Protein AF-A0A356KHI6-F1 (afdb_monomer)

Solvent-accessible surface area (backbone atoms only — not comparable to full-atom values): 21832 Å² total; per-residue (Å²): 131,86,80,61,75,64,63,61,55,54,61,54,56,59,70,70,45,56,66,62,53,54,58,50,64,71,72,56,82,86,66,67,72,70,58,56,53,55,53,49,33,50,74,71,70,49,62,92,69,71,65,84,44,77,76,47,55,60,52,50,50,51,52,30,45,54,45,28,53,50,49,33,52,53,32,52,78,69,66,32,15,25,44,43,34,35,80,33,12,68,24,57,53,27,30,22,40,41,20,53,44,35,30,24,56,40,62,86,53,42,76,52,75,45,53,36,42,44,57,89,81,36,54,69,66,53,25,66,69,22,69,54,36,39,51,39,33,46,32,16,30,72,36,38,72,76,41,47,65,52,59,77,37,87,50,55,39,81,35,52,47,69,56,13,53,48,47,46,78,56,59,51,68,42,39,5,36,16,37,17,59,22,54,46,54,88,57,58,34,52,82,55,57,58,68,51,29,66,73,58,46,88,36,52,47,55,52,70,68,58,47,48,54,49,27,51,47,42,47,77,60,61,36,50,28,37,32,51,28,58,88,19,28,42,58,69,43,95,51,42,34,63,56,48,53,52,36,38,72,60,36,76,82,42,45,32,33,36,59,33,64,32,60,61,48,75,48,66,63,50,44,56,28,51,53,76,26,49,33,40,32,34,52,47,47,49,88,38,39,74,54,19,36,72,46,34,30,78,48,50,36,70,57,16,53,49,31,50,28,51,45,41,51,59,33,48,78,69,73,45,84,48,33,43,38,32,40,30,28,53,32,25,56,89,60,60,47,69,70,54,53,50,48,43,52,52,52,41,60,73,38,58,39,43,28,40,37,39,35,55,36,78,67,49,72,90,34,44,34,63,50,69,76,68,41,71,70,53,76,69,49,51,44,85,43,95,81,27,25,37,38,74,44,78,72,77,74,78,84,61,72,77,74,78,73,80,81,80,76,131

pLDDT: mean 84.73, std 22.66, range [27.77, 98.81]

Mean predicted aligned error: 10.15 Å

Radius of gyration: 24.06 Å; Cα contacts (8 Å, |Δi|>4): 686; chains: 1; bounding box: 70×48×82 Å

Foldseek 3Di:
DDDDPVVVVVVVVVVVVPVVVVVVVVVPPDDDPVVVVVVVCVVVVNDPDQLPDPVVVVVVQVVLVVLQVVQLVVLVVVQWFKDFCLLQQNDAPAFEQAFQQWIFSGQQCLQCLRTQDGVVVDPPCCSSLHDSSLVQLVCRLVSGHSGSVLSPDPRMDIHHSVVSVCSSPNGAHHLHYEYAQFLAALWDFSNQPNVSNVVPRPGGGDDLVRLLSVLQSCLVRNRQEYEDHGNYALLVDPCLLVSLVSSCVSVVRRAYEYEHCQLSLPDVSSLNSQQSHQAYEHEQAFPAPVRSCVGTPSHGNVRNLVSLLVSLVVCVVVVHPDNQYEYEHEQFQVQPDPVRVVSVVVSCVVSVHQKYWYAYDPPPVNRGHPCCVPPCSLVVAADDDDRHHMDGDDPPPPVCPPDPDPPPDD

Nearest PDB structures (foldseek):
  5vsm-assembly2_B  TM=7.998E-01  e=2.530E-07  Mus musculus
  7n7i-assembly3_C  TM=8.286E-01  e=7.340E-06  Trichoderma virens Gv29-8
  7bi7-assembly2_B  TM=7.217E-01  e=9.259E-06  Methanothermobacter thermautotrophicus str. Delta H
  6b4c-assembly9_I  TM=7.890E-01  e=5.285E-05  Trichoderma virens Gv29-8
  6b4c-assembly8_H  TM=6.755E-01  e=2.957E-05  Trichoderma virens Gv29-8

Sequence (410 aa):
MPGSPYRRLAASLLRGGTDRVRALVQKGRRRNRRRDEEDLAVSLGMVDVDESTEGNHSYREAVYRLMQSKVELGARARGKRFACSALSGESTYNVSINADHTVSCNCNDPDGSGELGDLDTHSFEEVFGGETATRFREQLAAGRLPISRCAYCPELKEVEPEEAQRRVSEWSFPKGVMVENTAKCNLACTSCSRETLRRTRRRSRLTLEELEEIAKTLQRMGVESLCFFKLGEPFASPRVRKELELIRRYNPQMRIYCSTNGILLDNDDKREAALLMDDVIFSIDGVDTQTVRRYQKGGDFDVAYQRMKELVEFRDARGLSKPRISWRYVVFNWNDRPEELERAQELARAAGVDDLDLEFASTPFYGYSWRARLHPYFRRLGEPEGRGRMVRFPRERQQRRPRPLPVVSS

Secondary structure (DSSP, 8-state):
-PPPTHHHHHHHHHHHHHHHHHHHHHH-TTS-HHHHHHHHHHHTT-----TTSTHHHHHHHHHHHHHHHHHHHHHHHTT-EEEETTTTT--SSS-EE-TTSEEESSS--SSSTTEEEETTTS-HHHHHHSHHHHHHHHHHHTT--SSGGGGG-TTEEEE-HHHHHHHHH-----SEEEE-SB---S---TT--HHHHHHH-S-SB--HHHHHHHHHHHHHHT--EEE--SSS-GGG-TTHHHHHHHHHHH-TTSEEEEEE-STT--SHHHHHHHHTSSEEEEE--SSSHHHHHHHSTT--HHHHHHHHHHHHHHHHTTT---SEEEEEEEE-TTS--HHHHHHHHHHHHHHT-SEEEEEEP-SSGGG--HHHHH-GGGGGSSEEETTEEEEE---------PPPPP----

Structure (mmCIF, N/CA/C/O backbone):
data_AF-A0A356KHI6-F1
#
_entry.id   AF-A0A356KHI6-F1
#
loop_
_atom_site.group_PDB
_atom_site.id
_atom_site.type_symbol
_atom_site.label_atom_id
_atom_site.label_alt_id
_atom_site.label_comp_id
_atom_site.label_asym_id
_atom_site.label_entity_id
_atom_site.label_seq_id
_atom_site.pdbx_PDB_ins_code
_atom_site.Cartn_x
_atom_site.Cartn_y
_atom_site.Cartn_z
_atom_site.occupancy
_atom_site.B_iso_or_equiv
_atom_sit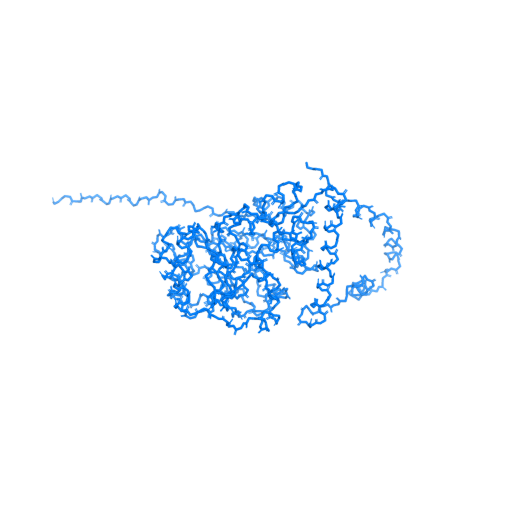e.auth_seq_id
_atom_site.auth_comp_id
_atom_site.auth_asym_id
_atom_site.auth_atom_id
_atom_site.pdbx_PDB_model_num
ATOM 1 N N . MET A 1 1 ? 0.854 29.118 6.476 1.00 28.72 1 MET A N 1
ATOM 2 C CA . MET A 1 1 ? 0.948 27.973 7.412 1.00 28.72 1 MET A CA 1
ATOM 3 C C . MET A 1 1 ? 2.068 28.238 8.414 1.00 28.72 1 MET A C 1
ATOM 5 O O . MET A 1 1 ? 3.178 28.520 7.964 1.00 28.72 1 MET A O 1
ATOM 9 N N . PRO A 1 2 ? 1.801 28.248 9.732 1.00 27.88 2 PRO A N 1
ATOM 10 C CA . PRO A 1 2 ? 2.795 28.633 10.727 1.00 27.88 2 PRO A CA 1
ATOM 11 C C . PRO A 1 2 ? 3.899 27.573 10.834 1.00 27.88 2 PRO A C 1
ATOM 13 O O . PRO A 1 2 ? 3.664 26.375 10.701 1.00 27.88 2 PRO A O 1
ATOM 16 N N . GLY A 1 3 ? 5.134 28.054 10.985 1.00 27.91 3 GLY A N 1
ATOM 17 C CA . GLY A 1 3 ? 6.364 27.289 10.811 1.00 27.91 3 GLY A CA 1
ATOM 18 C C . GLY A 1 3 ? 6.485 26.070 11.723 1.00 27.91 3 GLY A C 1
ATOM 19 O O . GLY A 1 3 ? 6.437 26.175 12.946 1.00 27.91 3 GLY A O 1
ATOM 20 N N . SER A 1 4 ? 6.729 24.926 11.084 1.00 29.84 4 SER A N 1
ATOM 21 C CA . SER A 1 4 ? 7.048 23.644 11.707 1.00 29.84 4 SER A CA 1
ATOM 22 C C . SER A 1 4 ? 8.138 23.771 12.800 1.00 29.84 4 SER A C 1
ATOM 24 O O . SER A 1 4 ? 9.151 24.451 12.576 1.00 29.84 4 SER A O 1
ATOM 26 N N . PRO A 1 5 ? 7.990 23.084 13.955 1.00 28.25 5 PRO A N 1
ATOM 27 C CA . PRO A 1 5 ? 8.968 23.050 15.054 1.00 28.25 5 PRO A CA 1
ATOM 28 C C . PRO A 1 5 ? 10.395 22.667 14.624 1.00 28.25 5 PRO A C 1
ATOM 30 O O . PRO A 1 5 ? 11.364 23.020 15.295 1.00 28.25 5 PRO A O 1
ATOM 33 N N . TYR A 1 6 ? 10.542 22.012 13.468 1.00 30.25 6 TYR A N 1
ATOM 34 C CA . TYR A 1 6 ? 11.826 21.607 12.896 1.00 30.25 6 TYR A CA 1
ATOM 35 C C . TYR A 1 6 ? 12.700 22.791 12.447 1.00 30.25 6 TYR A C 1
ATOM 37 O O . TYR A 1 6 ? 13.925 22.683 12.464 1.00 30.25 6 TYR A O 1
ATOM 45 N N . ARG A 1 7 ? 12.111 23.955 12.117 1.00 30.34 7 ARG A N 1
ATOM 46 C CA . ARG A 1 7 ? 12.886 25.157 11.740 1.00 30.34 7 ARG A CA 1
ATOM 47 C C . ARG A 1 7 ? 13.701 25.735 12.902 1.00 30.34 7 ARG A C 1
ATOM 49 O O . ARG A 1 7 ? 14.778 26.276 12.668 1.00 30.34 7 ARG A O 1
ATOM 56 N N . ARG A 1 8 ? 13.214 25.618 14.144 1.00 28.39 8 ARG A N 1
ATOM 57 C CA . ARG A 1 8 ? 13.900 26.160 15.333 1.00 28.39 8 ARG A CA 1
ATOM 58 C C . ARG A 1 8 ? 15.047 25.265 15.807 1.00 28.39 8 ARG A C 1
ATOM 60 O O . ARG A 1 8 ? 16.083 25.787 16.206 1.00 28.39 8 ARG A O 1
ATOM 67 N N . LEU A 1 9 ? 14.904 23.946 15.669 1.00 30.34 9 LEU A N 1
ATOM 68 C CA . LEU A 1 9 ? 15.953 22.984 16.020 1.00 30.34 9 LEU A CA 1
ATOM 69 C C . LEU A 1 9 ? 17.130 23.033 15.026 1.00 30.34 9 LEU A C 1
ATOM 71 O O . LEU A 1 9 ? 18.287 23.083 15.436 1.00 30.34 9 LEU A O 1
ATOM 75 N N . ALA A 1 10 ? 16.843 23.140 13.723 1.00 29.81 10 ALA A N 1
ATOM 76 C CA . ALA A 1 10 ? 17.872 23.278 12.689 1.00 29.81 10 ALA A CA 1
ATOM 77 C C . ALA A 1 10 ? 18.692 24.578 12.833 1.00 29.81 10 ALA A C 1
ATOM 79 O O . ALA A 1 10 ? 19.909 24.567 12.673 1.00 29.81 10 ALA A O 1
ATOM 80 N N . ALA A 1 11 ? 18.057 25.696 13.209 1.00 31.61 11 ALA A N 1
ATOM 81 C CA . ALA A 1 11 ? 18.738 26.981 13.406 1.00 31.61 11 ALA A CA 1
ATOM 82 C C . ALA A 1 11 ? 19.591 27.058 14.693 1.00 31.61 11 ALA A C 1
ATOM 84 O O . ALA A 1 11 ? 20.434 27.951 14.818 1.00 31.61 11 ALA A O 1
ATOM 85 N N . SER A 1 12 ? 19.359 26.161 15.656 1.00 28.28 12 SER A N 1
ATOM 86 C CA . SER A 1 12 ? 20.170 26.014 16.873 1.00 28.28 12 SER A CA 1
ATOM 87 C C . SER A 1 12 ? 21.416 25.162 16.602 1.00 28.28 12 SER A C 1
ATOM 89 O O . SER A 1 12 ? 22.517 25.556 16.982 1.00 28.28 12 SER A O 1
ATOM 91 N N . LEU A 1 13 ? 21.270 24.072 15.840 1.00 33.53 13 LEU A N 1
ATOM 92 C CA . LEU A 1 13 ? 22.379 23.194 15.451 1.00 33.53 13 LEU A CA 1
ATOM 93 C C . LEU A 1 13 ? 23.360 23.866 14.471 1.00 33.53 13 LEU A C 1
ATOM 95 O O . LEU A 1 13 ? 24.567 23.652 14.557 1.00 33.53 13 LEU A O 1
ATOM 99 N N . LEU A 1 14 ? 22.868 24.747 13.592 1.00 35.47 14 LEU A N 1
ATOM 100 C CA . LEU A 1 14 ? 23.703 25.478 12.629 1.00 35.47 14 LEU A CA 1
ATOM 101 C C . LEU A 1 14 ? 24.588 26.567 13.260 1.00 35.47 14 LEU A C 1
ATOM 103 O O . LEU A 1 14 ? 25.597 26.925 12.665 1.00 35.47 14 LEU A O 1
ATOM 107 N N . ARG A 1 15 ? 24.248 27.087 14.449 1.00 34.41 15 ARG A N 1
ATOM 108 C CA . ARG A 1 15 ? 25.033 28.147 15.113 1.00 34.41 15 ARG A CA 1
ATOM 109 C C . ARG A 1 15 ? 26.172 27.622 15.988 1.00 34.41 15 ARG A C 1
ATOM 111 O O . ARG A 1 15 ? 27.143 28.337 16.180 1.00 34.41 15 ARG A O 1
ATOM 118 N N . GLY A 1 16 ? 26.075 26.386 16.483 1.00 34.41 16 GLY A N 1
ATOM 119 C CA . GLY A 1 16 ? 27.140 25.753 17.275 1.00 34.41 16 GLY A CA 1
ATOM 120 C C . GLY A 1 16 ? 28.156 24.948 16.452 1.00 34.41 16 GLY A C 1
ATOM 121 O O . GLY A 1 16 ? 29.242 24.648 16.941 1.00 34.41 16 GLY A O 1
ATOM 122 N N . GLY A 1 17 ? 27.819 24.581 15.208 1.00 39.16 17 GLY A N 1
ATOM 123 C CA . GLY A 1 17 ? 28.648 23.709 14.365 1.00 39.16 17 GLY A CA 1
ATOM 124 C C . GLY A 1 17 ? 29.678 24.426 13.483 1.00 39.16 17 GLY A C 1
ATOM 125 O O . GLY A 1 17 ? 30.658 23.810 13.065 1.00 39.16 17 GLY A O 1
ATOM 126 N N . THR A 1 18 ? 29.502 25.718 13.197 1.00 45.34 18 THR A N 1
ATOM 127 C CA . THR A 1 18 ? 30.311 26.437 12.193 1.00 45.34 18 THR A CA 1
ATOM 128 C C . THR A 1 18 ? 31.771 26.635 12.596 1.00 45.34 18 THR A C 1
ATOM 130 O O . THR A 1 18 ? 32.650 26.567 11.734 1.00 45.34 18 THR A O 1
ATOM 133 N N . ASP A 1 19 ? 32.056 26.792 13.890 1.00 36.56 19 ASP A N 1
ATOM 134 C CA . ASP A 1 19 ? 33.419 27.065 14.365 1.00 36.56 19 ASP A CA 1
ATOM 135 C C . ASP A 1 19 ? 34.261 25.788 14.495 1.00 36.56 19 ASP A C 1
ATOM 137 O O . ASP A 1 19 ? 35.447 25.782 14.156 1.00 36.56 19 ASP A O 1
ATOM 141 N N . ARG A 1 20 ? 33.637 24.657 14.861 1.00 37.91 20 ARG A N 1
ATOM 142 C CA . ARG A 1 20 ? 34.296 23.337 14.864 1.00 37.91 20 ARG A CA 1
ATOM 143 C C . ARG A 1 20 ? 34.592 22.829 13.452 1.00 37.91 20 ARG A C 1
ATOM 145 O O . ARG A 1 20 ? 35.663 22.272 13.220 1.00 37.91 20 ARG A O 1
ATOM 152 N N . VAL A 1 21 ? 33.690 23.068 12.496 1.00 39.28 21 VAL A N 1
ATOM 153 C CA . VAL A 1 21 ? 33.881 22.662 11.092 1.00 39.28 21 VAL A CA 1
ATOM 154 C C . VAL A 1 21 ? 34.983 23.489 10.416 1.00 39.28 21 VAL A C 1
ATOM 156 O O . VAL A 1 21 ? 35.808 22.925 9.698 1.00 39.28 21 VAL A O 1
ATOM 159 N N . ARG A 1 22 ? 35.092 24.799 10.693 1.00 37.56 22 ARG A N 1
ATOM 160 C CA . ARG A 1 22 ? 36.202 25.626 10.170 1.00 37.56 22 ARG A CA 1
ATOM 161 C C . ARG A 1 22 ? 37.573 25.193 10.696 1.00 37.56 22 ARG A C 1
ATOM 163 O O . ARG A 1 22 ? 38.527 25.165 9.918 1.00 37.56 22 ARG A O 1
ATOM 170 N N . ALA A 1 23 ? 37.667 24.818 11.973 1.00 36.44 23 ALA A N 1
ATOM 171 C CA . ALA A 1 23 ? 38.920 24.366 12.581 1.00 36.44 23 ALA A CA 1
ATOM 172 C C . ALA A 1 23 ? 39.408 23.013 12.019 1.00 36.44 23 ALA A C 1
ATOM 174 O O . ALA A 1 23 ? 40.612 22.813 11.847 1.00 36.44 23 ALA A O 1
ATOM 175 N N . LEU A 1 24 ? 38.486 22.104 11.679 1.00 38.09 24 LEU A N 1
ATOM 176 C CA . LEU A 1 24 ? 38.806 20.805 11.073 1.00 38.09 24 LEU A CA 1
ATOM 177 C C . LEU A 1 24 ? 39.223 20.933 9.598 1.00 38.09 24 LEU A C 1
ATOM 179 O O . LEU A 1 24 ? 40.190 20.301 9.172 1.00 38.09 24 LEU A O 1
ATOM 183 N N . VAL A 1 25 ? 38.578 21.823 8.836 1.00 38.97 25 VAL A N 1
ATOM 184 C CA . VAL A 1 25 ? 38.898 22.056 7.414 1.00 38.97 25 VAL A CA 1
ATOM 185 C C . VAL A 1 25 ? 40.288 22.685 7.218 1.00 38.97 25 VAL A C 1
ATOM 187 O O . VAL A 1 25 ? 40.945 22.406 6.215 1.00 38.97 25 VAL A O 1
ATOM 190 N N . GLN A 1 26 ? 40.789 23.481 8.172 1.00 35.50 26 GLN A N 1
ATOM 191 C CA . GLN A 1 26 ? 42.143 24.052 8.086 1.00 35.50 26 GLN A CA 1
ATOM 192 C C . GLN A 1 26 ? 43.265 23.059 8.437 1.00 35.50 26 GLN A C 1
ATOM 194 O O . GLN A 1 26 ? 44.368 23.199 7.910 1.00 35.50 26 GLN A O 1
ATOM 199 N N . LYS A 1 27 ? 43.003 22.035 9.264 1.00 34.16 27 LYS A N 1
ATOM 200 C CA . LYS A 1 27 ? 44.009 21.026 9.658 1.00 34.16 27 LYS A CA 1
ATOM 201 C C . LYS A 1 27 ? 44.103 19.813 8.716 1.00 34.16 27 LYS A C 1
ATOM 203 O O . LYS A 1 27 ? 45.093 19.093 8.773 1.00 34.16 27 LYS A O 1
ATOM 208 N N . GLY A 1 28 ? 43.134 19.608 7.819 1.00 36.16 28 GLY A N 1
ATOM 209 C CA . GLY A 1 28 ? 43.041 18.439 6.926 1.00 36.16 28 GLY A CA 1
ATOM 210 C C . GLY A 1 28 ? 43.635 18.591 5.516 1.00 36.16 28 GLY A C 1
ATOM 211 O O . GLY A 1 28 ? 43.256 17.852 4.608 1.00 36.16 28 GLY A O 1
ATOM 212 N N . ARG A 1 29 ? 44.547 19.540 5.260 1.00 36.84 29 ARG A N 1
ATOM 213 C CA . ARG A 1 29 ? 45.279 19.571 3.977 1.00 36.84 29 ARG A CA 1
ATOM 214 C C . ARG A 1 29 ? 46.395 18.522 4.011 1.00 36.84 29 ARG A C 1
ATOM 216 O O . ARG A 1 29 ? 47.471 18.802 4.523 1.00 36.84 29 ARG A O 1
ATOM 223 N N . ARG A 1 30 ? 46.123 17.362 3.393 1.00 38.62 30 ARG A N 1
ATOM 224 C CA . ARG A 1 30 ? 46.968 16.154 3.207 1.00 38.62 30 ARG A CA 1
ATOM 225 C C . ARG A 1 30 ? 46.651 15.001 4.169 1.00 38.62 30 ARG A C 1
ATOM 227 O O . ARG A 1 30 ? 47.496 14.612 4.966 1.00 38.62 30 ARG A O 1
ATOM 234 N N . ARG A 1 31 ? 45.469 14.395 4.033 1.00 34.94 31 ARG A N 1
ATOM 235 C CA . ARG A 1 31 ? 45.221 12.966 4.314 1.00 34.94 31 ARG A CA 1
ATOM 236 C C . ARG A 1 31 ? 43.907 12.523 3.650 1.00 34.94 31 ARG A C 1
ATOM 238 O O . ARG A 1 31 ? 43.180 13.340 3.098 1.00 34.94 31 ARG A O 1
ATOM 245 N N . ASN A 1 32 ? 43.751 11.213 3.514 1.00 39.06 32 ASN A N 1
ATOM 246 C CA . ASN A 1 32 ? 42.921 10.527 2.525 1.00 39.06 32 ASN A CA 1
ATOM 247 C C . ASN A 1 32 ? 41.405 10.692 2.794 1.00 39.06 32 ASN A C 1
ATOM 249 O O . ASN A 1 32 ? 40.884 10.095 3.730 1.00 39.06 32 ASN A O 1
ATOM 253 N N . ARG A 1 33 ? 40.703 11.446 1.931 1.00 37.91 33 ARG A N 1
ATOM 254 C CA . ARG A 1 33 ? 39.296 11.895 2.076 1.00 37.91 33 ARG A CA 1
ATOM 255 C C . ARG A 1 33 ? 38.252 10.815 2.405 1.00 37.91 33 ARG A C 1
ATOM 257 O O . ARG A 1 33 ? 37.219 11.157 2.959 1.00 37.91 33 ARG A O 1
ATOM 264 N N . ARG A 1 34 ? 38.486 9.546 2.051 1.00 35.12 34 ARG A N 1
ATOM 265 C CA . ARG A 1 34 ? 37.533 8.448 2.311 1.00 35.12 34 ARG A CA 1
ATOM 266 C C . ARG A 1 34 ? 37.503 7.992 3.772 1.00 35.12 34 ARG A C 1
ATOM 268 O O . ARG A 1 34 ? 36.430 7.686 4.265 1.00 35.12 34 ARG A O 1
ATOM 275 N N . ARG A 1 35 ? 38.650 7.985 4.462 1.00 33.53 35 ARG A N 1
ATOM 276 C CA . ARG A 1 35 ? 38.707 7.599 5.886 1.00 33.53 35 ARG A CA 1
ATOM 277 C C . ARG A 1 35 ? 38.074 8.656 6.786 1.00 33.53 35 ARG A C 1
ATOM 279 O O . ARG A 1 35 ? 37.428 8.314 7.763 1.00 33.53 35 ARG A O 1
ATOM 286 N N . ASP A 1 36 ? 38.204 9.926 6.409 1.00 37.28 36 ASP A N 1
ATOM 287 C CA . ASP A 1 36 ? 37.662 11.034 7.195 1.00 37.28 36 ASP A CA 1
ATOM 288 C C . ASP A 1 36 ? 36.122 11.066 7.178 1.00 37.28 36 ASP A C 1
ATOM 290 O O . ASP A 1 36 ? 35.531 11.529 8.144 1.00 37.28 36 ASP A O 1
ATOM 294 N N . GLU A 1 37 ? 35.456 10.574 6.122 1.00 38.25 37 GLU A N 1
ATOM 295 C CA . GLU A 1 37 ? 33.985 10.474 6.066 1.00 38.25 37 GLU A CA 1
ATOM 296 C C . GLU A 1 37 ? 33.450 9.332 6.947 1.00 38.25 37 GLU A C 1
ATOM 298 O O . GLU A 1 37 ? 32.456 9.525 7.651 1.00 38.25 37 GLU A O 1
ATOM 303 N N . GLU A 1 38 ? 34.140 8.186 6.966 1.00 32.03 38 GLU A N 1
ATOM 304 C CA . GLU A 1 38 ? 33.845 7.057 7.862 1.00 32.03 38 GLU A CA 1
ATOM 305 C C . GLU A 1 38 ? 34.082 7.440 9.333 1.00 32.03 38 GLU A C 1
ATOM 307 O O . GLU A 1 38 ? 33.204 7.245 10.172 1.00 32.03 38 GLU A O 1
ATOM 312 N N . ASP A 1 39 ? 35.206 8.092 9.649 1.00 30.88 39 ASP A N 1
ATOM 313 C CA . ASP A 1 39 ? 35.519 8.537 11.013 1.00 30.88 39 ASP A CA 1
ATOM 314 C C . ASP A 1 39 ? 34.570 9.658 11.495 1.00 30.88 39 ASP A C 1
ATOM 316 O O . ASP A 1 39 ? 34.215 9.716 12.679 1.00 30.88 39 ASP A O 1
ATOM 320 N N . LEU A 1 40 ? 34.087 10.530 10.594 1.00 34.41 40 LEU A N 1
ATOM 321 C CA . LEU A 1 40 ? 33.068 11.533 10.932 1.00 34.41 40 LEU A CA 1
ATOM 322 C C . LEU A 1 40 ? 31.710 10.880 11.220 1.00 34.41 40 LEU A C 1
ATOM 324 O O . LEU A 1 40 ? 31.047 11.283 12.178 1.00 34.41 40 LEU A O 1
ATOM 328 N N . ALA A 1 41 ? 31.313 9.873 10.434 1.00 32.88 41 ALA A N 1
ATOM 329 C CA . ALA A 1 41 ? 30.093 9.095 10.652 1.00 32.88 41 ALA A CA 1
ATOM 330 C C . ALA A 1 41 ? 30.133 8.363 12.005 1.00 32.88 41 ALA A C 1
ATOM 332 O O . ALA A 1 41 ? 29.193 8.478 12.796 1.00 32.88 41 ALA A O 1
ATOM 333 N N . VAL A 1 42 ? 31.269 7.745 12.343 1.00 32.00 42 VAL A N 1
ATOM 334 C CA . VAL A 1 42 ? 31.498 7.102 13.648 1.00 32.00 42 VAL A CA 1
ATOM 335 C C . VAL A 1 42 ? 31.428 8.123 14.794 1.00 32.00 42 VAL A C 1
ATOM 337 O O . VAL A 1 42 ? 30.764 7.874 15.801 1.00 32.00 42 VAL A O 1
ATOM 340 N N . SER A 1 43 ? 32.022 9.314 14.638 1.00 30.52 43 SER A N 1
ATOM 341 C CA . SER A 1 43 ? 31.989 10.376 15.664 1.00 30.52 43 SER A CA 1
ATOM 342 C C . SER A 1 43 ? 30.605 11.010 15.883 1.00 30.52 43 SER A C 1
ATOM 344 O O . SER A 1 43 ? 30.336 11.560 16.952 1.00 30.52 43 SER A O 1
ATOM 346 N N . LEU A 1 44 ? 29.716 10.916 14.888 1.00 35.34 44 LEU A N 1
ATOM 347 C CA . LEU A 1 44 ? 28.322 11.366 14.951 1.00 35.34 44 LEU A CA 1
ATOM 348 C C . LEU A 1 44 ? 27.366 10.271 15.459 1.00 35.34 44 LEU A C 1
ATOM 350 O O . LEU A 1 44 ? 26.154 10.486 15.479 1.00 35.34 44 LEU A O 1
ATOM 354 N N . GLY A 1 45 ? 27.887 9.109 15.875 1.00 28.00 45 GLY A N 1
ATOM 355 C CA . GLY A 1 45 ? 27.077 7.968 16.313 1.00 28.00 45 GLY A CA 1
ATOM 356 C C . GLY A 1 45 ? 26.343 7.261 15.170 1.00 28.00 45 GLY A C 1
ATOM 357 O O . GLY A 1 45 ? 25.399 6.514 15.416 1.00 28.00 45 GLY A O 1
ATOM 358 N N . MET A 1 46 ? 26.756 7.491 13.923 1.00 33.22 46 MET A N 1
ATOM 359 C CA . MET A 1 46 ? 26.248 6.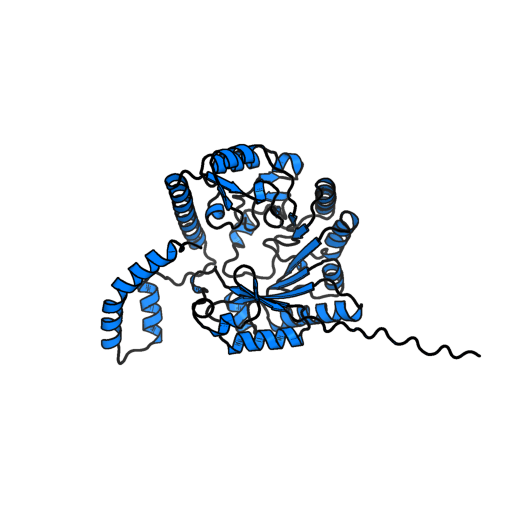815 12.732 1.00 33.22 46 MET A CA 1
ATOM 360 C C . MET A 1 46 ? 27.148 5.604 12.472 1.00 33.22 46 MET A C 1
ATOM 362 O O . MET A 1 46 ? 28.017 5.627 11.608 1.00 33.22 46 MET A O 1
ATOM 366 N N . VAL A 1 47 ? 26.984 4.568 13.297 1.00 27.77 47 VAL A N 1
ATOM 367 C CA . VAL A 1 47 ? 27.561 3.244 13.029 1.00 27.77 47 VAL A CA 1
ATOM 368 C C . VAL A 1 47 ? 26.993 2.748 11.696 1.00 27.77 47 VAL A C 1
ATOM 370 O O . VAL A 1 47 ? 25.826 3.005 11.401 1.00 27.77 47 VAL A O 1
ATOM 373 N N . ASP A 1 48 ? 27.801 2.056 10.892 1.00 32.72 48 ASP A N 1
ATOM 374 C CA . ASP A 1 48 ? 27.305 1.249 9.777 1.00 32.72 48 ASP A CA 1
ATOM 375 C C . ASP A 1 48 ? 26.300 0.237 10.321 1.00 32.72 48 ASP A C 1
ATOM 377 O O . ASP A 1 48 ? 26.643 -0.771 10.940 1.00 32.72 48 ASP A O 1
ATOM 381 N N . VAL A 1 49 ? 25.028 0.563 10.148 1.00 31.17 49 VAL A N 1
ATOM 382 C CA . VAL A 1 49 ? 23.934 -0.262 10.605 1.00 31.17 49 VAL A CA 1
ATOM 383 C C . VAL A 1 49 ? 23.454 -1.077 9.415 1.00 31.17 49 VAL A C 1
ATOM 385 O O . VAL A 1 49 ? 22.651 -0.612 8.608 1.00 31.17 49 VAL A O 1
ATOM 388 N N . ASP A 1 50 ? 23.937 -2.312 9.311 1.00 33.56 50 ASP A N 1
ATOM 389 C CA . ASP A 1 50 ? 23.234 -3.341 8.554 1.00 33.56 50 ASP A CA 1
ATOM 390 C C . ASP A 1 50 ? 21.835 -3.507 9.180 1.00 33.56 50 ASP A C 1
ATOM 392 O O . ASP A 1 50 ? 21.667 -4.139 10.229 1.00 33.56 50 ASP A O 1
ATOM 396 N N . GLU A 1 51 ? 20.832 -2.865 8.561 1.00 41.97 51 GLU A N 1
ATOM 397 C CA . GLU A 1 51 ? 19.433 -2.779 9.016 1.00 41.97 51 GLU A CA 1
ATOM 398 C C . GLU A 1 51 ? 18.753 -4.158 9.147 1.00 41.97 51 GLU A C 1
ATOM 400 O O . GLU A 1 51 ? 17.623 -4.240 9.629 1.00 41.97 51 GLU A O 1
ATOM 405 N N . SER A 1 52 ? 19.434 -5.241 8.755 1.00 39.56 52 SER A N 1
ATOM 406 C CA . SER A 1 52 ? 18.916 -6.613 8.768 1.00 39.56 52 SER A CA 1
ATOM 407 C C . SER A 1 52 ? 19.090 -7.372 10.095 1.00 39.56 52 SER A C 1
ATOM 409 O O . SER A 1 52 ? 18.529 -8.456 10.249 1.00 39.56 52 SER A O 1
ATOM 411 N N . THR A 1 53 ? 19.809 -6.819 11.079 1.00 38.75 53 THR A N 1
ATOM 412 C CA . THR A 1 53 ? 20.098 -7.495 12.362 1.00 38.75 53 THR A CA 1
ATOM 413 C C . THR A 1 53 ? 19.137 -7.110 13.502 1.00 38.75 53 THR A C 1
ATOM 415 O O . THR A 1 53 ? 18.723 -5.955 13.632 1.00 38.75 53 THR A O 1
ATOM 418 N N . GLU A 1 54 ? 18.795 -8.078 14.370 1.00 42.16 54 GLU A N 1
ATOM 419 C CA . GLU A 1 54 ? 17.843 -7.950 15.500 1.00 42.16 54 GLU A CA 1
ATOM 420 C C . GLU A 1 54 ? 18.130 -6.754 16.439 1.00 42.16 54 GLU A C 1
ATOM 422 O O . GLU A 1 54 ? 17.200 -6.173 17.006 1.00 42.16 54 GLU A O 1
ATOM 427 N N . GLY A 1 55 ? 19.392 -6.313 16.548 1.00 42.66 55 GLY A N 1
ATOM 428 C CA . GLY A 1 55 ? 19.791 -5.140 17.341 1.00 42.66 55 GLY A CA 1
ATOM 429 C C . GLY A 1 55 ? 19.128 -3.824 16.905 1.00 42.66 55 GLY A C 1
ATOM 430 O O . GLY A 1 55 ? 18.893 -2.942 17.733 1.00 42.66 55 GLY A O 1
ATOM 431 N N . ASN A 1 56 ? 18.730 -3.706 15.635 1.00 54.94 56 ASN A N 1
ATOM 432 C CA . ASN A 1 56 ? 18.122 -2.487 15.092 1.00 54.94 56 ASN A CA 1
ATOM 433 C C . ASN A 1 56 ? 16.625 -2.372 15.314 1.00 54.94 56 ASN A C 1
ATOM 435 O O . ASN A 1 56 ? 16.094 -1.259 15.325 1.00 54.94 56 ASN A O 1
ATOM 439 N N . HIS A 1 57 ? 15.936 -3.494 15.518 1.00 56.12 57 HIS A N 1
ATOM 440 C CA . HIS A 1 57 ? 14.516 -3.467 15.845 1.00 56.12 57 HIS A CA 1
ATOM 441 C C . HIS A 1 57 ? 14.297 -2.806 17.214 1.00 56.12 57 HIS A C 1
ATOM 443 O O . HIS A 1 57 ? 13.482 -1.895 17.332 1.00 56.12 57 HIS A O 1
ATOM 449 N N . SER A 1 58 ? 15.119 -3.164 18.208 1.00 61.53 58 SER A N 1
ATOM 450 C CA . SER A 1 58 ? 15.105 -2.547 19.542 1.00 61.53 58 SER A CA 1
ATOM 451 C C . SER A 1 58 ? 15.383 -1.038 19.492 1.00 61.53 58 SER A C 1
ATOM 453 O O . SER A 1 58 ? 14.658 -0.245 20.096 1.00 61.53 58 SER A O 1
ATOM 455 N N . TYR A 1 59 ? 16.376 -0.614 18.699 1.00 68.69 59 TYR A N 1
ATOM 456 C CA . TYR A 1 59 ? 16.681 0.806 18.514 1.00 68.69 59 TYR A CA 1
ATOM 457 C C . TYR A 1 59 ? 15.531 1.570 17.838 1.00 68.69 59 TYR A C 1
ATOM 459 O O . TYR A 1 59 ? 15.135 2.636 18.312 1.00 68.69 59 TYR A O 1
ATOM 467 N N . ARG A 1 60 ? 14.950 1.026 16.759 1.00 68.88 60 ARG A N 1
ATOM 468 C CA . ARG A 1 60 ? 13.806 1.647 16.069 1.00 68.88 60 ARG A CA 1
ATOM 469 C C . ARG A 1 60 ? 12.590 1.760 16.978 1.00 68.88 60 ARG A C 1
ATOM 471 O O . ARG A 1 60 ? 11.979 2.824 17.015 1.00 68.88 60 ARG A O 1
ATOM 478 N N . GLU A 1 61 ? 12.280 0.725 17.753 1.00 74.81 61 GLU A N 1
ATOM 479 C CA . GLU A 1 61 ? 11.188 0.784 18.725 1.00 74.81 61 GLU A CA 1
ATOM 480 C C . GLU A 1 61 ? 11.450 1.813 19.827 1.00 74.81 61 GLU A C 1
ATOM 482 O O . GLU A 1 61 ? 10.542 2.557 20.199 1.00 74.81 61 GLU A O 1
ATOM 487 N N . ALA A 1 62 ? 12.690 1.946 20.306 1.00 81.00 62 ALA A N 1
ATOM 488 C CA . ALA A 1 62 ? 13.048 3.008 21.244 1.00 81.00 62 ALA A CA 1
ATOM 489 C C . ALA A 1 62 ? 12.826 4.404 20.633 1.00 81.00 62 ALA A C 1
ATOM 491 O O . ALA A 1 62 ? 12.242 5.279 21.278 1.00 81.00 62 ALA A O 1
ATOM 492 N N . VAL A 1 63 ? 13.219 4.607 19.370 1.00 82.88 63 VAL A N 1
ATOM 493 C CA . VAL A 1 63 ? 12.965 5.855 18.634 1.00 82.88 63 VAL A CA 1
ATOM 494 C C . VAL A 1 63 ? 11.463 6.111 18.483 1.00 82.88 63 VAL A C 1
ATOM 496 O O . VAL A 1 63 ? 11.014 7.228 18.747 1.00 82.88 63 VAL A O 1
ATOM 499 N N . TYR A 1 64 ? 10.666 5.105 18.118 1.00 84.19 64 TYR A N 1
ATOM 500 C CA . TYR A 1 64 ? 9.218 5.263 17.979 1.00 84.19 64 TYR A CA 1
ATOM 501 C C . TYR A 1 64 ? 8.534 5.567 19.312 1.00 84.19 64 TYR A C 1
ATOM 503 O O . TYR A 1 64 ? 7.674 6.443 19.356 1.00 84.19 64 TYR A O 1
ATOM 511 N N . ARG A 1 65 ? 8.964 4.949 20.416 1.00 87.06 65 ARG A N 1
ATOM 512 C CA . ARG A 1 65 ? 8.470 5.281 21.763 1.00 87.06 65 ARG A CA 1
ATOM 513 C C . ARG A 1 65 ? 8.825 6.709 22.174 1.00 87.06 65 ARG A C 1
ATOM 515 O O . ARG A 1 65 ? 7.985 7.414 22.722 1.00 87.06 65 ARG A O 1
ATOM 522 N N . LEU A 1 66 ? 10.037 7.176 21.869 1.00 90.31 66 LEU A N 1
ATOM 523 C CA . LEU A 1 66 ? 10.424 8.572 22.105 1.00 90.31 66 LEU A CA 1
ATOM 524 C C . LEU A 1 66 ? 9.573 9.545 21.274 1.00 90.31 66 LEU A C 1
ATOM 526 O O . LEU A 1 66 ? 9.138 10.580 21.786 1.00 90.31 66 LEU A O 1
ATOM 530 N N . MET A 1 67 ? 9.309 9.215 20.005 1.00 91.31 67 MET A N 1
ATOM 531 C CA . MET A 1 67 ? 8.414 9.996 19.147 1.00 91.31 67 MET A CA 1
ATOM 532 C C . MET A 1 67 ? 6.988 10.019 19.699 1.00 91.31 67 MET A C 1
ATOM 534 O O . MET A 1 67 ? 6.405 11.098 19.785 1.00 91.31 67 MET A O 1
ATOM 538 N N . GLN A 1 68 ? 6.462 8.872 20.127 1.00 93.88 68 GLN A N 1
ATOM 539 C CA . GLN A 1 68 ? 5.156 8.752 20.770 1.00 93.88 68 GLN A CA 1
ATOM 540 C C . GLN A 1 68 ? 5.056 9.667 21.991 1.00 93.88 68 GLN A C 1
ATOM 542 O O . GLN A 1 68 ? 4.199 10.548 22.010 1.00 93.88 68 GLN A O 1
ATOM 547 N N . SER A 1 69 ? 5.980 9.552 22.951 1.00 94.94 69 SER A N 1
ATOM 548 C CA . SER A 1 69 ? 5.987 10.399 24.150 1.00 94.94 69 SER A CA 1
ATOM 549 C C . SER A 1 69 ? 6.029 11.886 23.798 1.00 94.94 69 SER A C 1
ATOM 551 O O . SER A 1 69 ? 5.328 12.697 24.400 1.00 94.94 69 SER A O 1
ATOM 553 N N . LYS A 1 70 ? 6.822 12.270 22.791 1.00 95.56 70 LYS A N 1
ATOM 554 C CA . LYS A 1 70 ? 6.899 13.660 22.325 1.00 95.56 70 LYS A CA 1
ATOM 555 C C . LYS A 1 70 ? 5.576 14.147 21.724 1.00 95.56 70 LYS A C 1
ATOM 557 O O . LYS A 1 70 ? 5.190 15.288 21.981 1.00 95.56 70 LYS A O 1
ATOM 562 N N . VAL A 1 71 ? 4.908 13.320 20.921 1.00 96.25 71 VAL A N 1
ATOM 563 C CA . VAL A 1 71 ? 3.609 13.640 20.306 1.00 96.25 71 VAL A CA 1
ATOM 564 C C . VAL A 1 71 ? 2.529 13.771 21.383 1.00 96.25 71 VAL A C 1
ATOM 566 O O . VAL A 1 71 ? 1.844 14.792 21.428 1.00 96.25 71 VAL A O 1
ATOM 569 N N . GLU A 1 72 ? 2.442 12.813 22.307 1.00 97.56 72 GLU A N 1
ATOM 570 C CA . GLU A 1 72 ? 1.486 12.825 23.423 1.00 97.56 72 GLU A CA 1
ATOM 571 C C . GLU A 1 72 ? 1.679 14.044 24.336 1.00 97.56 72 GLU A C 1
ATOM 573 O O . GLU A 1 72 ? 0.731 14.789 24.593 1.00 97.56 72 GLU A O 1
ATOM 578 N N . LEU A 1 73 ? 2.916 14.314 24.774 1.00 97.06 73 LEU A N 1
ATOM 579 C CA . LEU A 1 73 ? 3.234 15.486 25.597 1.00 97.06 73 LEU A CA 1
ATOM 580 C C . LEU A 1 73 ? 2.928 16.792 24.859 1.00 97.06 73 LEU A C 1
ATOM 582 O O . LEU A 1 73 ? 2.376 17.723 25.447 1.00 97.06 73 LEU A O 1
ATOM 586 N N . GLY A 1 74 ? 3.256 16.860 23.567 1.00 97.12 74 GLY A N 1
ATOM 587 C CA . GLY A 1 74 ? 2.988 18.022 22.730 1.00 97.12 74 GLY A CA 1
ATOM 588 C C . GLY A 1 74 ? 1.495 18.309 22.572 1.00 97.12 74 GLY A C 1
ATOM 589 O O . GLY A 1 74 ? 1.097 19.474 22.613 1.00 97.12 74 GLY A O 1
ATOM 590 N N . ALA A 1 75 ? 0.664 17.283 22.381 1.00 96.81 75 ALA A N 1
ATOM 591 C CA . ALA A 1 75 ? -0.790 17.426 22.321 1.00 96.81 75 ALA A CA 1
ATOM 592 C C . ALA A 1 75 ? -1.369 17.815 23.689 1.00 96.81 75 ALA A C 1
ATOM 594 O O . ALA A 1 75 ? -2.129 18.782 23.778 1.00 96.81 75 ALA A O 1
ATOM 595 N N . ARG A 1 76 ? -0.928 17.152 24.768 1.00 96.19 76 ARG A N 1
ATOM 596 C CA . ARG A 1 76 ? -1.352 17.450 26.144 1.00 96.19 76 ARG A CA 1
ATOM 597 C C . ARG A 1 76 ? -1.054 18.894 26.540 1.00 96.19 76 ARG A C 1
ATOM 599 O O . ARG A 1 76 ? -1.930 19.557 27.086 1.00 96.19 76 ARG A O 1
ATOM 606 N N . ALA A 1 77 ? 0.137 19.401 26.220 1.00 97.12 77 ALA A N 1
ATOM 607 C CA . ALA A 1 77 ? 0.524 20.787 26.491 1.00 97.12 77 ALA A CA 1
ATOM 608 C C . ALA A 1 77 ? -0.357 21.817 25.760 1.00 97.12 77 ALA A C 1
ATOM 610 O O . ALA A 1 77 ? -0.493 22.947 26.217 1.00 97.12 77 ALA A O 1
ATOM 611 N N . ARG A 1 78 ? -0.969 21.431 24.634 1.00 97.56 78 ARG A N 1
ATOM 612 C CA . ARG A 1 78 ? -1.897 22.267 23.857 1.00 97.56 78 ARG A CA 1
ATOM 613 C C . ARG A 1 78 ? -3.369 21.999 24.185 1.00 97.56 78 ARG A C 1
ATOM 615 O O . ARG A 1 78 ? -4.231 22.527 23.494 1.00 97.56 78 ARG A O 1
ATOM 622 N N . GLY A 1 79 ? -3.660 21.163 25.187 1.00 96.88 79 GLY A N 1
ATOM 623 C CA . GLY A 1 79 ? -5.026 20.763 25.540 1.00 96.88 79 GLY A CA 1
ATOM 624 C C . GLY A 1 79 ? -5.714 19.864 24.506 1.00 96.88 79 GLY A C 1
ATOM 625 O O . GLY A 1 79 ? -6.905 19.605 24.627 1.00 96.88 79 GLY A O 1
ATOM 626 N N . LYS A 1 80 ? -4.980 19.364 23.505 1.00 98.19 80 LYS A N 1
ATOM 627 C CA . LYS A 1 80 ? -5.515 18.552 22.406 1.00 98.19 80 LYS A CA 1
ATOM 628 C C . LYS A 1 80 ? -5.616 17.072 22.770 1.00 98.19 80 LYS A C 1
ATOM 630 O O . LYS A 1 80 ? -5.020 16.600 23.747 1.00 98.19 80 LYS A O 1
ATOM 635 N N . ARG A 1 81 ? -6.373 16.346 21.952 1.00 98.31 81 ARG A N 1
ATOM 636 C CA . ARG A 1 81 ? -6.504 14.883 21.928 1.00 98.31 81 ARG A CA 1
ATOM 637 C C . ARG A 1 81 ? -6.270 14.370 20.514 1.00 98.31 81 ARG A C 1
ATOM 639 O O . ARG A 1 81 ? -5.884 15.145 19.638 1.00 98.31 81 ARG A O 1
ATOM 646 N N . PHE A 1 82 ? -6.473 13.076 20.299 1.00 98.44 82 PHE A N 1
ATOM 647 C CA . PHE A 1 82 ? -6.266 12.458 19.000 1.00 98.44 82 PHE A CA 1
ATOM 648 C C . PHE A 1 82 ? -7.542 11.819 18.458 1.00 98.44 82 PHE A C 1
ATOM 650 O O . PHE A 1 82 ? -8.380 11.336 19.213 1.00 98.44 82 PHE A O 1
ATOM 657 N N . ALA A 1 83 ? -7.641 11.774 17.135 1.00 97.31 83 ALA A N 1
ATOM 658 C CA . ALA A 1 83 ? -8.566 10.933 16.391 1.00 97.31 83 ALA A CA 1
ATOM 659 C C . ALA A 1 83 ? -7.800 10.247 15.251 1.00 97.31 83 ALA A C 1
ATOM 661 O O . ALA A 1 83 ? -6.784 10.757 14.775 1.00 97.31 83 ALA A O 1
ATOM 662 N N . CYS A 1 84 ? -8.271 9.082 14.815 1.00 96.56 84 CYS A N 1
ATOM 663 C CA . CYS A 1 84 ? -7.647 8.311 13.741 1.00 96.56 84 CYS A CA 1
ATOM 664 C C . CYS A 1 84 ? -8.656 8.108 12.613 1.00 96.56 84 CYS A C 1
ATOM 666 O O . CYS A 1 84 ? -9.711 7.510 12.847 1.00 96.56 84 CYS A O 1
ATOM 668 N N . SER A 1 85 ? -8.339 8.565 11.395 1.00 95.94 85 SER A N 1
ATOM 669 C CA . SER A 1 85 ? -9.235 8.382 10.242 1.00 95.94 85 SER A CA 1
ATOM 670 C C . SER A 1 85 ? -9.496 6.897 9.975 1.00 95.94 85 SER A C 1
ATOM 672 O O . SER A 1 85 ? -10.620 6.519 9.663 1.00 95.94 85 SER A O 1
ATOM 674 N N . ALA A 1 86 ? -8.478 6.039 10.142 1.00 95.88 86 ALA A N 1
ATOM 675 C CA . ALA A 1 86 ? -8.603 4.600 9.913 1.00 95.88 86 ALA A CA 1
ATOM 676 C C . ALA A 1 86 ? -9.596 3.952 10.882 1.00 95.88 86 ALA A C 1
ATOM 678 O O . ALA A 1 86 ? -10.525 3.290 10.438 1.00 95.88 86 ALA A O 1
ATOM 679 N N . LEU A 1 87 ? -9.471 4.215 12.188 1.00 96.44 87 LEU A N 1
ATOM 680 C CA . LEU A 1 87 ? -10.406 3.697 13.196 1.00 96.44 87 LEU A CA 1
ATOM 681 C C . LEU A 1 87 ? -11.791 4.358 13.132 1.00 96.44 87 LEU A C 1
ATOM 683 O O . LEU A 1 87 ? -12.745 3.807 13.673 1.00 96.44 87 LEU A O 1
ATOM 687 N N . SER A 1 88 ? -11.915 5.514 12.477 1.00 95.12 88 SER A N 1
ATOM 688 C CA . SER A 1 88 ? -13.203 6.187 12.255 1.00 95.12 88 SER A CA 1
ATOM 689 C C . SER A 1 88 ? -13.927 5.719 10.981 1.00 95.12 88 SER A C 1
ATOM 691 O O . SER A 1 88 ? -15.057 6.141 10.739 1.00 95.12 88 SER A O 1
ATOM 693 N N . GLY A 1 89 ? -13.284 4.887 10.152 1.00 93.75 89 GLY A N 1
ATOM 694 C CA . GLY A 1 89 ? -13.811 4.444 8.854 1.00 93.75 89 GLY A CA 1
ATOM 695 C C . GLY A 1 89 ? -13.583 5.417 7.692 1.00 93.75 89 GLY A C 1
ATOM 696 O O . GLY A 1 89 ? -13.993 5.158 6.567 1.00 93.75 89 GLY A O 1
ATOM 697 N N . GLU A 1 90 ? -12.901 6.537 7.929 1.00 93.19 90 GLU A N 1
ATOM 698 C CA . GLU A 1 90 ? -12.650 7.569 6.914 1.00 93.19 90 GLU A CA 1
ATOM 699 C C . GLU A 1 90 ? -11.486 7.224 5.973 1.00 93.19 90 GLU A C 1
ATOM 701 O O . GLU A 1 90 ? -11.377 7.815 4.900 1.00 93.19 90 GLU A O 1
ATOM 706 N N . SER A 1 91 ? -10.591 6.316 6.380 1.00 91.81 91 SER A N 1
ATOM 707 C CA . SER A 1 91 ? -9.422 5.941 5.575 1.00 91.81 91 SER A CA 1
ATOM 708 C C . SER A 1 91 ? -9.817 5.083 4.376 1.00 91.81 91 SER A C 1
ATOM 710 O O . SER A 1 91 ? -10.682 4.210 4.468 1.00 91.81 91 SER A O 1
ATOM 712 N N . THR A 1 92 ? -9.109 5.293 3.269 1.00 91.00 92 THR A N 1
ATOM 713 C CA . THR A 1 92 ? -9.182 4.460 2.065 1.00 91.00 92 THR A CA 1
ATOM 714 C C . THR A 1 92 ? -7.966 3.540 1.901 1.00 91.00 92 THR A C 1
ATOM 716 O O . THR A 1 92 ? -7.794 2.943 0.843 1.00 91.00 92 THR A O 1
ATOM 719 N N . TYR A 1 93 ? -7.078 3.469 2.903 1.00 89.00 93 TYR A N 1
ATOM 720 C CA . TYR A 1 93 ? -5.753 2.845 2.761 1.00 89.00 93 TYR A CA 1
ATOM 721 C C . TYR A 1 93 ? -5.342 1.960 3.944 1.00 89.00 93 TYR A C 1
ATOM 723 O O . TYR A 1 93 ? -4.790 0.882 3.750 1.00 89.00 93 TYR A O 1
ATOM 731 N N . ASN A 1 94 ? -5.532 2.422 5.183 1.00 90.62 94 ASN A N 1
ATOM 732 C CA . ASN A 1 94 ? -4.776 1.880 6.316 1.00 90.62 94 ASN A CA 1
ATOM 733 C C . ASN A 1 94 ? -5.334 0.581 6.911 1.00 90.62 94 ASN A C 1
ATOM 735 O O . ASN A 1 94 ? -4.549 -0.229 7.409 1.00 90.62 94 ASN A O 1
ATOM 739 N N . VAL A 1 95 ? -6.655 0.392 6.920 1.00 95.81 95 VAL A N 1
ATOM 740 C CA . VAL A 1 95 ? -7.255 -0.803 7.531 1.00 95.81 95 VAL A CA 1
ATOM 741 C C . VAL A 1 95 ? -6.917 -2.008 6.672 1.00 95.81 95 VAL A C 1
ATOM 743 O O . VAL A 1 95 ? -7.192 -2.004 5.478 1.00 95.81 95 VAL A O 1
ATOM 746 N N . SER A 1 96 ? -6.285 -3.013 7.268 1.00 96.88 96 SER A N 1
ATOM 747 C CA . SER A 1 96 ? -5.681 -4.124 6.539 1.00 96.88 96 SER A CA 1
ATOM 748 C C . SER A 1 96 ? -6.242 -5.462 6.993 1.00 96.88 96 SER A C 1
ATOM 750 O O . SER A 1 96 ? -6.259 -5.724 8.189 1.00 96.88 96 SER A O 1
ATOM 752 N N . ILE A 1 97 ? -6.623 -6.323 6.055 1.00 97.69 97 ILE A N 1
ATOM 753 C CA . ILE A 1 97 ? -6.841 -7.753 6.278 1.00 97.69 97 ILE A CA 1
ATOM 754 C C . ILE A 1 97 ? -5.558 -8.466 5.845 1.00 97.69 97 ILE A C 1
ATOM 756 O O . ILE A 1 97 ? -5.144 -8.377 4.686 1.00 97.69 97 ILE A O 1
ATOM 760 N N . ASN A 1 98 ? -4.885 -9.105 6.796 1.00 97.44 98 ASN A N 1
ATOM 761 C CA . ASN A 1 98 ? -3.570 -9.701 6.599 1.00 97.44 98 ASN A CA 1
ATOM 762 C C . ASN A 1 98 ? -3.665 -11.131 6.036 1.00 97.44 98 ASN A C 1
ATOM 764 O O . ASN A 1 98 ? -4.719 -11.764 6.093 1.00 97.44 98 ASN A O 1
ATOM 768 N N . ALA A 1 99 ? -2.544 -11.675 5.544 1.00 96.62 99 ALA A N 1
ATOM 769 C CA . ALA A 1 99 ? -2.502 -13.003 4.911 1.00 96.62 99 ALA A CA 1
ATOM 770 C C . ALA A 1 99 ? -2.807 -14.183 5.855 1.00 96.62 99 ALA A C 1
ATOM 772 O O . ALA A 1 99 ? -2.850 -15.332 5.415 1.00 96.62 99 ALA A O 1
ATOM 773 N N . ASP A 1 100 ? -2.953 -13.910 7.148 1.00 96.12 100 ASP A N 1
ATOM 774 C CA . ASP A 1 100 ? -3.273 -14.850 8.214 1.00 96.12 100 ASP A CA 1
ATOM 775 C C . ASP A 1 100 ? -4.561 -14.488 8.958 1.00 96.12 100 ASP A C 1
ATOM 777 O O . ASP A 1 100 ? -4.689 -14.801 10.143 1.00 96.12 100 ASP A O 1
ATOM 781 N N . HIS A 1 101 ? -5.485 -13.824 8.256 1.00 96.31 101 HIS A N 1
ATOM 782 C CA . HIS A 1 101 ? -6.826 -13.463 8.721 1.00 96.31 101 HIS A CA 1
ATOM 783 C C . HIS A 1 101 ? -6.919 -12.438 9.842 1.00 96.31 101 HIS A C 1
ATOM 785 O O . HIS A 1 101 ? -8.024 -12.004 10.174 1.00 96.31 101 HIS A O 1
ATOM 791 N N . THR A 1 102 ? -5.795 -11.956 10.369 1.00 97.38 102 THR A N 1
ATOM 792 C CA . THR A 1 102 ? -5.857 -10.861 11.333 1.00 97.38 102 THR A CA 1
ATOM 793 C C . THR A 1 102 ? -6.164 -9.542 10.640 1.00 97.38 102 THR A C 1
ATOM 795 O O . THR A 1 102 ? -5.734 -9.291 9.511 1.00 97.38 102 THR A O 1
ATOM 798 N N . VAL A 1 103 ? -6.918 -8.682 11.316 1.00 97.88 103 VAL A N 1
ATOM 799 C CA . VAL A 1 103 ? -7.248 -7.337 10.843 1.00 97.88 103 VAL A CA 1
ATOM 800 C C . VAL A 1 103 ? -6.405 -6.336 11.616 1.00 97.88 103 VAL A C 1
ATOM 802 O O . VAL A 1 103 ? -6.428 -6.343 12.840 1.00 97.88 103 VAL A O 1
ATOM 805 N N . SER A 1 104 ? -5.701 -5.441 10.929 1.00 96.81 104 SER A N 1
ATOM 806 C CA . SER A 1 104 ? -4.891 -4.382 11.544 1.00 96.81 104 SER A CA 1
ATOM 807 C C . SER A 1 104 ? -5.432 -2.993 11.204 1.00 96.81 104 SER A C 1
ATOM 809 O O . SER A 1 104 ? -5.918 -2.744 10.102 1.00 96.81 104 SER A O 1
ATOM 811 N N . CYS A 1 105 ? -5.274 -2.033 12.116 1.00 94.75 105 CYS A N 1
ATOM 812 C CA . CYS A 1 105 ? -5.685 -0.639 11.898 1.00 94.75 105 CYS A CA 1
ATOM 813 C C . CYS A 1 105 ? -4.707 0.187 11.042 1.00 94.75 105 CYS A C 1
ATOM 815 O O . CYS A 1 105 ? -4.932 1.382 10.824 1.00 94.75 105 CYS A O 1
ATOM 817 N N . ASN A 1 106 ? -3.594 -0.407 10.602 1.00 90.94 106 ASN A N 1
ATOM 818 C CA . ASN A 1 106 ? -2.540 0.290 9.879 1.00 90.94 106 ASN A CA 1
ATOM 819 C C . ASN A 1 106 ? -1.900 -0.578 8.778 1.00 90.94 106 ASN A C 1
ATOM 821 O O . ASN A 1 106 ? -1.832 -1.804 8.871 1.00 90.94 106 ASN A O 1
ATOM 825 N N . CYS A 1 107 ? -1.382 0.097 7.752 1.00 88.38 107 CYS A N 1
ATOM 826 C CA . CYS A 1 107 ? -0.791 -0.520 6.565 1.00 88.38 107 CYS A CA 1
ATOM 827 C C . CYS A 1 107 ? 0.602 -1.132 6.803 1.00 88.38 107 CYS A C 1
ATOM 829 O O . CYS A 1 107 ? 1.042 -2.001 6.052 1.00 88.38 107 CYS A O 1
ATOM 831 N N . ASN A 1 108 ? 1.304 -0.724 7.864 1.00 88.00 108 ASN A N 1
ATOM 832 C CA . ASN A 1 108 ? 2.673 -1.138 8.165 1.00 88.00 108 ASN A CA 1
ATOM 833 C C . ASN A 1 108 ? 2.761 -1.775 9.557 1.00 88.00 108 ASN A C 1
ATOM 835 O O . ASN A 1 108 ? 3.307 -1.182 10.487 1.00 88.00 108 ASN A O 1
ATOM 839 N N . ASP A 1 109 ? 2.244 -2.999 9.652 1.00 89.88 109 ASP A N 1
ATOM 840 C CA . ASP A 1 109 ? 2.095 -3.767 10.896 1.00 89.88 109 ASP A CA 1
ATOM 841 C C . ASP A 1 109 ? 2.823 -5.128 10.830 1.00 89.88 109 ASP A C 1
ATOM 843 O O . ASP A 1 109 ? 2.183 -6.183 10.817 1.00 89.88 109 ASP A O 1
ATOM 847 N N . PRO A 1 110 ? 4.160 -5.148 10.672 1.00 87.94 110 PRO A N 1
ATOM 848 C CA . PRO A 1 110 ? 4.928 -6.389 10.664 1.00 87.94 110 PRO A CA 1
ATOM 849 C C . PRO A 1 110 ? 5.009 -7.039 12.050 1.00 87.94 110 PRO A C 1
ATOM 851 O O . PRO A 1 110 ? 5.334 -8.215 12.126 1.00 87.94 110 PRO A O 1
ATOM 854 N N . ASP A 1 111 ? 4.759 -6.297 13.131 1.00 89.69 111 ASP A N 1
ATOM 855 C CA . ASP A 1 111 ? 4.826 -6.780 14.516 1.00 89.69 111 ASP A CA 1
ATOM 856 C C . ASP A 1 111 ? 3.455 -7.129 15.120 1.00 89.69 111 ASP A C 1
ATOM 858 O O . ASP A 1 111 ? 3.406 -7.640 16.235 1.00 89.69 111 ASP A O 1
ATOM 862 N N . GLY A 1 112 ? 2.358 -6.867 14.400 1.00 91.44 112 GLY A N 1
ATOM 863 C CA . GLY A 1 112 ? 0.994 -7.104 14.882 1.00 91.44 112 GLY A CA 1
ATOM 864 C C . GLY A 1 112 ? 0.538 -6.127 15.969 1.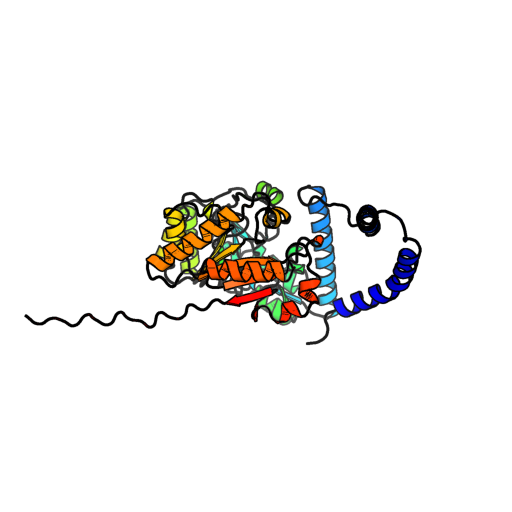00 91.44 112 GLY A C 1
ATOM 865 O O . GLY A 1 112 ? -0.511 -6.327 16.573 1.00 91.44 112 GLY A O 1
ATOM 866 N N . SER A 1 113 ? 1.299 -5.064 16.251 1.00 92.69 113 SER A N 1
ATOM 867 C CA . SER A 1 113 ? 0.950 -4.102 17.305 1.00 92.69 113 SER A CA 1
ATOM 868 C C . SER A 1 113 ? -0.397 -3.421 17.053 1.00 92.69 113 SER A C 1
ATOM 870 O O . SER A 1 113 ? -1.114 -3.098 17.999 1.00 92.69 113 SER A O 1
ATOM 872 N N . GLY A 1 114 ? -0.743 -3.203 15.782 1.00 95.12 114 GLY A N 1
ATOM 873 C CA . GLY A 1 114 ? -2.002 -2.600 15.359 1.00 95.12 114 GLY A CA 1
ATOM 874 C C . GLY A 1 114 ? -3.141 -3.583 15.108 1.00 95.12 114 GLY A C 1
ATOM 875 O O . GLY A 1 114 ? -4.146 -3.158 14.532 1.00 95.12 114 GLY A O 1
ATOM 876 N N . GLU A 1 115 ? -2.992 -4.854 15.476 1.00 97.06 115 GLU A N 1
ATOM 877 C CA . GLU A 1 115 ? -4.027 -5.871 15.314 1.00 97.06 115 GLU A CA 1
ATOM 878 C C . GLU A 1 115 ? -5.284 -5.530 16.128 1.00 97.06 115 GLU A C 1
ATOM 880 O O . GLU A 1 115 ? -5.220 -5.133 17.292 1.00 97.06 115 GLU A O 1
ATOM 885 N N . LEU A 1 116 ? -6.439 -5.657 15.481 1.00 97.81 116 LEU A N 1
ATOM 886 C CA . LEU A 1 116 ? -7.769 -5.411 16.029 1.00 97.81 116 LEU A CA 1
ATOM 887 C C . LEU A 1 116 ? -8.483 -6.714 16.396 1.00 97.81 116 LEU A C 1
ATOM 889 O O . LEU A 1 116 ? -9.248 -6.731 17.358 1.00 97.81 116 LEU A O 1
ATOM 893 N N . GLY A 1 117 ? -8.235 -7.789 15.646 1.00 97.56 117 GLY A N 1
ATOM 894 C CA . GLY A 1 117 ? -8.874 -9.088 15.835 1.00 97.56 117 GLY A CA 1
ATOM 895 C C . GLY A 1 117 ? -8.617 -10.042 14.669 1.00 97.56 117 GLY A C 1
ATOM 896 O O . GLY A 1 117 ? -7.768 -9.776 13.817 1.00 97.56 117 GLY A O 1
ATOM 897 N N . ASP A 1 118 ? -9.368 -11.142 14.637 1.00 97.44 118 ASP A N 1
ATOM 898 C CA . ASP A 1 118 ? -9.118 -12.298 13.774 1.00 97.44 118 ASP A CA 1
ATOM 899 C C . ASP A 1 118 ? -10.403 -12.786 13.086 1.00 97.44 118 ASP A C 1
ATOM 901 O O . ASP A 1 118 ? -11.369 -13.159 13.762 1.00 97.44 118 ASP A O 1
ATOM 905 N N . LEU A 1 119 ? -10.390 -12.818 11.748 1.00 97.62 119 LEU A N 1
ATOM 906 C CA . LEU A 1 119 ? -11.521 -13.244 10.919 1.00 97.62 119 LEU A CA 1
ATOM 907 C C . LEU A 1 119 ? -11.799 -14.753 10.965 1.00 97.62 119 LEU A C 1
ATOM 909 O O . LEU A 1 119 ? -12.852 -15.190 10.512 1.00 97.62 119 LEU A O 1
ATOM 913 N N . ASP A 1 120 ? -10.899 -15.557 11.539 1.00 96.31 120 ASP A N 1
ATOM 914 C CA . ASP A 1 120 ? -11.182 -16.970 11.817 1.00 96.31 120 ASP A CA 1
ATOM 915 C C . ASP A 1 120 ? -12.193 -17.153 12.964 1.00 96.31 120 ASP A C 1
ATOM 917 O O . ASP A 1 120 ? -12.788 -18.221 13.101 1.00 96.31 120 ASP A O 1
ATOM 921 N N . THR A 1 121 ? -12.357 -16.139 13.822 1.00 96.75 121 THR A N 1
ATOM 922 C CA . THR A 1 121 ? -13.152 -16.242 15.063 1.00 96.75 121 THR A CA 1
ATOM 923 C C . THR A 1 121 ? -14.293 -15.240 15.154 1.00 96.75 121 THR A C 1
ATOM 925 O O . THR A 1 121 ? -15.261 -15.498 15.863 1.00 96.75 121 THR A O 1
ATOM 928 N N . HIS A 1 122 ? -14.188 -14.116 14.450 1.00 97.81 122 HIS A N 1
ATOM 929 C CA . HIS A 1 122 ? -15.152 -13.025 14.489 1.00 97.81 122 HIS A CA 1
ATOM 930 C C . HIS A 1 122 ? -15.407 -12.512 13.072 1.00 97.81 122 HIS A C 1
ATOM 932 O O . HIS A 1 122 ? -14.529 -12.545 12.213 1.00 97.81 122 HIS A O 1
ATOM 938 N N . SER A 1 123 ? -16.599 -11.981 12.827 1.00 97.12 123 SER A N 1
ATOM 939 C CA . SER A 1 123 ? -16.868 -11.195 11.623 1.00 97.12 123 SER A CA 1
ATOM 940 C C . SER A 1 123 ? -16.042 -9.904 11.609 1.00 97.12 123 SER A C 1
ATOM 942 O O . SER A 1 123 ? -15.586 -9.416 12.648 1.00 97.12 123 SER A O 1
ATOM 944 N N . PHE A 1 124 ? -15.862 -9.299 10.433 1.00 97.12 124 PHE A N 1
ATOM 945 C CA . PHE A 1 124 ? -15.158 -8.017 10.342 1.00 97.12 124 PHE A CA 1
ATOM 946 C C . PHE A 1 124 ? -15.868 -6.934 11.165 1.00 97.12 124 PHE A C 1
ATOM 948 O O . PHE A 1 124 ? -15.222 -6.098 11.796 1.00 97.12 124 PHE A O 1
ATOM 955 N N . GLU A 1 125 ? -17.199 -6.965 11.181 1.00 95.38 125 GLU A N 1
ATOM 956 C CA . GLU A 1 125 ? -18.052 -6.061 11.936 1.00 95.38 125 GLU A CA 1
ATOM 957 C C . GLU A 1 125 ? -17.779 -6.151 13.444 1.00 95.38 125 GLU A C 1
ATOM 959 O O . GLU A 1 125 ? -17.577 -5.124 14.099 1.00 95.38 125 GLU A O 1
ATOM 964 N N . GLU A 1 126 ? -17.677 -7.371 13.973 1.00 97.12 126 GLU A N 1
ATOM 965 C CA . GLU A 1 126 ? -17.312 -7.632 15.370 1.00 97.12 126 GLU A CA 1
ATOM 966 C C . GLU A 1 126 ? -15.868 -7.225 15.677 1.00 97.12 126 GLU A C 1
ATOM 968 O O . GLU A 1 126 ? -15.606 -6.687 16.748 1.00 97.12 126 GLU A O 1
ATOM 973 N N . VAL A 1 127 ? -14.927 -7.410 14.745 1.00 97.69 127 VAL A N 1
ATOM 974 C CA . VAL A 1 127 ? -13.531 -6.982 14.937 1.00 97.69 127 VAL A CA 1
ATOM 975 C C . VAL A 1 127 ? -13.409 -5.454 14.960 1.00 97.69 127 VAL A C 1
ATOM 977 O O . VAL A 1 127 ? -12.766 -4.881 15.842 1.00 97.69 127 VAL A O 1
ATOM 980 N N . PHE A 1 128 ? -14.029 -4.763 14.004 1.00 96.12 128 PHE A N 1
ATOM 981 C CA . PHE A 1 128 ? -13.880 -3.315 13.837 1.00 96.12 128 PHE A CA 1
ATOM 982 C C . PHE A 1 128 ? -14.713 -2.498 14.842 1.00 96.12 128 PHE A C 1
ATOM 984 O O . PHE A 1 128 ? -14.329 -1.381 15.222 1.00 96.12 128 PHE A O 1
ATOM 991 N N . GLY A 1 129 ? -15.837 -3.059 15.296 1.00 95.12 129 GLY A N 1
ATOM 992 C CA . GLY A 1 129 ? -16.644 -2.541 16.403 1.00 95.12 129 GLY A CA 1
ATOM 993 C C . GLY A 1 129 ? -16.251 -3.085 17.780 1.00 95.12 129 GLY A C 1
ATOM 994 O O . GLY A 1 129 ? -16.794 -2.633 18.784 1.00 95.12 129 GLY A O 1
ATOM 995 N N . GLY A 1 130 ? -15.318 -4.035 17.835 1.00 96.50 130 GLY A N 1
ATOM 996 C CA . GLY A 1 130 ? -15.001 -4.799 19.036 1.00 96.50 130 GLY A CA 1
ATOM 997 C C . GLY A 1 130 ? -14.192 -4.053 20.092 1.00 96.50 130 GLY A C 1
ATOM 998 O O . GLY A 1 130 ? -13.852 -2.870 19.970 1.00 96.50 130 GLY A O 1
ATOM 999 N N . GLU A 1 131 ? -13.851 -4.790 21.150 1.00 97.06 131 GLU A N 1
ATOM 1000 C CA . GLU A 1 131 ? -13.176 -4.269 22.341 1.00 97.06 131 GLU A CA 1
ATOM 1001 C C . GLU A 1 131 ? -11.829 -3.611 22.008 1.00 97.06 131 GLU A C 1
ATOM 1003 O O . GLU A 1 131 ? -11.558 -2.494 22.447 1.00 97.06 131 GLU A O 1
ATOM 1008 N N . THR A 1 132 ? -10.994 -4.249 21.180 1.00 97.94 132 THR A N 1
ATOM 1009 C CA . THR A 1 132 ? -9.665 -3.721 20.830 1.00 97.94 132 THR A CA 1
ATOM 1010 C C . THR A 1 132 ? -9.745 -2.394 20.078 1.00 97.94 132 THR A C 1
ATOM 1012 O O . THR A 1 132 ? -9.044 -1.440 20.431 1.00 97.94 132 THR A O 1
ATOM 1015 N N . ALA A 1 133 ? -10.610 -2.308 19.063 1.00 97.62 133 ALA A N 1
ATOM 1016 C CA . ALA A 1 133 ? -10.809 -1.085 18.290 1.00 97.62 133 ALA A CA 1
ATOM 1017 C C . ALA A 1 133 ? -11.384 0.040 19.167 1.00 97.62 133 ALA A C 1
ATOM 1019 O O . ALA A 1 133 ? -10.904 1.174 19.107 1.00 97.62 133 ALA A O 1
ATOM 1020 N N . THR A 1 134 ? -12.347 -0.282 20.036 1.00 97.88 134 THR A N 1
ATOM 1021 C CA . THR A 1 134 ? -12.926 0.656 21.010 1.00 97.88 134 THR A CA 1
ATOM 1022 C C . THR A 1 134 ? -11.869 1.173 21.981 1.00 97.88 134 THR A C 1
ATOM 1024 O O . THR A 1 134 ? -11.675 2.383 22.084 1.00 97.88 134 THR A O 1
ATOM 1027 N N . ARG A 1 135 ? -11.073 0.282 22.583 1.00 98.31 135 ARG A N 1
ATOM 1028 C CA . ARG A 1 135 ? -9.953 0.640 23.464 1.00 98.31 135 ARG A CA 1
ATOM 1029 C C . ARG A 1 135 ? -8.949 1.563 22.774 1.00 98.31 135 ARG A C 1
ATOM 1031 O O . ARG A 1 135 ? -8.442 2.498 23.392 1.00 98.31 135 ARG A O 1
ATOM 1038 N N . PHE A 1 136 ? -8.637 1.326 21.498 1.00 98.31 136 PHE A N 1
ATOM 1039 C CA . PHE A 1 136 ? -7.749 2.210 20.738 1.00 98.31 136 PHE A CA 1
ATOM 1040 C C . PHE A 1 136 ? -8.366 3.602 20.544 1.00 98.31 136 PHE A C 1
ATOM 1042 O O . PHE A 1 136 ? -7.671 4.601 20.738 1.00 98.31 136 PHE A O 1
ATOM 1049 N N . ARG A 1 137 ? -9.663 3.695 20.217 1.00 98.31 137 ARG A N 1
ATOM 1050 C CA . ARG A 1 137 ? -10.373 4.983 20.120 1.00 98.31 137 ARG A CA 1
ATOM 1051 C C . ARG A 1 137 ? -10.399 5.716 21.469 1.00 98.31 137 ARG A C 1
ATOM 1053 O O . ARG A 1 137 ? -10.103 6.907 21.517 1.00 98.31 137 ARG A O 1
ATOM 1060 N N . GLU A 1 138 ? -10.649 5.012 22.571 1.00 98.44 138 GLU A N 1
ATOM 1061 C CA . GLU A 1 138 ? -10.628 5.573 23.931 1.00 98.44 138 GLU A CA 1
ATOM 1062 C C . GLU A 1 138 ? -9.242 6.080 24.345 1.00 98.44 138 GLU A C 1
ATOM 1064 O O . GLU A 1 138 ? -9.114 7.146 24.947 1.00 98.44 138 GLU A O 1
ATOM 1069 N N . GLN A 1 139 ? -8.175 5.350 24.007 1.00 98.50 139 GLN A N 1
ATOM 1070 C CA . GLN A 1 139 ? -6.807 5.803 24.260 1.00 98.50 139 GLN A CA 1
ATOM 1071 C C . GLN A 1 139 ? -6.516 7.114 23.523 1.00 98.50 139 GLN A C 1
ATOM 1073 O O . GLN A 1 139 ? -6.017 8.056 24.145 1.00 98.50 139 GLN A O 1
ATOM 1078 N N . LEU A 1 140 ? -6.907 7.213 22.247 1.00 98.44 140 LEU A N 1
ATOM 1079 C CA . LEU A 1 140 ? -6.777 8.439 21.454 1.00 98.44 140 LEU A CA 1
ATOM 1080 C C . LEU A 1 140 ? -7.568 9.605 22.076 1.00 98.44 140 LEU A C 1
ATOM 1082 O O . LEU A 1 140 ? -7.020 10.705 22.230 1.00 98.44 140 LEU A O 1
ATOM 1086 N N . ALA A 1 141 ? -8.800 9.350 22.533 1.00 98.31 141 ALA A N 1
ATOM 1087 C CA . ALA A 1 141 ? -9.634 10.318 23.252 1.00 98.31 141 ALA A CA 1
ATOM 1088 C C . ALA A 1 141 ? -9.037 10.753 24.601 1.00 98.31 141 ALA A C 1
ATOM 1090 O O . ALA A 1 141 ? -9.154 11.914 24.999 1.00 98.31 141 ALA A O 1
ATOM 1091 N N . ALA A 1 142 ? -8.299 9.865 25.267 1.00 98.06 142 ALA A N 1
ATOM 1092 C CA . ALA A 1 142 ? -7.531 10.167 26.471 1.00 98.06 142 ALA A CA 1
ATOM 1093 C C . ALA A 1 142 ? -6.192 10.881 26.186 1.00 98.06 142 ALA A C 1
ATOM 1095 O O . ALA A 1 142 ? -5.494 11.272 27.122 1.00 98.06 142 ALA A O 1
ATOM 1096 N N . GLY A 1 143 ? -5.824 11.078 24.915 1.00 97.69 143 GLY A N 1
ATOM 1097 C CA . GLY A 1 143 ? -4.584 11.746 24.515 1.00 97.69 143 GLY A CA 1
ATOM 1098 C C . GLY A 1 143 ? -3.365 10.826 24.552 1.00 97.69 143 GLY A C 1
ATOM 1099 O O . GLY A 1 143 ? -2.246 11.307 24.713 1.00 97.69 143 GLY A O 1
ATOM 1100 N N . ARG A 1 144 ? -3.585 9.514 24.428 1.00 97.94 144 ARG A N 1
ATOM 1101 C CA . ARG A 1 144 ? -2.556 8.474 24.360 1.00 97.94 144 ARG A CA 1
ATOM 1102 C C . ARG A 1 144 ? -2.586 7.804 22.993 1.00 97.94 144 ARG A C 1
ATOM 1104 O O . ARG A 1 144 ? -3.653 7.566 22.435 1.00 97.94 144 ARG A O 1
ATOM 1111 N N . LEU A 1 145 ? -1.419 7.491 22.452 1.00 97.75 145 LEU A N 1
ATOM 1112 C CA . LEU A 1 145 ? -1.314 6.748 21.207 1.00 97.75 145 LEU A CA 1
ATOM 1113 C C . LEU A 1 145 ? -1.400 5.243 21.497 1.00 97.75 145 LEU A C 1
ATOM 1115 O O . LEU A 1 145 ? -0.672 4.759 22.366 1.00 97.75 145 LEU A O 1
ATOM 1119 N N . PRO A 1 146 ? -2.241 4.486 20.770 1.00 96.00 146 PRO A N 1
ATOM 1120 C CA . PRO A 1 146 ? -2.377 3.054 21.012 1.00 96.00 146 PRO A CA 1
ATOM 1121 C C . PRO A 1 146 ? -1.129 2.236 20.712 1.00 96.00 146 PRO A C 1
ATOM 1123 O O . PRO A 1 146 ? -0.841 1.257 21.394 1.00 96.00 146 PRO A O 1
ATOM 1126 N N . ILE A 1 147 ? -0.379 2.658 19.695 1.00 94.19 147 ILE A N 1
ATOM 1127 C CA . ILE A 1 147 ? 0.848 2.005 19.248 1.00 94.19 147 ILE A CA 1
ATOM 1128 C C . ILE A 1 147 ? 1.897 3.051 18.886 1.00 94.19 147 ILE A C 1
ATOM 1130 O O . ILE A 1 147 ? 1.571 4.167 18.468 1.00 94.19 147 ILE A O 1
ATOM 1134 N N . SER A 1 148 ? 3.171 2.666 18.967 1.00 90.19 148 SER A N 1
ATOM 1135 C CA . SER A 1 148 ? 4.311 3.545 18.675 1.00 90.19 148 SER A CA 1
ATOM 1136 C C . SER A 1 148 ? 4.263 4.107 17.244 1.00 90.19 148 SER A C 1
ATOM 1138 O O . SER A 1 148 ? 4.627 5.260 16.997 1.00 90.19 148 SER A O 1
ATOM 1140 N N . ARG A 1 149 ? 3.703 3.333 16.302 1.00 89.56 149 ARG A N 1
ATOM 1141 C CA . ARG A 1 149 ? 3.533 3.705 14.887 1.00 89.56 149 ARG A CA 1
ATOM 1142 C C . ARG A 1 149 ? 2.567 4.864 14.655 1.00 89.56 149 ARG A C 1
ATOM 1144 O O . ARG A 1 149 ? 2.704 5.576 13.661 1.00 89.56 149 ARG A O 1
ATOM 1151 N N . CYS A 1 150 ? 1.625 5.108 15.569 1.00 94.12 150 CYS A N 1
ATOM 1152 C CA . CYS A 1 150 ? 0.713 6.247 15.461 1.00 94.12 150 CYS A CA 1
ATOM 1153 C C . CYS A 1 150 ? 1.475 7.576 15.378 1.00 94.12 150 CYS A C 1
ATOM 1155 O O . CYS A 1 150 ? 1.025 8.482 14.685 1.00 94.12 150 CYS A O 1
ATOM 1157 N N . ALA A 1 151 ? 2.646 7.677 16.019 1.00 91.81 151 ALA A N 1
ATOM 1158 C CA . ALA A 1 151 ? 3.422 8.912 16.116 1.00 91.81 151 ALA A CA 1
ATOM 1159 C C . ALA A 1 151 ? 3.892 9.479 14.763 1.00 91.81 151 ALA A C 1
ATOM 1161 O O . ALA A 1 151 ? 4.233 10.659 14.681 1.00 91.81 151 ALA A O 1
ATOM 1162 N N . TYR A 1 152 ? 3.924 8.657 13.711 1.00 87.38 152 TYR A N 1
ATOM 1163 C CA . TYR A 1 152 ? 4.282 9.069 12.350 1.00 87.38 152 TYR A CA 1
ATOM 1164 C C . TYR A 1 152 ? 3.230 8.668 11.304 1.00 87.38 152 TYR A C 1
ATOM 1166 O O . TYR A 1 152 ? 3.479 8.778 10.102 1.00 87.38 152 TYR A O 1
ATOM 1174 N N . CYS A 1 153 ? 2.057 8.207 11.743 1.00 91.25 153 CYS A N 1
ATOM 1175 C CA . CYS A 1 153 ? 0.973 7.810 10.856 1.00 91.25 153 CYS A CA 1
ATOM 1176 C C . CYS A 1 153 ? 0.255 9.052 10.297 1.00 91.25 153 CYS A C 1
ATOM 1178 O O . CYS A 1 153 ? -0.197 9.884 11.086 1.00 91.25 153 CYS A O 1
ATOM 1180 N N . PRO A 1 154 ? 0.083 9.180 8.967 1.00 90.38 154 PRO A N 1
ATOM 1181 C CA . PRO A 1 154 ? -0.603 10.330 8.372 1.00 90.38 154 PRO A CA 1
ATOM 1182 C C . PRO A 1 154 ? -2.106 10.382 8.695 1.00 90.38 154 PRO A C 1
ATOM 1184 O O . PRO A 1 154 ? -2.717 11.434 8.549 1.00 90.38 154 PRO A O 1
ATOM 1187 N N . GLU A 1 155 ? -2.695 9.273 9.155 1.00 92.94 155 GLU A N 1
ATOM 1188 C CA . GLU A 1 155 ? -4.112 9.200 9.544 1.00 92.94 155 GLU A CA 1
ATOM 1189 C C . GLU A 1 155 ? -4.388 9.717 10.964 1.00 92.94 155 GLU A C 1
ATOM 1191 O O . GLU A 1 155 ? -5.549 9.813 11.370 1.00 92.94 155 GLU A O 1
ATOM 1196 N N . LEU A 1 156 ? -3.342 10.011 11.745 1.00 96.00 156 LEU A N 1
ATOM 1197 C CA . LEU A 1 156 ? -3.485 10.557 13.088 1.00 96.00 156 LEU A CA 1
ATOM 1198 C C . LEU A 1 156 ? -3.755 12.064 13.009 1.00 96.00 156 LEU A C 1
ATOM 1200 O O . LEU A 1 156 ? -2.940 12.833 12.498 1.00 96.00 156 LEU A O 1
ATOM 1204 N N . LYS A 1 157 ? -4.881 12.495 13.573 1.00 96.38 157 LYS A N 1
ATOM 1205 C CA . LYS A 1 157 ? -5.290 13.899 13.655 1.00 96.38 157 LYS A CA 1
ATOM 1206 C C . LYS A 1 157 ? -5.271 14.349 15.107 1.00 96.38 157 LYS A C 1
ATOM 1208 O O . LYS A 1 157 ? -5.755 13.642 15.987 1.00 96.38 157 LYS A O 1
ATOM 1213 N N . GLU A 1 158 ? -4.751 15.544 15.352 1.00 97.44 158 GLU A N 1
ATOM 1214 C CA . GLU A 1 158 ? -4.965 16.226 16.625 1.00 97.44 158 GLU A CA 1
ATOM 1215 C C . GLU A 1 158 ? -6.283 16.993 16.583 1.00 97.44 158 GLU A C 1
ATOM 1217 O O . GLU A 1 158 ? -6.509 17.798 15.679 1.00 97.44 158 GLU A O 1
ATOM 1222 N N . VAL A 1 159 ? -7.136 16.755 17.572 1.00 98.12 159 VAL A N 1
ATOM 1223 C CA . VAL A 1 159 ? -8.513 17.261 17.627 1.00 98.12 159 VAL A CA 1
ATOM 1224 C C . VAL A 1 159 ? -8.834 17.818 19.015 1.00 98.12 159 VAL A C 1
ATOM 1226 O O . VAL A 1 159 ? -8.046 17.672 19.958 1.00 98.12 159 VAL A O 1
ATOM 1229 N N . GLU A 1 160 ? -9.979 18.488 19.145 1.00 98.44 160 GLU A N 1
ATOM 1230 C CA . GLU A 1 160 ? -10.488 18.911 20.455 1.00 98.44 160 GLU A CA 1
ATOM 1231 C C . GLU A 1 160 ? -10.956 17.708 21.294 1.00 98.44 160 GLU A C 1
ATOM 1233 O O . GLU A 1 160 ? -11.400 16.708 20.722 1.00 98.44 160 GLU A O 1
ATOM 1238 N N . PRO A 1 161 ? -10.907 17.783 22.640 1.00 98.31 161 PRO A N 1
ATOM 1239 C CA . PRO A 1 161 ? -11.343 16.689 23.509 1.00 98.31 161 PRO A CA 1
ATOM 1240 C C . PRO A 1 161 ? -12.768 16.197 23.238 1.00 98.31 161 PRO A C 1
ATOM 1242 O O . PRO A 1 161 ? -13.004 14.994 23.222 1.00 98.31 161 PRO A O 1
ATOM 1245 N N . GLU A 1 162 ? -13.704 17.111 22.976 1.00 97.69 162 GLU A N 1
ATOM 1246 C CA . GLU A 1 162 ? -15.095 16.763 22.667 1.00 97.69 162 GLU A CA 1
ATOM 1247 C C . GLU A 1 162 ? -15.216 15.978 21.359 1.00 97.69 162 GLU A C 1
ATOM 1249 O O . GLU A 1 162 ? -15.961 15.004 21.287 1.00 97.69 162 GLU A O 1
ATOM 1254 N N . GLU A 1 163 ? -14.465 16.375 20.326 1.00 97.19 163 GLU A N 1
ATOM 1255 C CA . GLU A 1 163 ? -14.420 15.628 19.070 1.00 97.19 163 GLU A CA 1
ATOM 1256 C C . GLU A 1 163 ? -13.818 14.245 19.287 1.00 97.19 163 GLU A C 1
ATOM 1258 O O . GLU A 1 163 ? -14.394 13.259 18.840 1.00 97.19 163 GLU A O 1
ATOM 1263 N N . ALA A 1 164 ? -12.707 14.154 20.016 1.00 97.31 164 ALA A N 1
ATOM 1264 C CA . ALA A 1 164 ? -12.078 12.874 20.305 1.00 97.31 164 ALA A CA 1
ATOM 1265 C C . ALA A 1 164 ? -13.023 11.927 21.061 1.00 97.31 164 ALA A C 1
ATOM 1267 O O . ALA A 1 164 ? -13.080 10.743 20.741 1.00 97.31 164 ALA A O 1
ATOM 1268 N N . GLN A 1 165 ? -13.803 12.453 22.012 1.00 97.38 165 GLN A N 1
ATOM 1269 C CA . GLN A 1 165 ? -14.780 11.667 22.760 1.00 97.38 165 GLN A CA 1
ATOM 1270 C C . GLN A 1 165 ? -15.937 11.184 21.878 1.00 97.38 165 GLN A C 1
ATOM 1272 O O . GLN A 1 165 ? -16.326 10.023 21.983 1.00 97.38 165 GLN A O 1
ATOM 1277 N N . ARG A 1 166 ? -16.460 12.027 20.975 1.00 96.81 166 ARG A N 1
ATOM 1278 C CA . ARG A 1 166 ? -17.483 11.600 20.002 1.00 96.81 166 ARG A CA 1
ATOM 1279 C C . ARG A 1 166 ? -16.978 10.467 19.112 1.00 96.81 166 ARG A C 1
ATOM 1281 O O . ARG A 1 166 ? -17.675 9.478 18.921 1.00 96.81 166 ARG A O 1
ATOM 1288 N N . ARG A 1 167 ? -15.728 10.563 18.647 1.00 94.44 167 ARG A N 1
ATOM 1289 C CA . ARG A 1 167 ? -15.064 9.564 17.787 1.00 94.44 167 ARG A CA 1
ATOM 1290 C C . ARG A 1 167 ? -14.865 8.193 18.446 1.00 94.44 167 ARG A C 1
ATOM 1292 O O . ARG A 1 167 ? -14.474 7.255 17.755 1.00 94.44 167 ARG A O 1
ATOM 1299 N N . VAL A 1 168 ? -15.116 8.055 19.751 1.00 96.25 168 VAL A N 1
ATOM 1300 C CA . VAL A 1 168 ? -15.131 6.747 20.425 1.00 96.25 168 VAL A CA 1
ATOM 1301 C C . VAL A 1 168 ? -16.311 5.903 19.944 1.00 96.25 168 VAL A C 1
ATOM 1303 O O . VAL A 1 168 ? -16.122 4.733 19.615 1.00 96.25 168 VAL A O 1
ATOM 1306 N N . SER A 1 169 ? -17.501 6.501 19.849 1.00 94.00 169 SER A N 1
ATOM 1307 C CA . SER A 1 169 ? -18.738 5.820 19.445 1.00 94.00 169 SER A CA 1
ATOM 1308 C C . SER A 1 169 ? -19.180 6.143 18.016 1.00 94.00 169 SER A C 1
ATOM 1310 O O . SER A 1 169 ? -19.850 5.327 17.393 1.00 94.00 169 SER A O 1
ATOM 1312 N N . GLU A 1 170 ? -18.805 7.304 17.476 1.00 95.00 170 GLU A N 1
ATOM 1313 C CA . GLU A 1 170 ? -19.136 7.724 16.111 1.00 95.00 170 GLU A CA 1
ATOM 1314 C C . GLU A 1 170 ? -18.068 7.248 15.119 1.00 95.00 170 GLU A C 1
ATOM 1316 O O . GLU A 1 170 ? -17.045 7.904 14.895 1.00 95.00 170 GLU A O 1
ATOM 1321 N N . TRP A 1 171 ? -18.315 6.094 14.504 1.00 94.62 171 TRP A N 1
ATOM 1322 C CA . TRP A 1 171 ? -17.495 5.544 13.429 1.00 94.62 171 TRP A CA 1
ATOM 1323 C C . TRP A 1 171 ? -18.367 4.877 12.362 1.00 94.62 171 TRP A C 1
ATOM 1325 O O . TRP A 1 171 ? -19.549 4.608 12.56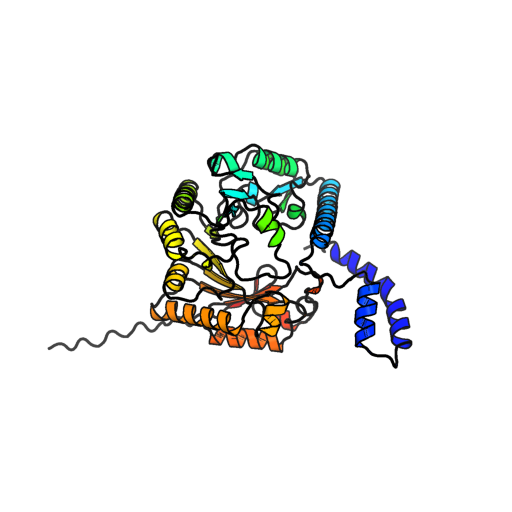3 1.00 94.62 171 TRP A O 1
ATOM 1335 N N . SER A 1 172 ? -17.766 4.634 11.202 1.00 94.88 172 SER A N 1
ATOM 1336 C CA . SER A 1 172 ? -18.375 3.907 10.085 1.00 94.88 172 SER A CA 1
ATOM 1337 C C . SER A 1 172 ? -17.431 2.810 9.603 1.00 94.88 172 SER A C 1
ATOM 1339 O O . SER A 1 172 ? -16.273 2.756 10.029 1.00 94.88 172 SER A O 1
ATOM 1341 N N . PHE A 1 173 ? -17.905 1.920 8.734 1.00 94.31 173 PHE A N 1
ATOM 1342 C CA . PHE A 1 173 ? -17.014 0.952 8.104 1.00 94.31 173 PHE A CA 1
ATOM 1343 C C . PHE A 1 173 ? -15.995 1.644 7.184 1.00 94.31 173 PHE A C 1
ATOM 1345 O O . PHE A 1 173 ? -16.305 2.689 6.610 1.00 94.31 173 PHE A O 1
ATOM 1352 N N . PRO A 1 174 ? -14.771 1.095 7.050 1.00 94.56 174 PRO A N 1
ATOM 1353 C CA . PRO A 1 174 ? -13.733 1.687 6.213 1.00 94.56 174 PRO A CA 1
ATOM 1354 C C . PRO A 1 174 ? -14.173 1.853 4.760 1.00 94.56 174 PRO A C 1
ATOM 1356 O O . PRO A 1 174 ? -14.619 0.900 4.129 1.00 94.56 174 PRO A O 1
ATOM 1359 N N . LYS A 1 175 ? -13.959 3.045 4.199 1.00 92.81 175 LYS A N 1
ATOM 1360 C CA . LYS A 1 175 ? -14.184 3.307 2.766 1.00 92.81 175 LYS A CA 1
ATOM 1361 C C . LYS A 1 175 ? -13.172 2.615 1.858 1.00 92.81 175 LYS A C 1
ATOM 1363 O O . LYS A 1 175 ? -13.431 2.414 0.671 1.00 92.81 175 LYS A O 1
ATOM 1368 N N . GLY A 1 176 ? -12.011 2.257 2.395 1.00 95.69 176 GLY A N 1
ATOM 1369 C CA . GLY A 1 176 ? -11.046 1.425 1.699 1.00 95.69 176 GLY A CA 1
ATOM 1370 C C . GLY A 1 176 ? -10.311 0.490 2.636 1.00 95.69 176 GLY A C 1
ATOM 1371 O O . GLY A 1 176 ? -10.059 0.809 3.800 1.00 95.69 176 GLY A O 1
ATOM 1372 N N . VAL A 1 177 ? -9.983 -0.678 2.098 1.00 96.81 177 VAL A N 1
ATOM 1373 C CA . VAL A 1 177 ? -9.323 -1.761 2.821 1.00 96.81 177 VAL A CA 1
ATOM 1374 C C . VAL A 1 177 ? -8.095 -2.197 2.038 1.00 96.81 177 VAL A C 1
ATOM 1376 O O . VAL A 1 177 ? -8.065 -2.181 0.810 1.00 96.81 177 VAL A O 1
ATOM 1379 N N . MET A 1 178 ? -7.054 -2.576 2.756 1.00 97.62 178 MET A N 1
ATOM 1380 C CA . MET A 1 178 ? -5.879 -3.240 2.228 1.00 97.62 178 MET A CA 1
ATOM 1381 C C . MET A 1 178 ? -6.024 -4.746 2.442 1.00 97.62 178 MET A C 1
ATOM 1383 O O . MET A 1 178 ? -6.339 -5.174 3.546 1.00 97.62 178 MET A O 1
ATOM 1387 N N . VAL A 1 179 ? -5.804 -5.563 1.416 1.00 97.94 179 VAL A N 1
ATOM 1388 C CA . VAL A 1 179 ? -5.822 -7.027 1.541 1.00 97.94 179 VAL A CA 1
ATOM 1389 C C . VAL A 1 179 ? -4.452 -7.567 1.165 1.00 97.94 179 VAL A C 1
ATOM 1391 O O . VAL A 1 179 ? -4.002 -7.447 0.024 1.00 97.94 179 VAL A O 1
ATOM 1394 N N . GLU A 1 180 ? -3.790 -8.183 2.138 1.00 97.12 180 GLU A N 1
ATOM 1395 C CA . GLU A 1 180 ? -2.540 -8.901 1.934 1.00 97.12 180 GLU A CA 1
ATOM 1396 C C . GLU A 1 180 ? -2.842 -10.319 1.437 1.00 97.12 180 GLU A C 1
ATOM 1398 O O . GLU A 1 180 ? -2.982 -11.253 2.221 1.00 97.12 180 GLU A O 1
ATOM 1403 N N . ASN A 1 181 ? -2.923 -10.509 0.119 1.00 97.62 181 ASN A N 1
ATOM 1404 C CA . ASN A 1 181 ? -3.158 -11.841 -0.451 1.00 97.62 181 ASN A CA 1
ATOM 1405 C C . ASN A 1 181 ? -2.031 -12.833 -0.106 1.00 97.62 181 ASN A C 1
ATOM 1407 O O . ASN A 1 181 ? -2.256 -14.036 0.051 1.00 97.62 181 ASN A O 1
ATOM 1411 N N . THR A 1 182 ? -0.802 -12.331 0.040 1.00 96.88 182 THR A N 1
ATOM 1412 C CA . THR A 1 182 ? 0.346 -13.101 0.505 1.00 96.88 182 THR A CA 1
ATOM 1413 C C . THR A 1 182 ? 1.353 -12.236 1.255 1.00 96.88 182 THR A C 1
ATOM 1415 O O . THR A 1 182 ? 1.645 -11.118 0.853 1.00 96.88 182 THR A O 1
ATOM 1418 N N . ALA A 1 183 ? 1.967 -12.800 2.297 1.00 95.81 183 ALA A N 1
ATOM 1419 C CA . ALA A 1 183 ? 3.136 -12.243 2.979 1.00 95.81 183 ALA A CA 1
ATOM 1420 C C . ALA A 1 183 ? 4.472 -12.694 2.338 1.00 95.81 183 ALA A C 1
ATOM 1422 O O . ALA A 1 183 ? 5.561 -12.339 2.808 1.00 95.81 183 ALA A O 1
ATOM 1423 N N . LYS A 1 184 ? 4.448 -13.507 1.269 1.00 96.25 184 LYS A N 1
ATOM 1424 C CA . LYS A 1 184 ? 5.664 -13.924 0.546 1.00 96.25 184 LYS A CA 1
ATOM 1425 C C . LYS A 1 184 ? 6.148 -12.801 -0.367 1.00 96.25 184 LYS A C 1
ATOM 1427 O O . LYS A 1 184 ? 5.346 -12.147 -1.012 1.00 96.25 184 LYS A O 1
ATOM 1432 N N . CYS A 1 185 ? 7.460 -12.602 -0.438 1.00 96.38 185 CYS A N 1
ATOM 1433 C CA . CYS A 1 185 ? 8.099 -11.627 -1.320 1.00 96.38 185 CYS A CA 1
ATOM 1434 C C . CYS A 1 185 ? 9.444 -12.185 -1.797 1.00 96.38 185 CYS A C 1
ATOM 1436 O O . CYS A 1 185 ? 10.126 -12.868 -1.028 1.00 96.38 185 CYS A O 1
ATOM 1438 N N . ASN A 1 186 ? 9.799 -11.904 -3.051 1.00 96.19 186 ASN A N 1
ATOM 1439 C CA . ASN A 1 186 ? 11.072 -12.265 -3.683 1.00 96.19 186 ASN A CA 1
ATOM 1440 C C . ASN A 1 186 ? 12.209 -11.271 -3.384 1.00 96.19 186 ASN A C 1
ATOM 1442 O O . ASN A 1 186 ? 13.337 -11.509 -3.803 1.00 96.19 186 ASN A O 1
ATOM 1446 N N . LEU A 1 187 ? 11.924 -10.184 -2.663 1.00 95.75 187 LEU A N 1
ATOM 1447 C CA . LEU A 1 187 ? 12.895 -9.161 -2.276 1.00 95.75 187 LEU A CA 1
ATOM 1448 C C . LEU A 1 187 ? 13.107 -9.111 -0.757 1.00 95.75 187 LEU A C 1
ATOM 1450 O O . LEU A 1 187 ? 12.268 -9.556 0.033 1.00 95.75 187 LEU A O 1
ATOM 1454 N N . ALA A 1 188 ? 14.225 -8.510 -0.354 1.00 92.31 188 ALA A N 1
ATOM 1455 C CA . ALA A 1 188 ? 14.573 -8.226 1.038 1.00 92.31 188 ALA A CA 1
ATOM 1456 C C . ALA A 1 188 ? 14.969 -6.749 1.204 1.00 92.31 188 ALA A C 1
ATOM 1458 O O . ALA A 1 188 ? 16.110 -6.432 1.532 1.00 92.31 188 ALA A O 1
ATOM 1459 N N . CYS A 1 189 ? 14.041 -5.832 0.905 1.00 91.94 189 CYS A N 1
ATOM 1460 C CA . CYS A 1 189 ? 14.322 -4.396 0.934 1.00 91.94 189 CYS A CA 1
ATOM 1461 C C . CYS A 1 189 ? 14.872 -3.951 2.298 1.00 91.94 189 CYS A C 1
ATOM 1463 O O . CYS A 1 189 ? 14.358 -4.382 3.328 1.00 91.94 189 CYS A O 1
ATOM 1465 N N . THR A 1 190 ? 15.867 -3.060 2.302 1.00 88.81 190 THR A N 1
ATOM 1466 C CA . THR A 1 190 ? 16.675 -2.738 3.491 1.00 88.81 190 THR A CA 1
ATOM 1467 C C . THR A 1 190 ? 15.837 -2.318 4.704 1.00 88.81 190 THR A C 1
ATOM 1469 O O . THR A 1 190 ? 16.073 -2.794 5.807 1.00 88.81 190 THR A O 1
ATOM 1472 N N . SER A 1 191 ? 14.784 -1.519 4.498 1.00 85.44 191 SER A N 1
ATOM 1473 C CA . SER A 1 191 ? 13.915 -1.068 5.595 1.00 85.44 191 SER A CA 1
ATOM 1474 C C . SER A 1 191 ? 12.651 -1.915 5.800 1.00 85.44 191 SER A C 1
ATOM 1476 O O . SER A 1 191 ? 11.799 -1.538 6.612 1.00 85.44 191 SER A O 1
ATOM 1478 N N . CYS A 1 192 ? 12.500 -3.031 5.081 1.00 86.12 192 CYS A N 1
ATOM 1479 C CA . CYS A 1 192 ? 11.362 -3.933 5.224 1.00 86.12 192 CYS A CA 1
ATOM 1480 C C . CYS A 1 192 ? 11.587 -4.887 6.404 1.00 86.12 192 CYS A C 1
ATOM 1482 O O . CYS A 1 192 ? 12.548 -5.652 6.424 1.00 86.12 192 CYS A O 1
ATOM 1484 N N . SER A 1 193 ? 10.668 -4.902 7.371 1.00 85.38 193 SER A N 1
ATOM 1485 C CA . SER A 1 193 ? 10.733 -5.777 8.553 1.00 85.38 193 SER A CA 1
ATOM 1486 C C . SER A 1 193 ? 10.325 -7.225 8.235 1.00 85.38 193 SER A C 1
ATOM 1488 O O . SER A 1 193 ? 9.435 -7.784 8.874 1.00 85.38 193 SER A O 1
ATOM 1490 N N . ARG A 1 194 ? 10.957 -7.833 7.219 1.00 86.94 194 ARG A N 1
ATOM 1491 C CA . ARG A 1 194 ? 10.643 -9.187 6.726 1.00 86.94 194 ARG A CA 1
ATOM 1492 C C . ARG A 1 194 ? 10.797 -10.248 7.810 1.00 86.94 194 ARG A C 1
ATOM 1494 O O . ARG A 1 194 ? 9.983 -11.162 7.862 1.00 86.94 194 ARG A O 1
ATOM 1501 N N . GLU A 1 195 ? 11.819 -10.130 8.653 1.00 84.75 195 GLU A N 1
ATOM 1502 C CA . GLU A 1 195 ? 12.061 -11.097 9.725 1.00 84.75 195 GLU A CA 1
ATOM 1503 C C . GLU A 1 195 ? 10.968 -11.034 10.793 1.00 84.75 195 GLU A C 1
ATOM 1505 O O . GLU A 1 195 ? 10.352 -12.049 11.100 1.00 84.75 195 GLU A O 1
ATOM 1510 N N . THR A 1 196 ? 10.632 -9.833 11.274 1.00 86.81 196 THR A N 1
ATOM 1511 C CA . THR A 1 196 ? 9.501 -9.634 12.190 1.00 86.81 196 THR A CA 1
ATOM 1512 C C . THR A 1 196 ? 8.210 -10.190 11.591 1.00 86.81 196 THR A C 1
ATOM 1514 O O . THR A 1 196 ? 7.537 -10.981 12.241 1.00 86.81 196 THR A O 1
ATOM 1517 N N . LEU A 1 197 ? 7.926 -9.878 10.320 1.00 89.38 197 LEU A N 1
ATOM 1518 C CA . LEU A 1 197 ? 6.742 -10.375 9.618 1.00 89.38 197 LEU A CA 1
ATOM 1519 C C . LEU A 1 197 ? 6.682 -11.908 9.566 1.00 89.38 197 LEU A C 1
ATOM 1521 O O . LEU A 1 197 ? 5.617 -12.485 9.753 1.00 89.38 197 LEU A O 1
ATOM 1525 N N . ARG A 1 198 ? 7.810 -12.580 9.301 1.00 86.94 198 ARG A N 1
ATOM 1526 C CA . ARG A 1 198 ? 7.880 -14.052 9.264 1.00 86.94 198 ARG A CA 1
ATOM 1527 C C . ARG A 1 198 ? 7.589 -14.687 10.620 1.00 86.94 198 ARG A C 1
ATOM 1529 O O . ARG A 1 198 ? 7.121 -15.818 10.651 1.00 86.94 198 ARG A O 1
ATOM 1536 N N . ARG A 1 199 ? 7.892 -13.984 11.713 1.00 87.62 199 ARG A N 1
ATOM 1537 C CA . ARG A 1 199 ? 7.667 -14.464 13.082 1.00 87.62 199 ARG A CA 1
ATOM 1538 C C . ARG A 1 199 ? 6.243 -14.207 13.560 1.00 87.62 199 ARG A C 1
ATOM 1540 O O . ARG A 1 199 ? 5.744 -14.983 14.365 1.00 87.62 199 ARG A O 1
ATOM 1547 N N . THR A 1 200 ? 5.611 -13.134 13.092 1.00 88.00 200 THR A N 1
ATOM 1548 C CA . THR A 1 200 ? 4.267 -12.733 13.528 1.00 88.00 200 THR A CA 1
ATOM 1549 C C . THR A 1 200 ? 3.153 -13.304 12.662 1.00 88.00 200 THR A C 1
ATOM 1551 O O . THR A 1 200 ? 2.112 -13.668 13.199 1.00 88.00 200 THR A O 1
ATOM 1554 N N . ARG A 1 201 ? 3.351 -13.433 11.343 1.00 91.31 201 ARG A N 1
ATOM 1555 C CA . ARG A 1 201 ? 2.315 -13.961 10.445 1.00 91.31 201 ARG A CA 1
ATOM 1556 C C . ARG A 1 201 ? 2.169 -15.466 10.596 1.00 91.31 201 ARG A C 1
ATOM 1558 O O . ARG A 1 201 ? 3.074 -16.225 10.253 1.00 91.31 201 ARG A O 1
ATOM 1565 N N . ARG A 1 202 ? 0.983 -15.898 11.028 1.00 93.31 202 ARG A N 1
ATOM 1566 C CA . ARG A 1 202 ? 0.655 -17.316 11.265 1.00 93.31 202 ARG A CA 1
ATOM 1567 C C . ARG A 1 202 ? 0.516 -18.104 9.960 1.00 93.31 202 ARG A C 1
ATOM 1569 O O . ARG A 1 202 ? 0.805 -19.296 9.907 1.00 93.31 202 ARG A O 1
ATOM 1576 N N . ARG A 1 203 ? 0.094 -17.428 8.889 1.00 93.44 203 ARG A N 1
ATOM 1577 C CA . ARG A 1 203 ? -0.048 -17.951 7.522 1.00 93.44 203 ARG A CA 1
ATOM 1578 C C . ARG A 1 203 ? 0.560 -16.954 6.544 1.00 93.44 203 ARG A C 1
ATOM 1580 O O . ARG A 1 203 ? 0.644 -15.760 6.804 1.00 93.44 203 ARG A O 1
ATOM 1587 N N . SER A 1 204 ? 1.010 -17.454 5.397 1.00 93.38 204 SER A N 1
ATOM 1588 C CA . SER A 1 204 ? 1.684 -16.617 4.392 1.00 93.38 204 SER A CA 1
ATOM 1589 C C . SER A 1 204 ? 0.815 -16.268 3.188 1.00 93.38 204 SER A C 1
ATOM 1591 O O . SER A 1 204 ? 1.287 -15.537 2.313 1.00 93.38 204 SER A O 1
ATOM 1593 N N . ARG A 1 205 ? -0.400 -16.822 3.095 1.00 95.62 205 ARG A N 1
ATOM 1594 C CA . ARG A 1 205 ? -1.327 -16.676 1.967 1.00 95.62 205 ARG A CA 1
ATOM 1595 C C . ARG A 1 205 ? -2.757 -16.912 2.417 1.00 95.62 205 ARG A C 1
ATOM 1597 O O . ARG A 1 205 ? -2.984 -17.886 3.130 1.00 95.62 205 ARG A O 1
ATOM 1604 N N . LEU A 1 206 ? -3.667 -16.119 1.861 1.00 96.88 206 LEU A N 1
ATOM 1605 C CA . LEU A 1 206 ? -5.095 -16.402 1.889 1.00 96.88 206 LEU A CA 1
ATOM 1606 C C . LEU A 1 206 ? -5.430 -17.569 0.944 1.00 96.88 206 LEU A C 1
ATOM 1608 O O . LEU A 1 206 ? -4.828 -17.746 -0.129 1.00 96.88 206 LEU A O 1
ATOM 1612 N N . THR A 1 207 ? -6.389 -18.392 1.345 1.00 97.12 207 THR A N 1
ATOM 1613 C CA . THR A 1 207 ? -7.060 -19.352 0.463 1.00 97.12 207 THR A CA 1
ATOM 1614 C C . THR A 1 207 ? -8.090 -18.641 -0.422 1.00 97.12 207 THR A C 1
ATOM 1616 O O . THR A 1 207 ? -8.343 -17.445 -0.269 1.00 97.12 207 THR A O 1
ATOM 1619 N N . LEU A 1 208 ? -8.644 -19.349 -1.411 1.00 98.12 208 LEU A N 1
ATOM 1620 C CA . LEU A 1 208 ? -9.659 -18.743 -2.280 1.00 98.12 208 LEU A CA 1
ATOM 1621 C C . LEU A 1 208 ? -10.988 -18.595 -1.538 1.00 98.12 208 LEU A C 1
ATOM 1623 O O . LEU A 1 208 ? -11.692 -17.621 -1.756 1.00 98.12 208 LEU A O 1
ATOM 1627 N N . GLU A 1 209 ? -11.287 -19.528 -0.642 1.00 97.88 209 GLU A N 1
ATOM 1628 C CA . GLU A 1 209 ? -12.474 -19.550 0.206 1.00 97.88 209 GLU A CA 1
ATOM 1629 C C . GLU A 1 209 ? -12.448 -18.374 1.192 1.00 97.88 209 GLU A C 1
ATOM 1631 O O . GLU A 1 209 ? -13.396 -17.603 1.294 1.00 97.88 209 GLU A O 1
ATOM 1636 N N . GLU A 1 210 ? -11.305 -18.177 1.846 1.00 97.62 210 GLU A N 1
ATOM 1637 C CA . GLU A 1 210 ? -11.034 -17.026 2.710 1.00 97.62 210 GLU A CA 1
ATOM 1638 C C . GLU A 1 210 ? -11.192 -15.695 1.958 1.00 97.62 210 GLU A C 1
ATOM 1640 O O . GLU A 1 210 ? -11.873 -14.774 2.414 1.00 97.62 210 GLU A O 1
ATOM 1645 N N . LEU A 1 211 ? -10.611 -15.599 0.757 1.00 98.06 211 LEU A N 1
ATOM 1646 C CA . LEU A 1 211 ? -10.725 -14.398 -0.065 1.00 98.06 211 LEU A CA 1
ATOM 1647 C C . LEU A 1 211 ? -12.151 -14.174 -0.595 1.00 98.06 211 LEU A C 1
ATOM 1649 O O . LEU A 1 211 ? -12.552 -13.028 -0.789 1.00 98.06 211 LEU A O 1
ATOM 1653 N N . GLU A 1 212 ? -12.926 -15.236 -0.814 1.00 98.31 212 GLU A N 1
ATOM 1654 C CA . GLU A 1 212 ? -14.335 -15.149 -1.202 1.00 98.31 212 GLU A CA 1
ATOM 1655 C C . GLU A 1 212 ? -15.171 -14.515 -0.089 1.00 98.31 212 GLU A C 1
ATOM 1657 O O . GLU A 1 212 ? -15.944 -13.590 -0.349 1.00 98.31 212 GLU A O 1
ATOM 1662 N N . GLU A 1 213 ? -14.976 -14.956 1.153 1.00 98.12 213 GLU A N 1
ATOM 1663 C CA . GLU A 1 213 ? -15.654 -14.377 2.314 1.00 98.12 213 GLU A CA 1
ATOM 1664 C C . GLU A 1 213 ? -15.230 -12.926 2.559 1.00 98.12 213 GLU A C 1
ATOM 1666 O O . GLU A 1 213 ? -16.077 -12.067 2.830 1.00 98.12 213 GLU A O 1
ATOM 1671 N N . ILE A 1 214 ? -13.948 -12.606 2.355 1.00 98.12 214 ILE A N 1
ATOM 1672 C CA . ILE A 1 214 ? -13.477 -11.217 2.356 1.00 98.12 214 ILE A CA 1
ATOM 1673 C C . ILE A 1 214 ? -14.194 -10.420 1.259 1.00 98.12 214 ILE A C 1
ATOM 1675 O O . ILE A 1 214 ? -14.742 -9.360 1.543 1.00 98.12 214 ILE A O 1
ATOM 1679 N N . ALA A 1 215 ? -14.270 -10.920 0.023 1.00 98.38 215 ALA A N 1
ATOM 1680 C CA . ALA A 1 215 ? -14.916 -10.215 -1.084 1.00 98.38 215 ALA A CA 1
ATOM 1681 C C . ALA A 1 215 ? -16.408 -9.936 -0.819 1.00 98.38 215 ALA A C 1
ATOM 1683 O O . ALA A 1 215 ? -16.875 -8.828 -1.097 1.00 98.38 215 ALA A O 1
ATOM 1684 N N . LYS A 1 216 ? -17.142 -10.895 -0.240 1.00 98.19 216 LYS A N 1
ATOM 1685 C CA . LYS A 1 216 ? -18.533 -10.701 0.209 1.00 98.19 216 LYS A CA 1
ATOM 1686 C C . LYS A 1 216 ? -18.625 -9.672 1.336 1.00 98.19 216 LYS A C 1
ATOM 1688 O O . LYS A 1 216 ? -19.521 -8.832 1.334 1.00 98.19 216 LYS A O 1
ATOM 1693 N N . THR A 1 217 ? -17.687 -9.701 2.279 1.00 97.25 217 THR A N 1
ATOM 1694 C CA . THR A 1 217 ? -17.626 -8.744 3.392 1.00 97.25 217 THR A CA 1
ATOM 1695 C C . THR A 1 217 ? -17.413 -7.315 2.891 1.00 97.25 217 THR A C 1
ATOM 1697 O O . THR A 1 217 ? -18.181 -6.424 3.254 1.00 97.25 217 THR A O 1
ATOM 1700 N N . LEU A 1 218 ? -16.452 -7.103 1.982 1.00 97.12 218 LEU A N 1
ATOM 1701 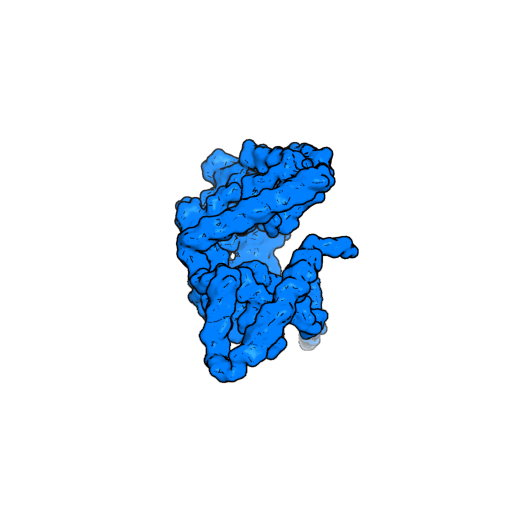C CA . LEU A 1 218 ? -16.203 -5.799 1.355 1.00 97.12 218 LEU A CA 1
ATOM 1702 C C . LEU A 1 218 ? -17.454 -5.265 0.637 1.00 97.12 218 LEU A C 1
ATOM 1704 O O . LEU A 1 218 ? -17.779 -4.084 0.769 1.00 97.12 218 LEU A O 1
ATOM 1708 N N . GLN A 1 219 ? -18.189 -6.145 -0.053 1.00 96.88 219 GLN A N 1
ATOM 1709 C CA . GLN A 1 219 ? -19.445 -5.801 -0.719 1.00 96.88 219 GLN A CA 1
ATOM 1710 C C . GLN A 1 219 ? -20.510 -5.339 0.285 1.00 96.88 219 GLN A C 1
ATOM 1712 O O . GLN A 1 219 ? -21.105 -4.278 0.099 1.00 96.88 219 GLN A O 1
ATOM 1717 N N . ARG A 1 220 ? -20.746 -6.111 1.359 1.00 95.56 220 ARG A N 1
ATOM 1718 C CA . ARG A 1 220 ? -21.747 -5.782 2.394 1.00 95.56 220 ARG A CA 1
ATOM 1719 C C . ARG A 1 220 ? -21.456 -4.453 3.085 1.00 95.56 220 ARG A C 1
ATOM 1721 O O . ARG A 1 220 ? -22.380 -3.704 3.380 1.00 95.56 220 ARG A O 1
ATOM 1728 N N . MET A 1 221 ? -20.181 -4.168 3.329 1.00 93.50 221 MET A N 1
ATOM 1729 C CA . MET A 1 221 ? -19.740 -2.936 3.982 1.00 93.50 221 MET A CA 1
ATOM 1730 C C . MET A 1 221 ? -19.730 -1.717 3.049 1.00 93.50 221 MET A C 1
ATOM 1732 O O . MET A 1 221 ? -19.536 -0.601 3.525 1.00 93.50 221 MET A O 1
ATOM 1736 N N . GLY A 1 222 ? -19.922 -1.908 1.739 1.00 93.94 222 GLY A N 1
ATOM 1737 C CA . GLY A 1 222 ? -19.865 -0.821 0.763 1.00 93.94 222 GLY A CA 1
ATOM 1738 C C . GLY A 1 222 ? -18.461 -0.234 0.602 1.00 93.94 222 GLY A C 1
ATOM 1739 O O . GLY A 1 222 ? -18.322 0.973 0.418 1.00 93.94 222 GLY A O 1
ATOM 1740 N N . VAL A 1 223 ? -17.419 -1.067 0.697 1.00 95.88 223 VAL A N 1
ATOM 1741 C CA . VAL A 1 223 ? -16.031 -0.625 0.514 1.00 95.88 223 VAL A CA 1
ATOM 1742 C C . VAL A 1 223 ? -15.830 -0.144 -0.925 1.00 95.88 223 VAL A C 1
ATOM 1744 O O . VAL A 1 223 ? -16.088 -0.864 -1.888 1.00 95.88 223 VAL A O 1
ATOM 1747 N N . GLU A 1 224 ? -15.345 1.085 -1.082 1.00 95.19 224 GLU A N 1
ATOM 1748 C CA . GLU A 1 224 ? -15.211 1.744 -2.387 1.00 95.19 224 GLU A CA 1
ATOM 1749 C C . GLU A 1 224 ? -13.856 1.451 -3.050 1.00 95.19 224 GLU A C 1
ATOM 1751 O O . GLU A 1 224 ? -13.724 1.510 -4.278 1.00 95.19 224 GLU A O 1
ATOM 1756 N N . SER A 1 225 ? -12.831 1.137 -2.248 1.00 97.38 225 SER A N 1
ATOM 1757 C CA . SER A 1 225 ? -11.459 0.941 -2.725 1.00 97.38 225 SER A CA 1
ATOM 1758 C C . SER A 1 225 ? -10.711 -0.194 -2.022 1.00 97.38 225 SER A C 1
ATOM 1760 O O . SER A 1 225 ? -10.790 -0.372 -0.809 1.00 97.38 225 SER A O 1
ATOM 1762 N N . LEU A 1 226 ? -9.940 -0.946 -2.803 1.00 98.06 226 LEU A N 1
ATOM 1763 C CA . LEU A 1 226 ? -9.121 -2.061 -2.354 1.00 98.06 226 LEU A CA 1
ATOM 1764 C C . LEU A 1 226 ? -7.653 -1.840 -2.727 1.00 98.06 226 LEU A C 1
ATOM 1766 O O . LEU A 1 226 ? -7.311 -1.704 -3.903 1.00 98.06 226 LEU A O 1
ATOM 1770 N N . CYS A 1 227 ? -6.786 -1.896 -1.722 1.00 98.00 227 CYS A N 1
ATOM 1771 C CA . CYS A 1 227 ? -5.336 -1.967 -1.880 1.00 98.00 227 CYS A CA 1
ATOM 1772 C C . CYS A 1 227 ? -4.937 -3.449 -1.888 1.00 98.00 227 CYS A C 1
ATOM 1774 O O . CYS A 1 227 ? -4.906 -4.087 -0.838 1.00 98.00 227 CYS A O 1
ATOM 1776 N N . PHE A 1 228 ? -4.664 -4.028 -3.055 1.00 98.12 228 PHE A N 1
ATOM 1777 C CA . PHE A 1 228 ? -4.352 -5.457 -3.187 1.00 98.12 228 PHE A CA 1
ATOM 1778 C C . PHE A 1 228 ? -2.846 -5.726 -3.032 1.00 98.12 228 PHE A C 1
ATOM 1780 O O . PHE A 1 228 ? -2.161 -6.115 -3.974 1.00 98.12 228 PHE A O 1
ATOM 1787 N N . PHE A 1 229 ? -2.301 -5.398 -1.864 1.00 96.25 229 PHE A N 1
ATOM 1788 C CA . PHE A 1 229 ? -0.908 -5.616 -1.458 1.00 96.25 229 PHE A CA 1
ATOM 1789 C C . PHE A 1 229 ? -0.755 -5.239 0.017 1.00 96.25 229 PHE A C 1
ATOM 1791 O O . PHE A 1 229 ? -1.612 -4.553 0.556 1.00 96.25 229 PHE A O 1
ATOM 1798 N N . LYS A 1 230 ? 0.351 -5.623 0.664 1.00 94.31 230 LYS A N 1
ATOM 1799 C CA . LYS A 1 230 ? 0.756 -5.066 1.969 1.00 94.31 230 LYS A CA 1
ATOM 1800 C C . LYS A 1 230 ? 2.265 -5.199 2.174 1.00 94.31 230 LYS A C 1
ATOM 1802 O O . LYS A 1 230 ? 3.009 -4.353 1.689 1.00 94.31 230 LYS A O 1
ATOM 1807 N N . LEU A 1 231 ? 2.734 -6.254 2.853 1.00 92.56 231 LEU A N 1
ATOM 1808 C CA . LEU A 1 231 ? 4.161 -6.493 3.123 1.00 92.56 231 LEU A CA 1
ATOM 1809 C C . LEU A 1 231 ? 4.754 -7.656 2.302 1.00 92.56 231 LEU A C 1
ATOM 1811 O O . LEU A 1 231 ? 5.965 -7.905 2.369 1.00 92.56 231 LEU A O 1
ATOM 1815 N N . GLY A 1 232 ? 3.929 -8.375 1.535 1.00 94.31 232 GLY A N 1
ATOM 1816 C CA . GLY A 1 232 ? 4.365 -9.314 0.498 1.00 94.31 232 GLY A CA 1
ATOM 1817 C C . GLY A 1 232 ? 4.304 -8.744 -0.924 1.00 94.31 232 GLY A C 1
ATOM 1818 O O . GLY A 1 232 ? 3.940 -7.592 -1.134 1.00 94.31 232 GLY A O 1
ATOM 1819 N N . GLU A 1 233 ? 4.679 -9.578 -1.894 1.00 97.44 233 GLU A N 1
ATOM 1820 C CA . GLU A 1 233 ? 4.585 -9.305 -3.330 1.00 97.44 233 GLU A CA 1
ATOM 1821 C C . GLU A 1 233 ? 3.315 -9.970 -3.890 1.00 97.44 233 GLU A C 1
ATOM 1823 O O . GLU A 1 233 ? 3.259 -11.205 -3.923 1.00 97.44 233 GLU A O 1
ATOM 1828 N N . PRO A 1 234 ? 2.313 -9.203 -4.357 1.00 97.56 234 PRO A N 1
ATOM 1829 C CA . PRO A 1 234 ? 1.034 -9.752 -4.814 1.00 97.56 234 PRO A CA 1
ATOM 1830 C C . PRO A 1 234 ? 1.169 -10.836 -5.885 1.00 97.56 234 PRO A C 1
ATOM 1832 O O . PRO A 1 234 ? 0.531 -11.890 -5.792 1.00 97.56 234 PRO A O 1
ATOM 1835 N N . PHE A 1 235 ? 2.071 -10.635 -6.854 1.00 98.31 235 PHE A N 1
ATOM 1836 C CA . PHE A 1 235 ? 2.314 -11.579 -7.951 1.00 98.31 235 PHE A CA 1
ATOM 1837 C C . PHE A 1 235 ? 3.145 -12.805 -7.545 1.00 98.31 235 PHE A C 1
ATOM 1839 O O . PHE A 1 235 ? 3.387 -13.693 -8.367 1.00 98.31 235 PHE A O 1
ATOM 1846 N N . ALA A 1 236 ? 3.547 -12.913 -6.273 1.00 97.75 236 ALA A N 1
ATOM 1847 C CA . ALA A 1 236 ? 4.085 -14.154 -5.731 1.00 97.75 236 ALA A CA 1
ATOM 1848 C C . ALA A 1 236 ? 3.000 -15.225 -5.563 1.00 97.75 236 ALA A C 1
ATOM 1850 O O . ALA A 1 236 ? 3.342 -16.408 -5.453 1.00 97.75 236 ALA A O 1
ATOM 1851 N N . SER A 1 237 ? 1.711 -14.860 -5.526 1.00 96.56 237 SER A N 1
ATOM 1852 C CA . SER A 1 237 ? 0.639 -15.855 -5.536 1.00 96.56 237 SER A CA 1
ATOM 1853 C C . SER A 1 237 ? 0.510 -16.510 -6.922 1.00 96.56 237 SER A C 1
ATOM 1855 O O . SER A 1 237 ? 0.291 -15.813 -7.911 1.00 96.56 237 SER A O 1
ATOM 1857 N N . PRO A 1 238 ? 0.567 -17.854 -7.024 1.00 94.62 238 PRO A N 1
ATOM 1858 C CA . PRO A 1 238 ? 0.328 -18.569 -8.278 1.00 94.62 238 PRO A CA 1
ATOM 1859 C C . PRO A 1 238 ? -1.151 -18.552 -8.689 1.00 94.62 238 PRO A C 1
ATOM 1861 O O . PRO A 1 238 ? -1.493 -19.072 -9.743 1.00 94.62 238 PRO A O 1
ATOM 1864 N N . ARG A 1 239 ? -2.039 -18.011 -7.843 1.00 96.62 239 ARG A N 1
ATOM 1865 C CA . ARG A 1 239 ? -3.487 -17.934 -8.079 1.00 96.62 239 ARG A CA 1
ATOM 1866 C C . ARG A 1 239 ? -3.980 -16.493 -8.195 1.00 96.62 239 ARG A C 1
ATOM 1868 O O . ARG A 1 239 ? -5.187 -16.283 -8.166 1.00 96.62 239 ARG A O 1
ATOM 1875 N N . VAL A 1 240 ? -3.078 -15.519 -8.345 1.00 98.31 240 VAL A N 1
ATOM 1876 C CA . VAL A 1 240 ? -3.404 -14.082 -8.325 1.00 98.31 240 VAL A CA 1
ATOM 1877 C C . VAL A 1 240 ? -4.527 -13.698 -9.296 1.00 98.31 240 VAL A C 1
ATOM 1879 O O . VAL A 1 240 ? -5.380 -12.884 -8.955 1.00 98.31 240 VAL A O 1
ATOM 1882 N N . ARG A 1 241 ? -4.601 -14.336 -10.472 1.00 98.56 241 ARG A N 1
ATOM 1883 C CA . ARG A 1 241 ? -5.716 -14.132 -11.402 1.00 98.56 241 ARG A CA 1
ATOM 1884 C C . ARG A 1 241 ? -7.053 -14.549 -10.798 1.00 98.56 241 ARG A C 1
ATOM 1886 O O . ARG A 1 241 ? -7.969 -13.740 -10.751 1.00 98.56 241 ARG A O 1
ATOM 1893 N N . LYS A 1 242 ? -7.148 -15.784 -10.295 1.00 98.56 242 LYS A N 1
ATOM 1894 C CA . LYS A 1 242 ? -8.370 -16.309 -9.660 1.00 98.56 242 LYS A CA 1
ATOM 1895 C C . LYS A 1 242 ? -8.778 -15.468 -8.453 1.00 98.56 242 LYS A C 1
ATOM 1897 O O . LYS A 1 242 ? -9.962 -15.229 -8.255 1.00 98.56 242 LYS A O 1
ATOM 1902 N N . GLU A 1 243 ? -7.800 -15.009 -7.674 1.00 98.56 243 GLU A N 1
ATOM 1903 C CA . GLU A 1 243 ? -8.014 -14.119 -6.529 1.00 98.56 243 GLU A CA 1
ATOM 1904 C C . GLU A 1 243 ? -8.711 -12.814 -6.958 1.00 98.56 243 GLU A C 1
ATOM 1906 O O . GLU A 1 243 ? -9.715 -12.416 -6.369 1.00 98.56 243 GLU A O 1
ATOM 1911 N N . LEU A 1 244 ? -8.239 -12.174 -8.030 1.00 98.62 244 LEU A N 1
ATOM 1912 C CA . LEU A 1 244 ? -8.816 -10.922 -8.529 1.00 98.62 244 LEU A CA 1
ATOM 1913 C C . LEU A 1 244 ? -10.130 -11.116 -9.289 1.00 98.62 244 LEU A C 1
ATOM 1915 O O . LEU A 1 244 ? -11.032 -10.293 -9.145 1.00 98.62 244 LEU A O 1
ATOM 1919 N N . GLU A 1 245 ? -10.277 -12.197 -10.061 1.00 98.62 245 GLU A N 1
ATOM 1920 C CA . GLU A 1 245 ? -11.544 -12.561 -10.715 1.00 98.62 245 GLU A CA 1
ATOM 1921 C C . GLU A 1 245 ? -12.656 -12.751 -9.678 1.00 98.62 245 GLU A C 1
ATOM 1923 O O . GLU A 1 245 ? -13.781 -12.283 -9.866 1.00 98.62 245 GLU A O 1
ATOM 1928 N N . LEU A 1 246 ? -12.326 -13.392 -8.556 1.00 98.38 246 LEU A N 1
ATOM 1929 C CA . LEU A 1 246 ? -13.227 -13.589 -7.429 1.00 98.38 246 LEU A CA 1
ATOM 1930 C C . LEU A 1 246 ? -13.629 -12.257 -6.786 1.00 98.38 246 LEU A C 1
ATOM 1932 O O . LEU A 1 246 ? -14.820 -11.993 -6.632 1.00 98.38 246 LEU A O 1
ATOM 1936 N N . ILE A 1 247 ? -12.666 -11.382 -6.481 1.00 98.25 247 ILE A N 1
ATOM 1937 C CA . ILE A 1 247 ? -12.962 -10.051 -5.930 1.00 98.25 247 ILE A CA 1
ATOM 1938 C C . ILE A 1 247 ? -13.863 -9.258 -6.885 1.00 98.25 247 ILE A C 1
ATOM 1940 O O . ILE A 1 247 ? -14.866 -8.687 -6.451 1.00 98.25 247 ILE A O 1
ATOM 1944 N N . ARG A 1 248 ? -13.545 -9.251 -8.187 1.00 98.12 248 ARG A N 1
ATOM 1945 C CA . ARG A 1 248 ? -14.320 -8.546 -9.220 1.00 98.12 248 ARG A CA 1
ATOM 1946 C C . ARG A 1 248 ? -15.731 -9.084 -9.387 1.00 98.12 248 ARG A C 1
ATOM 1948 O O . ARG A 1 248 ? -16.637 -8.290 -9.625 1.00 98.12 248 ARG A O 1
ATOM 1955 N N . ARG A 1 249 ? -15.932 -10.397 -9.235 1.00 98.31 249 ARG A N 1
ATOM 1956 C CA . ARG A 1 249 ? -17.258 -11.028 -9.295 1.00 98.31 249 ARG A CA 1
ATOM 1957 C C . ARG A 1 249 ? -18.221 -10.421 -8.275 1.00 98.31 249 ARG A C 1
ATOM 1959 O O . ARG A 1 249 ? -19.361 -10.139 -8.626 1.00 98.31 249 ARG A O 1
ATOM 1966 N N . TYR A 1 250 ? -17.764 -10.215 -7.041 1.00 98.25 250 TYR A N 1
ATOM 1967 C CA . TYR A 1 250 ? -18.585 -9.644 -5.966 1.00 98.25 250 TYR A CA 1
ATOM 1968 C C . TYR A 1 250 ? -18.577 -8.109 -5.959 1.00 98.25 250 TYR A C 1
ATOM 1970 O O . TYR A 1 250 ? -19.565 -7.485 -5.576 1.00 98.25 250 TYR A O 1
ATOM 1978 N N . ASN A 1 251 ? -17.488 -7.490 -6.420 1.00 98.12 251 ASN A N 1
ATOM 1979 C CA . ASN A 1 251 ? -17.254 -6.049 -6.322 1.00 98.12 251 ASN A CA 1
ATOM 1980 C C . ASN A 1 251 ? -16.853 -5.444 -7.685 1.00 98.12 251 ASN A C 1
ATOM 1982 O O . ASN A 1 251 ? -15.727 -4.959 -7.847 1.00 98.12 251 ASN A O 1
ATOM 1986 N N . PRO A 1 252 ? -17.746 -5.445 -8.693 1.00 97.19 252 PRO A N 1
ATOM 1987 C CA . PRO A 1 252 ? -17.389 -5.060 -10.062 1.00 97.19 252 PRO A CA 1
ATOM 1988 C C . PRO A 1 252 ? -16.979 -3.587 -10.205 1.00 97.19 252 PRO A C 1
ATOM 1990 O O . PRO A 1 252 ? -16.198 -3.258 -11.093 1.00 97.19 252 PRO A O 1
ATOM 1993 N N . GLN A 1 253 ? -17.476 -2.705 -9.332 1.00 95.81 253 GLN A N 1
ATOM 1994 C CA . GLN A 1 253 ? -17.225 -1.257 -9.384 1.00 95.81 253 GLN A CA 1
ATOM 1995 C C . GLN A 1 253 ? -16.155 -0.771 -8.395 1.00 95.81 253 GLN A C 1
ATOM 1997 O O . GLN A 1 253 ? -15.753 0.388 -8.468 1.00 95.81 253 GLN A O 1
ATOM 2002 N N . MET A 1 254 ? -15.693 -1.629 -7.479 1.00 97.62 254 MET A N 1
ATOM 2003 C CA . MET A 1 254 ? -14.701 -1.250 -6.469 1.00 97.62 254 MET A CA 1
ATOM 2004 C C . MET A 1 254 ? -13.384 -0.879 -7.145 1.00 97.62 254 MET A C 1
ATOM 2006 O O . MET A 1 254 ? -12.905 -1.612 -8.010 1.00 97.62 254 MET A O 1
ATOM 2010 N N . ARG A 1 255 ? -12.765 0.237 -6.758 1.00 98.06 255 ARG A N 1
ATOM 2011 C CA . ARG A 1 255 ? -11.448 0.592 -7.295 1.00 98.06 255 ARG A CA 1
ATOM 2012 C C . ARG A 1 255 ? -10.399 -0.347 -6.713 1.00 98.06 255 ARG A C 1
ATOM 2014 O O . ARG A 1 255 ? -10.210 -0.351 -5.503 1.00 98.06 255 ARG A O 1
ATOM 2021 N N . ILE A 1 256 ? -9.687 -1.098 -7.544 1.00 98.44 256 ILE A N 1
ATOM 2022 C CA . ILE A 1 256 ? -8.606 -1.984 -7.089 1.00 98.44 256 ILE A CA 1
ATOM 2023 C C . ILE A 1 256 ? -7.277 -1.399 -7.533 1.00 98.44 256 ILE A C 1
ATOM 2025 O O . ILE A 1 256 ? -7.071 -1.192 -8.727 1.00 98.44 256 ILE A O 1
ATOM 2029 N N . TYR A 1 257 ? -6.355 -1.180 -6.603 1.00 96.06 257 TYR A N 1
ATOM 2030 C CA . TYR A 1 257 ? -4.997 -0.796 -6.957 1.00 96.06 257 TYR A CA 1
ATOM 2031 C C . TYR A 1 257 ? -3.944 -1.644 -6.252 1.00 96.06 257 TYR A C 1
ATOM 2033 O O . TYR A 1 257 ? -4.153 -2.155 -5.150 1.00 96.06 257 TYR A O 1
ATOM 2041 N N . CYS A 1 258 ? -2.799 -1.795 -6.912 1.00 97.31 258 CYS A N 1
ATOM 2042 C CA . CYS A 1 258 ? -1.710 -2.663 -6.486 1.00 97.31 258 CYS A CA 1
ATOM 2043 C C . CYS A 1 258 ? -0.359 -1.956 -6.585 1.00 97.31 258 CYS A C 1
ATOM 2045 O O . CYS A 1 258 ? -0.121 -1.185 -7.512 1.00 97.31 258 CYS A O 1
ATOM 2047 N N . SER A 1 259 ? 0.546 -2.278 -5.661 1.00 97.56 259 SER A N 1
ATOM 2048 C CA . SER A 1 259 ? 1.971 -1.965 -5.756 1.00 97.56 259 SER A CA 1
ATOM 2049 C C . SER A 1 259 ? 2.759 -3.269 -5.865 1.00 97.56 259 SER A C 1
ATOM 2051 O O . SER A 1 259 ? 2.562 -4.176 -5.060 1.00 97.56 259 SER A O 1
ATOM 2053 N N . THR A 1 260 ? 3.645 -3.365 -6.852 1.00 98.56 260 THR A N 1
ATOM 2054 C CA . THR A 1 260 ? 4.457 -4.557 -7.142 1.00 98.56 260 THR A CA 1
ATOM 2055 C C . THR A 1 260 ? 5.905 -4.170 -7.427 1.00 98.56 260 THR A C 1
ATOM 2057 O O . THR A 1 260 ? 6.174 -3.086 -7.943 1.00 98.56 260 THR A O 1
ATOM 2060 N N . ASN A 1 261 ? 6.852 -5.060 -7.131 1.00 97.88 261 ASN A N 1
ATOM 2061 C CA . ASN A 1 261 ? 8.227 -4.927 -7.618 1.00 97.88 261 ASN A CA 1
ATOM 2062 C C . ASN A 1 261 ? 8.398 -5.333 -9.096 1.00 97.88 261 ASN A C 1
ATOM 2064 O O . ASN A 1 261 ? 9.474 -5.163 -9.663 1.00 97.88 261 ASN A O 1
ATOM 2068 N N . GLY A 1 262 ? 7.356 -5.884 -9.726 1.00 98.00 262 GLY A N 1
ATOM 2069 C CA . GLY A 1 262 ? 7.289 -6.170 -11.160 1.00 98.00 262 GLY A CA 1
ATOM 2070 C C . GLY A 1 262 ? 7.999 -7.442 -11.625 1.00 98.00 262 GLY A C 1
ATOM 2071 O O . GLY A 1 262 ? 7.608 -8.000 -12.646 1.00 98.00 262 GLY A O 1
ATOM 2072 N N . ILE A 1 263 ? 8.986 -7.956 -10.882 1.00 98.38 263 ILE A N 1
ATOM 2073 C CA . ILE A 1 263 ? 9.822 -9.095 -11.315 1.00 98.38 263 ILE A CA 1
ATOM 2074 C C . ILE A 1 263 ? 8.982 -10.349 -11.558 1.00 98.38 263 ILE A C 1
ATOM 2076 O O . ILE A 1 263 ? 9.200 -11.074 -12.528 1.00 98.38 263 ILE A O 1
ATOM 2080 N N . LEU A 1 264 ? 8.011 -10.603 -10.678 1.00 98.38 264 LEU A N 1
ATOM 2081 C CA . LEU A 1 264 ? 7.173 -11.794 -10.750 1.00 98.38 264 LEU A CA 1
ATOM 2082 C C . LEU A 1 264 ? 6.015 -11.658 -11.738 1.00 98.38 264 LEU A C 1
ATOM 2084 O O . LEU A 1 264 ? 5.260 -12.611 -11.861 1.00 98.38 264 LEU A O 1
ATOM 2088 N N . LEU A 1 265 ? 5.85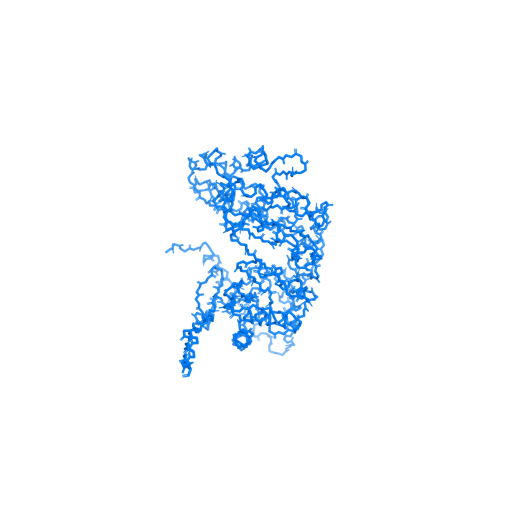0 -10.544 -12.454 1.00 97.62 265 LEU A N 1
ATOM 2089 C CA . LEU A 1 265 ? 4.833 -10.401 -13.500 1.00 97.62 265 LEU A CA 1
ATOM 2090 C C . LEU A 1 265 ? 5.358 -11.006 -14.817 1.00 97.62 265 LEU A C 1
ATOM 2092 O O . LEU A 1 265 ? 5.661 -10.313 -15.783 1.00 97.62 265 LEU A O 1
ATOM 2096 N N . ASP A 1 266 ? 5.543 -12.326 -14.810 1.00 96.56 266 ASP A N 1
ATOM 2097 C CA . ASP A 1 266 ? 6.409 -13.066 -15.737 1.00 96.56 266 ASP A CA 1
ATOM 2098 C C . ASP A 1 266 ? 5.683 -13.873 -16.822 1.00 96.56 266 ASP A C 1
ATOM 2100 O O . ASP A 1 266 ? 6.334 -14.476 -17.676 1.00 96.56 266 ASP A O 1
ATOM 2104 N N . ASN A 1 267 ? 4.351 -13.885 -16.809 1.00 97.75 267 ASN A N 1
ATOM 2105 C CA . ASN A 1 267 ? 3.527 -14.636 -17.749 1.00 97.75 267 ASN A CA 1
ATOM 2106 C C . ASN A 1 267 ? 2.182 -13.938 -18.006 1.00 97.75 267 ASN A C 1
ATOM 2108 O O . ASN A 1 267 ? 1.782 -13.035 -17.267 1.00 97.75 267 ASN A O 1
ATOM 2112 N N . ASP A 1 268 ? 1.476 -14.390 -19.040 1.00 97.88 268 ASP A N 1
ATOM 2113 C CA . ASP A 1 268 ? 0.210 -13.791 -19.464 1.00 97.88 268 ASP A CA 1
ATOM 2114 C C . ASP A 1 268 ? -0.909 -13.953 -18.435 1.00 97.88 268 ASP A C 1
ATOM 2116 O O . ASP A 1 268 ? -1.728 -13.053 -18.308 1.00 97.88 268 ASP A O 1
ATOM 2120 N N . ASP A 1 269 ? -0.925 -15.023 -17.636 1.00 98.25 269 ASP A N 1
ATOM 2121 C CA . ASP A 1 269 ? -1.935 -15.190 -16.583 1.00 98.25 269 ASP A CA 1
ATOM 2122 C C . ASP A 1 269 ? -1.855 -14.067 -15.539 1.00 98.25 269 ASP A C 1
ATOM 2124 O O . ASP A 1 269 ? -2.867 -13.488 -15.143 1.00 98.25 269 ASP A O 1
ATOM 2128 N N . LYS A 1 270 ? -0.634 -13.679 -15.159 1.00 98.56 270 LYS A N 1
ATOM 2129 C CA . LYS A 1 270 ? -0.390 -12.545 -14.260 1.00 98.56 270 LYS A CA 1
ATOM 2130 C C . LYS A 1 270 ? -0.642 -11.195 -14.931 1.00 98.56 270 LYS A C 1
ATOM 2132 O O . LYS A 1 270 ? -1.067 -10.262 -14.254 1.00 98.56 270 LYS A O 1
ATOM 2137 N N . ARG A 1 271 ? -0.426 -11.069 -16.245 1.00 98.62 271 ARG A N 1
ATOM 2138 C CA . ARG A 1 271 ? -0.831 -9.860 -16.985 1.00 98.62 271 ARG A CA 1
ATOM 2139 C C . ARG A 1 271 ? -2.345 -9.717 -17.013 1.00 98.62 271 ARG A C 1
ATOM 2141 O O . ARG A 1 271 ? -2.838 -8.643 -16.698 1.00 98.62 271 ARG A O 1
ATOM 2148 N N . GLU A 1 272 ? -3.074 -10.791 -17.309 1.00 98.56 272 GLU A N 1
ATOM 2149 C CA . GLU A 1 272 ? -4.539 -10.823 -17.244 1.00 98.56 272 GLU A CA 1
ATOM 2150 C C . GLU A 1 272 ? -5.027 -10.480 -15.828 1.00 98.56 272 GLU A C 1
ATOM 2152 O O . GLU A 1 272 ? -5.934 -9.669 -15.671 1.00 98.56 272 GLU A O 1
ATOM 2157 N N . ALA A 1 273 ? -4.359 -10.989 -14.787 1.00 98.62 273 ALA A N 1
ATOM 2158 C CA . ALA A 1 273 ? -4.626 -10.597 -13.404 1.00 98.62 273 ALA A CA 1
ATOM 2159 C C . ALA A 1 273 ? -4.456 -9.080 -13.184 1.00 98.62 273 ALA A C 1
ATOM 2161 O O . ALA A 1 273 ? -5.333 -8.430 -12.619 1.00 98.62 273 ALA A O 1
ATOM 2162 N N . ALA A 1 274 ? -3.361 -8.490 -13.670 1.00 98.62 274 ALA A N 1
ATOM 2163 C CA . ALA A 1 274 ? -3.119 -7.051 -13.579 1.00 98.62 274 ALA A CA 1
ATOM 2164 C C . ALA A 1 274 ? -4.166 -6.220 -14.348 1.00 98.62 274 ALA A C 1
ATOM 2166 O O . ALA A 1 274 ? -4.535 -5.137 -13.894 1.00 98.62 274 ALA A O 1
ATOM 2167 N N . LEU A 1 275 ? -4.695 -6.727 -15.472 1.00 98.50 275 LEU A N 1
ATOM 2168 C CA . LEU A 1 275 ? -5.770 -6.072 -16.232 1.00 98.50 275 LEU A CA 1
ATOM 2169 C C . LEU A 1 275 ? -7.104 -5.995 -15.473 1.00 98.50 275 LEU A C 1
ATOM 2171 O O . LEU A 1 275 ? -7.951 -5.169 -15.811 1.00 98.50 275 LEU A O 1
ATOM 2175 N N . LEU A 1 276 ? -7.287 -6.806 -14.428 1.00 98.44 276 LEU A N 1
ATOM 2176 C CA . LEU A 1 276 ? -8.448 -6.733 -13.540 1.00 98.44 276 LEU A CA 1
ATOM 2177 C C . LEU A 1 276 ? -8.341 -5.592 -12.521 1.00 98.44 276 LEU A C 1
ATOM 2179 O O . LEU A 1 276 ? -9.265 -5.400 -11.736 1.00 98.44 276 LEU A O 1
ATOM 2183 N N . MET A 1 277 ? -7.251 -4.830 -12.488 1.00 98.44 277 MET A N 1
ATOM 2184 C CA . MET A 1 277 ? -7.062 -3.709 -11.565 1.00 98.44 277 MET A CA 1
ATOM 2185 C C . MET A 1 277 ? -7.330 -2.360 -12.248 1.00 98.44 277 MET A C 1
ATOM 2187 O O . MET A 1 277 ? -7.363 -2.245 -13.471 1.00 98.44 277 MET A O 1
ATOM 2191 N N . ASP A 1 278 ? -7.528 -1.319 -11.446 1.00 98.56 278 ASP A N 1
ATOM 2192 C CA . ASP A 1 278 ? -7.675 0.060 -11.911 1.00 98.56 278 ASP A CA 1
ATOM 2193 C C . ASP A 1 278 ? -6.336 0.796 -11.971 1.00 98.56 278 ASP A C 1
ATOM 2195 O O . ASP A 1 278 ? -6.126 1.582 -12.896 1.00 98.56 278 ASP A O 1
ATOM 2199 N N . ASP A 1 279 ? -5.424 0.517 -11.034 1.00 98.25 279 ASP A N 1
ATOM 2200 C CA . ASP A 1 279 ? -4.077 1.089 -11.011 1.00 98.25 279 ASP A CA 1
ATOM 2201 C C . ASP A 1 279 ? -3.032 0.028 -10.610 1.00 98.25 279 ASP A C 1
ATOM 2203 O O . ASP A 1 279 ? -3.204 -0.710 -9.638 1.00 98.25 279 ASP A O 1
ATOM 2207 N N . VAL A 1 280 ? -1.925 -0.038 -11.349 1.00 98.69 280 VAL A N 1
ATOM 2208 C CA . VAL A 1 280 ? -0.789 -0.930 -11.084 1.00 98.69 280 VAL A CA 1
ATOM 2209 C C . VAL A 1 280 ? 0.478 -0.092 -11.001 1.00 98.69 280 VAL A C 1
ATOM 2211 O O . VAL A 1 280 ? 0.918 0.506 -11.982 1.00 98.69 280 VAL A O 1
ATOM 2214 N N . ILE A 1 281 ? 1.074 -0.063 -9.814 1.00 98.62 281 ILE A N 1
ATOM 2215 C CA . ILE A 1 281 ? 2.274 0.709 -9.514 1.00 98.62 281 ILE A CA 1
ATOM 2216 C C . ILE A 1 281 ? 3.471 -0.242 -9.489 1.00 98.62 281 ILE A C 1
ATOM 2218 O O . ILE A 1 281 ? 3.535 -1.150 -8.661 1.00 98.62 281 ILE A O 1
ATOM 2222 N N . PHE A 1 282 ? 4.436 -0.012 -10.371 1.00 98.75 282 PHE A N 1
ATOM 2223 C CA . PHE A 1 282 ? 5.734 -0.677 -10.365 1.00 98.75 282 PHE A CA 1
ATOM 2224 C C . PHE A 1 282 ? 6.697 0.111 -9.483 1.00 98.75 282 PHE A C 1
ATOM 2226 O O . PHE A 1 282 ? 7.126 1.200 -9.853 1.00 98.75 282 PHE A O 1
ATOM 2233 N N . SER A 1 283 ? 7.037 -0.425 -8.314 1.00 97.94 283 SER A N 1
ATOM 2234 C CA . SER A 1 283 ? 8.010 0.172 -7.396 1.00 97.94 283 SER A CA 1
ATOM 2235 C C . SER A 1 283 ? 9.419 -0.281 -7.773 1.00 97.94 283 SER A C 1
ATOM 2237 O O . SER A 1 283 ? 9.871 -1.339 -7.335 1.00 97.94 283 SER A O 1
ATOM 2239 N N . ILE A 1 284 ? 10.117 0.515 -8.583 1.00 98.38 284 ILE A N 1
ATOM 2240 C CA . ILE A 1 284 ? 11.477 0.235 -9.063 1.00 98.38 284 ILE A CA 1
ATOM 2241 C C . ILE A 1 284 ? 12.357 1.444 -8.711 1.00 98.38 284 ILE A C 1
ATOM 2243 O O . ILE A 1 284 ? 12.298 2.486 -9.363 1.00 98.38 284 ILE A O 1
ATOM 2247 N N . ASP A 1 285 ? 13.173 1.316 -7.664 1.00 96.94 285 ASP A N 1
ATOM 2248 C CA . ASP A 1 285 ? 13.848 2.452 -7.008 1.00 96.94 285 ASP A CA 1
ATOM 2249 C C . ASP A 1 285 ? 15.216 2.810 -7.626 1.00 96.94 285 ASP A C 1
ATOM 2251 O O . ASP A 1 285 ? 16.227 2.964 -6.932 1.00 96.94 285 ASP A O 1
ATOM 2255 N N . GLY A 1 286 ? 15.280 2.903 -8.952 1.00 96.75 286 GLY A N 1
ATOM 2256 C CA . GLY A 1 286 ? 16.515 3.191 -9.680 1.00 96.75 286 GLY A CA 1
ATOM 2257 C C . GLY A 1 286 ? 16.372 3.010 -11.187 1.00 96.75 286 GLY A C 1
ATOM 2258 O O . GLY A 1 286 ? 15.381 2.461 -11.655 1.00 96.75 286 GLY A O 1
ATOM 2259 N N . VAL A 1 287 ? 17.374 3.465 -11.941 1.00 98.12 287 VAL A N 1
ATOM 2260 C CA . VAL A 1 287 ? 17.436 3.326 -13.413 1.00 98.12 287 VAL A CA 1
ATOM 2261 C C . VAL A 1 287 ? 18.357 2.194 -13.881 1.00 98.12 287 VAL A C 1
ATOM 2263 O O . VAL A 1 287 ? 18.603 2.050 -15.075 1.00 98.12 287 VAL A O 1
ATOM 2266 N N . ASP A 1 288 ? 18.903 1.427 -12.938 1.00 98.31 288 ASP A N 1
ATOM 2267 C CA . ASP A 1 288 ? 19.803 0.308 -13.181 1.00 98.31 288 ASP A CA 1
ATOM 2268 C C . ASP A 1 288 ? 19.806 -0.660 -11.981 1.00 98.31 288 ASP A C 1
ATOM 2270 O O . ASP A 1 288 ? 19.407 -0.316 -10.859 1.00 98.31 288 ASP A O 1
ATOM 2274 N N . THR A 1 289 ? 20.281 -1.886 -12.210 1.00 97.88 289 THR A N 1
ATOM 2275 C CA . THR A 1 289 ? 20.279 -2.959 -11.206 1.00 97.88 289 THR A CA 1
ATOM 2276 C C . THR A 1 289 ? 21.175 -2.652 -10.003 1.00 97.88 289 THR A C 1
ATOM 2278 O O . THR A 1 289 ? 20.846 -3.038 -8.877 1.00 97.88 289 THR A O 1
ATOM 2281 N N . GLN A 1 290 ? 22.294 -1.948 -10.192 1.00 96.81 290 GLN A N 1
ATOM 2282 C CA . GLN A 1 290 ? 23.195 -1.594 -9.095 1.00 96.81 290 GLN A CA 1
ATOM 2283 C C . GLN A 1 290 ? 22.505 -0.632 -8.120 1.00 96.81 290 GLN A C 1
ATOM 2285 O O . GLN A 1 290 ? 22.586 -0.822 -6.903 1.00 96.81 290 GLN A O 1
ATOM 2290 N N . THR A 1 291 ? 21.813 0.373 -8.649 1.00 96.00 291 THR A N 1
ATOM 2291 C CA . THR A 1 291 ? 21.084 1.390 -7.894 1.00 96.00 291 THR A CA 1
ATOM 2292 C C . THR A 1 291 ? 19.878 0.787 -7.181 1.00 96.00 291 THR A C 1
ATOM 2294 O O . THR A 1 291 ? 19.758 0.943 -5.963 1.00 96.00 291 THR A O 1
ATOM 2297 N N . VAL A 1 292 ? 19.058 -0.000 -7.890 1.00 97.25 292 VAL A N 1
ATOM 2298 C CA . VAL A 1 292 ? 17.900 -0.709 -7.314 1.00 97.25 292 VAL A CA 1
ATOM 2299 C C . VAL A 1 292 ? 18.325 -1.588 -6.130 1.00 97.25 292 VAL A C 1
ATOM 2301 O O . VAL A 1 292 ? 17.749 -1.494 -5.044 1.00 97.25 292 VAL A O 1
ATOM 2304 N N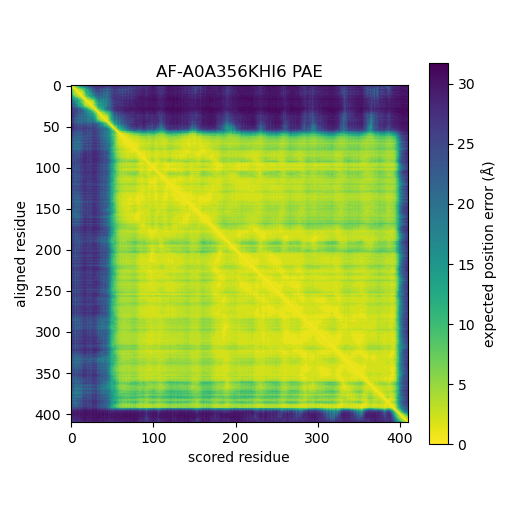 . ARG A 1 293 ? 19.402 -2.376 -6.273 1.00 96.75 293 ARG A N 1
ATOM 2305 C CA . ARG A 1 293 ? 19.898 -3.286 -5.221 1.00 96.75 293 ARG A CA 1
ATOM 2306 C C . ARG A 1 293 ? 20.474 -2.586 -3.989 1.00 96.75 293 ARG A C 1
ATOM 2308 O O . ARG A 1 293 ? 20.731 -3.252 -2.977 1.00 96.75 293 ARG A O 1
ATOM 2315 N N . ARG A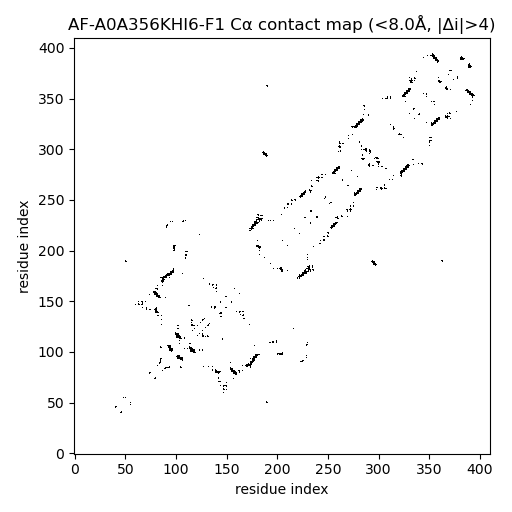 1 294 ? 20.680 -1.264 -4.007 1.00 95.00 294 ARG A N 1
ATOM 2316 C CA . ARG A 1 294 ? 21.068 -0.539 -2.784 1.00 95.00 294 ARG A CA 1
ATOM 2317 C C . ARG A 1 294 ? 19.972 -0.619 -1.728 1.00 95.00 294 ARG A C 1
ATOM 2319 O O . ARG A 1 294 ? 20.291 -0.905 -0.572 1.00 95.00 294 ARG A O 1
ATOM 2326 N N . TYR A 1 295 ? 18.715 -0.457 -2.142 1.00 94.44 295 TYR A N 1
ATOM 2327 C CA . TYR A 1 295 ? 17.544 -0.552 -1.271 1.00 94.44 295 TYR A CA 1
ATOM 2328 C C . TYR A 1 295 ? 16.790 -1.874 -1.440 1.00 94.44 295 TYR A C 1
ATOM 2330 O O . TYR A 1 295 ? 16.555 -2.576 -0.462 1.00 94.44 295 TYR A O 1
ATOM 2338 N N . GLN A 1 296 ? 16.452 -2.257 -2.670 1.00 96.00 296 GLN A N 1
ATOM 2339 C CA . GLN A 1 296 ? 15.681 -3.458 -2.988 1.00 96.00 296 GLN A CA 1
ATOM 2340 C C . GLN A 1 296 ? 16.612 -4.669 -3.167 1.00 96.00 296 GLN A C 1
ATOM 2342 O O . GLN A 1 296 ? 16.975 -5.042 -4.284 1.00 96.00 296 GLN A O 1
ATOM 2347 N N . LYS A 1 297 ? 17.057 -5.293 -2.067 1.00 94.69 297 LYS A N 1
ATOM 2348 C CA . LYS A 1 297 ? 17.939 -6.477 -2.140 1.00 94.69 297 LYS A CA 1
ATOM 2349 C C . LYS A 1 297 ? 17.252 -7.614 -2.901 1.00 94.69 297 LYS A C 1
ATOM 2351 O O . LYS A 1 297 ? 16.120 -7.974 -2.581 1.00 94.69 297 LYS A O 1
ATOM 2356 N N . GLY A 1 298 ? 17.956 -8.172 -3.887 1.00 95.25 298 GLY A N 1
ATOM 2357 C CA . GLY A 1 298 ? 17.416 -9.160 -4.830 1.00 95.25 298 GLY A CA 1
ATOM 2358 C C . GLY A 1 298 ? 16.708 -8.554 -6.048 1.00 95.25 298 GLY A C 1
ATOM 2359 O O . GLY A 1 298 ? 16.269 -9.304 -6.912 1.00 95.25 298 GLY A O 1
ATOM 2360 N N . GLY A 1 299 ? 16.611 -7.223 -6.135 1.00 97.19 299 GLY A N 1
ATOM 2361 C CA . GLY A 1 299 ? 15.999 -6.532 -7.265 1.00 97.19 299 GLY A CA 1
ATOM 2362 C C . GLY A 1 299 ? 16.809 -6.677 -8.551 1.00 97.19 299 GLY A C 1
ATOM 2363 O O . GLY A 1 299 ? 18.031 -6.847 -8.518 1.00 97.19 299 GLY A O 1
ATOM 2364 N N . ASP A 1 300 ? 16.123 -6.592 -9.682 1.00 98.25 300 ASP A N 1
ATOM 2365 C CA . ASP A 1 300 ? 16.710 -6.622 -11.017 1.00 98.25 300 ASP A CA 1
ATOM 2366 C C . ASP A 1 300 ? 15.971 -5.600 -11.880 1.00 98.25 300 ASP A C 1
ATOM 2368 O O . ASP A 1 300 ? 14.774 -5.750 -12.140 1.00 98.25 300 ASP A O 1
ATOM 2372 N N . PHE A 1 301 ? 16.665 -4.514 -12.226 1.00 98.69 301 PHE A N 1
ATOM 2373 C CA . PHE A 1 301 ? 16.058 -3.401 -12.947 1.00 98.69 301 PHE A CA 1
ATOM 2374 C C . PHE A 1 301 ? 15.629 -3.838 -14.341 1.00 98.69 301 PHE A C 1
ATOM 2376 O O . PHE A 1 301 ? 14.505 -3.552 -14.737 1.00 98.69 301 PHE A O 1
ATOM 2383 N N . ASP A 1 302 ? 16.495 -4.552 -15.058 1.00 98.50 302 ASP A N 1
ATOM 2384 C CA . ASP A 1 302 ? 16.254 -4.919 -16.450 1.00 98.50 302 ASP A CA 1
ATOM 2385 C C . ASP A 1 302 ? 15.035 -5.837 -16.556 1.00 98.50 302 ASP A C 1
ATOM 2387 O O . ASP A 1 302 ? 14.154 -5.612 -17.387 1.00 98.50 302 ASP A O 1
ATOM 2391 N N . VAL A 1 303 ? 14.920 -6.813 -15.647 1.00 98.69 303 VAL A N 1
ATOM 2392 C CA . VAL A 1 303 ? 13.742 -7.685 -15.574 1.00 98.69 303 VAL A CA 1
ATOM 2393 C C . VAL A 1 303 ? 12.487 -6.885 -15.224 1.00 98.69 303 VAL A C 1
ATOM 2395 O O . VAL A 1 303 ? 11.492 -6.976 -15.942 1.00 98.69 303 VAL A O 1
ATOM 2398 N N . ALA A 1 304 ? 12.505 -6.099 -14.143 1.00 98.69 304 ALA A N 1
ATOM 2399 C CA . ALA A 1 304 ? 11.320 -5.369 -13.687 1.00 98.69 304 ALA A CA 1
ATOM 2400 C C . ALA A 1 304 ? 10.842 -4.327 -14.715 1.00 98.69 304 ALA A C 1
ATOM 2402 O O . ALA A 1 304 ? 9.645 -4.238 -14.999 1.00 98.69 304 ALA A O 1
ATOM 2403 N N . TYR A 1 305 ? 11.775 -3.584 -15.315 1.00 98.81 305 TYR A N 1
ATOM 2404 C CA . TYR A 1 305 ? 11.507 -2.605 -16.364 1.00 98.81 305 TYR A CA 1
ATOM 2405 C C . TYR A 1 305 ? 10.918 -3.271 -17.611 1.00 98.81 305 TYR A C 1
ATOM 2407 O O . TYR A 1 305 ? 9.915 -2.798 -18.151 1.00 98.81 305 TYR A O 1
ATOM 2415 N N . GLN A 1 306 ? 11.478 -4.409 -18.031 1.00 98.81 306 GLN A N 1
ATOM 2416 C CA . GLN A 1 306 ? 10.947 -5.165 -19.159 1.00 98.81 306 GLN A CA 1
ATOM 2417 C C . GLN A 1 306 ? 9.529 -5.686 -18.871 1.00 98.81 306 GLN A C 1
ATOM 2419 O O . GLN A 1 306 ? 8.649 -5.534 -19.715 1.00 98.81 306 GLN A O 1
ATOM 2424 N N . ARG A 1 307 ? 9.250 -6.211 -17.666 1.00 98.69 307 ARG A N 1
ATOM 2425 C CA . ARG A 1 307 ? 7.892 -6.661 -17.292 1.00 98.69 307 ARG A CA 1
ATOM 2426 C C . ARG A 1 307 ? 6.873 -5.527 -17.274 1.00 98.69 307 ARG A C 1
ATOM 2428 O O . ARG A 1 307 ? 5.739 -5.729 -17.716 1.00 98.69 307 ARG A O 1
ATOM 2435 N N . MET A 1 308 ? 7.280 -4.350 -16.801 1.00 98.75 308 MET A N 1
ATOM 2436 C CA . MET A 1 308 ? 6.467 -3.134 -16.822 1.00 98.75 308 MET A CA 1
ATOM 2437 C C . MET A 1 308 ? 6.094 -2.736 -18.251 1.00 98.75 308 MET A C 1
ATOM 2439 O O . MET A 1 308 ? 4.912 -2.550 -18.543 1.00 98.75 308 MET A O 1
ATOM 2443 N N . LYS A 1 309 ? 7.080 -2.676 -19.153 1.00 98.62 309 LYS A N 1
ATOM 2444 C CA . LYS A 1 309 ? 6.862 -2.379 -20.574 1.00 98.62 309 LYS A CA 1
ATOM 2445 C C . LYS A 1 309 ? 5.941 -3.408 -21.233 1.00 98.62 309 LYS A C 1
ATOM 2447 O O . LYS A 1 309 ? 4.975 -3.041 -21.892 1.00 98.62 309 LYS A O 1
ATOM 2452 N N . GLU A 1 310 ? 6.181 -4.691 -20.992 1.00 98.75 310 GLU A N 1
ATOM 2453 C CA . GLU A 1 310 ? 5.340 -5.758 -21.536 1.00 98.75 310 GLU A CA 1
ATOM 2454 C C . GLU A 1 310 ? 3.893 -5.670 -21.014 1.00 98.75 310 GLU A C 1
ATOM 2456 O O . GLU A 1 310 ? 2.967 -6.015 -21.740 1.00 98.75 310 GLU A O 1
ATOM 2461 N N . LEU A 1 311 ? 3.648 -5.208 -19.777 1.00 98.75 311 LEU A N 1
ATOM 2462 C CA . LEU A 1 311 ? 2.278 -4.995 -19.287 1.00 98.75 311 LEU A CA 1
ATOM 2463 C C . LEU A 1 311 ? 1.604 -3.811 -19.992 1.00 98.75 311 LEU A C 1
ATOM 2465 O O . LEU A 1 311 ? 0.426 -3.907 -20.341 1.00 98.75 311 LEU A O 1
ATOM 2469 N N . VAL A 1 312 ? 2.341 -2.720 -20.224 1.00 98.56 312 VAL A N 1
ATOM 2470 C CA . VAL A 1 312 ? 1.858 -1.579 -21.016 1.00 98.56 312 VAL A CA 1
ATOM 2471 C C . VAL A 1 312 ? 1.452 -2.040 -22.414 1.00 98.56 312 VAL A C 1
ATOM 2473 O O . VAL A 1 312 ? 0.318 -1.801 -22.826 1.00 98.56 312 VAL A O 1
ATOM 2476 N N . GLU A 1 313 ? 2.330 -2.760 -23.112 1.00 98.31 313 GLU A N 1
ATOM 2477 C CA . GLU A 1 313 ? 2.064 -3.295 -24.452 1.00 98.31 313 GLU A CA 1
ATOM 2478 C C . GLU A 1 313 ? 0.866 -4.254 -24.451 1.00 98.31 313 GLU A C 1
ATOM 2480 O O . GLU A 1 313 ? -0.004 -4.171 -25.316 1.00 98.31 313 GLU A O 1
ATOM 2485 N N . PHE A 1 314 ? 0.772 -5.127 -23.446 1.00 98.56 314 PHE A N 1
ATOM 2486 C CA . PHE A 1 314 ? -0.311 -6.101 -23.312 1.00 98.56 314 PHE A CA 1
ATOM 2487 C C . PHE A 1 314 ? -1.685 -5.449 -23.105 1.00 98.56 314 PHE A C 1
ATOM 2489 O O . PHE A 1 314 ? -2.679 -5.909 -23.680 1.00 98.56 314 PHE A O 1
ATOM 2496 N N . ARG A 1 315 ? -1.742 -4.376 -22.305 1.00 98.19 315 ARG A N 1
ATOM 2497 C CA . ARG A 1 315 ? -2.932 -3.533 -22.116 1.00 98.19 315 ARG A CA 1
ATOM 2498 C C . ARG A 1 315 ? -3.296 -2.806 -23.412 1.00 98.19 315 ARG A C 1
ATOM 2500 O O . ARG A 1 315 ? -4.458 -2.806 -23.821 1.00 98.19 315 ARG A O 1
ATOM 2507 N N . ASP A 1 316 ? -2.309 -2.199 -24.059 1.00 96.94 316 ASP A N 1
ATOM 2508 C CA . ASP A 1 316 ? -2.515 -1.322 -25.212 1.00 96.94 316 ASP A CA 1
ATOM 2509 C C . ASP A 1 316 ? -2.918 -2.098 -26.466 1.00 96.94 316 ASP A C 1
ATOM 2511 O O . ASP A 1 316 ? -3.812 -1.666 -27.192 1.00 96.94 316 ASP A O 1
ATOM 2515 N N . ALA A 1 317 ? -2.354 -3.291 -26.676 1.00 97.62 317 ALA A N 1
ATOM 2516 C CA . ALA A 1 317 ? -2.743 -4.201 -27.752 1.00 97.62 317 ALA A CA 1
ATOM 2517 C C . ALA A 1 317 ? -4.222 -4.630 -27.674 1.00 97.62 317 ALA A C 1
ATOM 2519 O O . ALA A 1 317 ? -4.813 -5.007 -28.683 1.00 97.62 317 ALA A O 1
ATOM 2520 N N . ARG A 1 318 ? -4.838 -4.540 -26.487 1.00 97.44 318 ARG A N 1
ATOM 2521 C CA . ARG A 1 318 ? -6.269 -4.800 -26.252 1.00 97.44 318 ARG A CA 1
ATOM 2522 C C . ARG A 1 318 ? -7.135 -3.537 -26.332 1.00 97.44 318 ARG A C 1
ATOM 2524 O O . ARG A 1 318 ? -8.337 -3.606 -26.093 1.00 97.44 318 ARG A O 1
ATOM 2531 N N . GLY A 1 319 ? -6.545 -2.380 -26.637 1.00 96.69 319 GLY A N 1
ATOM 2532 C CA . GLY A 1 319 ? -7.248 -1.097 -26.690 1.00 96.69 319 GLY A CA 1
ATOM 2533 C C . GLY A 1 319 ? -7.748 -0.610 -25.327 1.00 96.69 319 GLY A C 1
ATOM 2534 O O . GLY A 1 319 ? -8.691 0.180 -25.268 1.00 96.69 319 GLY A O 1
ATOM 2535 N N . LEU A 1 320 ? -7.155 -1.088 -24.227 1.00 96.44 320 LEU A N 1
ATOM 2536 C CA . LEU A 1 320 ? -7.592 -0.753 -22.875 1.00 96.44 320 LEU A CA 1
ATOM 2537 C C . LEU A 1 320 ? -6.929 0.534 -22.370 1.00 96.44 320 LEU A C 1
ATOM 2539 O O . LEU A 1 320 ? -5.755 0.808 -22.612 1.00 96.44 320 LEU A O 1
ATOM 2543 N N . SER A 1 321 ? -7.686 1.321 -21.604 1.00 92.31 321 SER A N 1
ATOM 2544 C CA . SER A 1 321 ? -7.174 2.492 -20.875 1.00 92.31 321 SER A CA 1
ATOM 2545 C C . SER A 1 321 ? -6.904 2.214 -19.395 1.00 92.31 321 SER A C 1
ATOM 2547 O O . SER A 1 321 ? -6.479 3.115 -18.676 1.00 92.31 321 SER A O 1
ATOM 2549 N N . LYS A 1 322 ? -7.217 1.001 -18.927 1.00 95.62 322 LYS A N 1
ATOM 2550 C CA . LYS A 1 322 ? -6.988 0.525 -17.561 1.00 95.62 322 LYS A CA 1
ATOM 2551 C C . LYS A 1 322 ? -6.238 -0.815 -17.587 1.00 95.62 322 LYS A C 1
ATOM 2553 O O . LYS A 1 322 ? -6.411 -1.551 -18.560 1.00 95.62 322 LYS A O 1
ATOM 2558 N N . PRO A 1 323 ? -5.443 -1.127 -16.550 1.00 97.88 323 PRO A N 1
ATOM 2559 C CA . PRO A 1 323 ? -5.110 -0.271 -15.408 1.00 97.88 323 PRO A CA 1
ATOM 2560 C C . PRO A 1 323 ? -4.308 0.959 -15.839 1.00 97.88 323 PRO A C 1
ATOM 2562 O O . PRO A 1 323 ? -3.664 0.945 -16.891 1.00 97.88 323 PRO A O 1
ATOM 2565 N N . ARG A 1 324 ? -4.339 2.023 -15.034 1.00 98.06 324 ARG A N 1
ATOM 2566 C CA . ARG A 1 324 ? -3.274 3.030 -15.071 1.00 98.06 324 ARG A CA 1
ATOM 2567 C C . ARG A 1 324 ? -1.992 2.358 -14.592 1.00 98.06 324 ARG A C 1
ATOM 2569 O O . ARG A 1 324 ? -2.004 1.708 -13.552 1.00 98.06 324 ARG A O 1
ATOM 2576 N N . ILE A 1 325 ? -0.915 2.473 -15.354 1.00 98.50 325 ILE A N 1
ATOM 2577 C CA . ILE A 1 325 ? 0.371 1.856 -15.032 1.00 98.50 325 ILE A CA 1
ATOM 2578 C C . ILE A 1 325 ? 1.344 2.970 -14.674 1.00 98.50 325 ILE A C 1
ATOM 2580 O O . ILE A 1 325 ? 1.642 3.822 -15.511 1.00 98.50 325 ILE A O 1
ATOM 2584 N N . SER A 1 326 ? 1.836 2.940 -13.442 1.00 98.19 326 SER A N 1
ATOM 2585 C CA . SER A 1 326 ? 2.712 3.963 -12.873 1.00 98.19 326 SER A CA 1
ATOM 2586 C C . SER A 1 326 ? 4.062 3.361 -12.524 1.00 98.19 326 SER A C 1
ATOM 2588 O O . SER A 1 326 ? 4.120 2.285 -11.931 1.00 98.19 326 SER A O 1
ATOM 2590 N N . TRP A 1 327 ? 5.149 4.067 -12.815 1.00 98.62 327 TRP A N 1
ATOM 2591 C CA . TRP A 1 327 ? 6.456 3.734 -12.254 1.00 98.62 327 TRP A CA 1
ATOM 2592 C C . TRP A 1 327 ? 6.681 4.573 -10.997 1.00 98.62 327 TRP A C 1
ATOM 2594 O O . TRP A 1 327 ? 6.831 5.787 -11.082 1.00 98.62 327 TRP A O 1
ATOM 2604 N N . ARG A 1 328 ? 6.717 3.939 -9.823 1.00 98.12 328 ARG A N 1
ATOM 2605 C CA . ARG A 1 328 ? 7.172 4.571 -8.583 1.00 98.12 328 ARG A CA 1
ATOM 2606 C C . ARG A 1 328 ? 8.673 4.392 -8.405 1.00 98.12 328 ARG A C 1
ATOM 2608 O O . ARG A 1 328 ? 9.183 3.273 -8.425 1.00 98.12 328 ARG A O 1
ATOM 2615 N N . TYR A 1 329 ? 9.342 5.510 -8.179 1.00 97.75 329 TYR A N 1
ATOM 2616 C CA . TYR A 1 329 ? 10.771 5.622 -7.953 1.00 97.75 329 TYR A CA 1
ATOM 2617 C C . TYR A 1 329 ? 10.987 6.330 -6.617 1.00 97.75 329 TYR A C 1
ATOM 2619 O O . TYR A 1 329 ? 10.752 7.537 -6.497 1.00 97.75 329 TYR A O 1
ATOM 2627 N N . VAL A 1 330 ? 11.453 5.602 -5.600 1.00 96.56 330 VAL A N 1
ATOM 2628 C CA . VAL A 1 330 ? 11.853 6.240 -4.344 1.00 96.56 330 VAL A CA 1
ATOM 2629 C C . VAL A 1 330 ? 13.217 6.917 -4.517 1.00 96.56 330 VAL A C 1
ATOM 2631 O O . VAL A 1 330 ? 14.229 6.287 -4.832 1.00 96.56 330 VAL A O 1
ATOM 2634 N N . VAL A 1 331 ? 13.240 8.230 -4.299 1.00 97.00 331 VAL A N 1
ATOM 2635 C CA . VAL A 1 331 ? 14.426 9.079 -4.418 1.00 97.00 331 VAL A CA 1
ATOM 2636 C C . VAL A 1 331 ? 15.192 9.091 -3.097 1.00 97.00 331 VAL A C 1
ATOM 2638 O O . VAL A 1 331 ? 14.779 9.701 -2.103 1.00 97.00 331 VAL A O 1
ATOM 2641 N N . PHE A 1 332 ? 16.350 8.454 -3.127 1.00 96.69 332 PHE A N 1
ATOM 2642 C CA . PHE A 1 332 ? 17.381 8.425 -2.106 1.00 96.69 332 PHE A CA 1
ATOM 2643 C C . PHE A 1 332 ? 18.573 9.314 -2.488 1.00 96.69 332 PHE A C 1
ATOM 2645 O O . PHE A 1 332 ? 18.782 9.655 -3.646 1.00 96.69 332 PHE A O 1
ATOM 2652 N N . ASN A 1 333 ? 19.440 9.651 -1.533 1.00 95.62 333 ASN A N 1
ATOM 2653 C CA . ASN A 1 333 ? 20.628 10.479 -1.801 1.00 95.62 333 ASN A CA 1
ATOM 2654 C C . ASN A 1 333 ? 21.648 9.887 -2.796 1.00 95.62 333 ASN A C 1
ATOM 2656 O O . ASN A 1 333 ? 22.552 10.601 -3.243 1.00 95.62 333 ASN A O 1
ATOM 2660 N N . TRP A 1 334 ? 21.541 8.592 -3.099 1.00 95.81 334 TRP A N 1
ATOM 2661 C CA . TRP A 1 334 ? 22.403 7.897 -4.046 1.00 95.81 334 TRP A CA 1
ATOM 2662 C C . TRP A 1 334 ? 21.838 7.860 -5.464 1.00 95.81 334 TRP A C 1
ATOM 2664 O O . TRP A 1 334 ? 22.607 7.533 -6.359 1.00 95.81 334 TRP A O 1
ATOM 2674 N N . ASN A 1 335 ? 20.561 8.205 -5.659 1.00 96.62 335 ASN A N 1
ATOM 2675 C CA . ASN A 1 335 ? 19.861 8.161 -6.947 1.00 96.62 335 ASN A CA 1
ATOM 2676 C C . ASN A 1 335 ? 19.080 9.476 -7.229 1.00 96.62 335 ASN A C 1
ATOM 2678 O O . ASN A 1 335 ? 18.121 9.527 -7.989 1.00 96.62 335 ASN A O 1
ATOM 2682 N N . ASP A 1 336 ? 19.494 10.580 -6.592 1.00 96.38 336 ASP A N 1
ATOM 2683 C CA . ASP A 1 336 ? 18.839 11.898 -6.654 1.00 96.38 336 ASP A CA 1
ATOM 2684 C C . ASP A 1 336 ? 19.529 12.899 -7.598 1.00 96.38 336 ASP A C 1
ATOM 2686 O O . ASP A 1 336 ? 19.287 14.112 -7.522 1.00 96.38 336 ASP A O 1
ATOM 2690 N N . ARG A 1 337 ? 20.435 12.422 -8.457 1.00 95.56 337 ARG A N 1
ATOM 2691 C CA . ARG A 1 337 ? 21.152 13.278 -9.407 1.00 95.56 337 ARG A CA 1
ATOM 2692 C C . ARG A 1 337 ? 20.239 13.694 -10.564 1.00 95.56 337 ARG A C 1
ATOM 2694 O O . ARG A 1 337 ? 19.469 12.858 -11.034 1.00 95.56 337 ARG A O 1
ATOM 2701 N N . PRO A 1 338 ? 20.317 14.950 -11.047 1.00 95.19 338 PRO A N 1
ATOM 2702 C CA . PRO A 1 338 ? 19.508 15.402 -12.175 1.00 95.19 338 PRO A CA 1
ATOM 2703 C C . PRO A 1 338 ? 19.574 14.473 -13.383 1.00 95.19 338 PRO A C 1
ATOM 2705 O O . PRO A 1 338 ? 18.524 14.132 -13.915 1.00 95.19 338 PRO A O 1
ATOM 2708 N N . GLU A 1 339 ? 20.770 13.993 -13.725 1.00 95.44 339 GLU A N 1
ATOM 2709 C CA . GLU A 1 339 ? 21.010 13.113 -14.867 1.00 95.44 339 GLU A CA 1
ATOM 2710 C C . GLU A 1 339 ? 20.293 11.760 -14.707 1.00 95.44 339 GLU A C 1
ATOM 2712 O O . GLU A 1 339 ? 19.719 11.239 -15.660 1.00 95.44 339 GLU A O 1
ATOM 2717 N N . GLU A 1 340 ? 20.252 11.204 -13.490 1.00 95.94 340 GLU A N 1
ATOM 2718 C CA . GLU A 1 340 ? 19.512 9.965 -13.211 1.00 95.94 340 GLU A CA 1
ATOM 2719 C C . GLU A 1 340 ? 17.997 10.170 -13.276 1.00 95.94 340 GLU A C 1
ATOM 2721 O O . GLU A 1 340 ? 17.275 9.329 -13.809 1.00 95.94 340 GLU A O 1
ATOM 2726 N N . LEU A 1 341 ? 17.501 11.303 -12.779 1.00 96.94 341 LEU A N 1
ATOM 2727 C CA . LEU A 1 341 ? 16.074 11.623 -12.817 1.00 96.94 341 LEU A CA 1
ATOM 2728 C C . LEU A 1 341 ? 15.602 12.007 -14.231 1.00 96.94 341 LEU A C 1
ATOM 2730 O O . LEU A 1 341 ? 14.449 11.762 -14.588 1.00 96.94 341 LEU A O 1
ATOM 2734 N N . GLU A 1 342 ? 16.470 12.592 -15.057 1.00 96.56 342 GLU A N 1
ATOM 2735 C CA . GLU A 1 342 ? 16.239 12.778 -16.497 1.00 96.56 342 GLU A CA 1
ATOM 2736 C C . GLU A 1 342 ? 16.173 11.421 -17.195 1.00 96.56 342 GLU A C 1
ATOM 2738 O O . GLU A 1 342 ? 15.205 11.141 -17.907 1.00 96.56 342 GLU A O 1
ATOM 2743 N N . ARG A 1 343 ? 17.120 10.527 -16.891 1.00 97.94 343 ARG A N 1
ATOM 2744 C CA . ARG A 1 343 ? 17.122 9.165 -17.421 1.00 97.94 343 ARG A CA 1
ATOM 2745 C C . ARG A 1 343 ? 15.869 8.377 -17.032 1.00 97.94 343 ARG A C 1
ATOM 2747 O O . ARG A 1 343 ? 15.302 7.684 -17.875 1.00 97.94 343 ARG A O 1
ATOM 2754 N N . ALA A 1 344 ? 15.395 8.506 -15.792 1.00 98.25 344 ALA A N 1
ATOM 2755 C CA . ALA A 1 344 ? 14.151 7.883 -15.343 1.00 98.25 344 ALA A CA 1
ATOM 2756 C C . ALA A 1 344 ? 12.943 8.378 -16.158 1.00 98.25 344 ALA A C 1
ATOM 2758 O O . ALA A 1 344 ? 12.114 7.576 -16.582 1.00 98.25 344 ALA A O 1
ATOM 2759 N N . GLN A 1 345 ? 12.867 9.681 -16.452 1.00 97.94 345 GLN A N 1
ATOM 2760 C CA . GLN A 1 345 ? 11.804 10.243 -17.294 1.00 97.94 345 GLN A CA 1
ATOM 2761 C C . GLN A 1 345 ? 11.863 9.728 -18.737 1.00 97.94 345 GLN A C 1
ATOM 2763 O O . GLN A 1 345 ? 10.820 9.427 -19.315 1.00 97.94 345 GLN A O 1
ATOM 2768 N N . GLU A 1 346 ? 13.053 9.616 -19.330 1.00 98.00 346 GLU A N 1
ATOM 2769 C CA . GLU A 1 346 ? 13.228 9.032 -20.667 1.00 98.00 346 GLU A CA 1
ATOM 2770 C C . GLU A 1 346 ? 12.755 7.579 -20.715 1.00 98.00 346 GLU A C 1
ATOM 2772 O O . GLU A 1 346 ? 11.971 7.208 -21.588 1.00 98.00 346 GLU A O 1
ATOM 2777 N N . LEU A 1 347 ? 13.201 6.770 -19.753 1.00 98.56 347 LEU A N 1
ATOM 2778 C CA . LEU A 1 347 ? 12.843 5.360 -19.645 1.00 98.56 347 LEU A CA 1
ATOM 2779 C C . LEU A 1 347 ? 11.343 5.176 -19.395 1.00 98.56 347 LEU A C 1
ATOM 2781 O O . LEU A 1 347 ? 10.738 4.287 -19.993 1.00 98.56 347 LEU A O 1
ATOM 2785 N N . ALA A 1 348 ? 10.729 6.026 -18.570 1.00 98.38 348 ALA A N 1
ATOM 2786 C CA . ALA A 1 348 ? 9.291 6.008 -18.326 1.00 98.38 348 ALA A CA 1
ATOM 2787 C C . ALA A 1 348 ? 8.502 6.310 -19.612 1.00 98.38 348 ALA A C 1
ATOM 2789 O O . ALA A 1 348 ? 7.610 5.546 -19.982 1.00 98.38 348 ALA A O 1
ATOM 2790 N N . ARG A 1 349 ? 8.887 7.360 -20.357 1.00 97.44 349 ARG A N 1
ATOM 2791 C CA . ARG A 1 349 ? 8.282 7.669 -21.666 1.00 97.44 349 ARG A CA 1
ATOM 2792 C C . ARG A 1 349 ? 8.439 6.512 -22.649 1.00 97.44 349 ARG A C 1
ATOM 2794 O O . ARG A 1 349 ? 7.474 6.153 -23.313 1.00 97.44 349 ARG A O 1
ATOM 2801 N N . ALA A 1 350 ? 9.631 5.921 -22.725 1.00 97.75 350 ALA A N 1
ATOM 2802 C CA . ALA A 1 350 ? 9.916 4.807 -23.626 1.00 97.75 350 ALA A CA 1
ATOM 2803 C C . ALA A 1 350 ? 9.137 3.530 -23.269 1.00 97.75 350 ALA A C 1
ATOM 2805 O O . ALA A 1 350 ? 8.764 2.774 -24.163 1.00 97.75 350 ALA A O 1
ATOM 2806 N N . ALA A 1 351 ? 8.870 3.296 -21.981 1.00 98.00 351 ALA A N 1
ATOM 2807 C CA . ALA A 1 351 ? 8.050 2.179 -21.519 1.00 98.00 351 ALA A CA 1
ATOM 2808 C C . ALA A 1 351 ? 6.545 2.397 -21.749 1.00 98.00 351 ALA A C 1
ATOM 2810 O O . ALA A 1 351 ? 5.787 1.436 -21.682 1.00 98.00 351 ALA A O 1
ATOM 2811 N N . GLY A 1 352 ? 6.105 3.636 -21.997 1.00 97.50 352 GLY A N 1
ATOM 2812 C CA . GLY A 1 352 ? 4.694 3.973 -22.207 1.00 97.50 352 GLY A CA 1
ATOM 2813 C C . GLY A 1 352 ? 3.836 3.944 -20.934 1.00 97.50 352 GLY A C 1
ATOM 2814 O O . GLY A 1 352 ? 2.615 3.778 -21.020 1.00 97.50 352 GLY A O 1
ATOM 2815 N N . VAL A 1 353 ? 4.456 4.088 -19.755 1.00 98.19 353 VAL A N 1
ATOM 2816 C CA . VAL A 1 353 ? 3.725 4.226 -18.481 1.00 98.19 353 VAL A CA 1
ATOM 2817 C C . VAL A 1 353 ? 2.924 5.530 -18.460 1.00 98.19 353 VAL A C 1
ATOM 2819 O O . VAL A 1 353 ? 3.288 6.505 -19.116 1.00 98.19 353 VAL A O 1
ATOM 2822 N N . ASP A 1 354 ? 1.830 5.564 -17.703 1.00 97.69 354 ASP A N 1
ATOM 2823 C CA . ASP A 1 354 ? 0.946 6.732 -17.633 1.00 97.69 354 ASP A CA 1
ATOM 2824 C C . ASP A 1 354 ? 1.524 7.847 -16.746 1.00 97.69 354 ASP A C 1
ATOM 2826 O O . ASP A 1 354 ? 1.217 9.028 -16.948 1.00 97.69 354 ASP A O 1
ATOM 2830 N N . ASP A 1 355 ? 2.364 7.490 -15.772 1.00 96.69 355 ASP A N 1
ATOM 2831 C CA . ASP A 1 355 ? 3.077 8.434 -14.917 1.00 96.69 355 ASP A CA 1
ATOM 2832 C C . ASP A 1 355 ? 4.327 7.838 -14.238 1.00 96.69 355 ASP A C 1
ATOM 2834 O O . ASP A 1 355 ? 4.496 6.621 -14.122 1.00 96.69 355 ASP A O 1
ATOM 2838 N N . LEU A 1 356 ? 5.227 8.738 -13.835 1.00 98.19 356 LEU A N 1
ATOM 2839 C CA . LEU A 1 356 ? 6.407 8.490 -13.010 1.00 98.19 356 LEU A CA 1
ATOM 2840 C C . LEU A 1 356 ? 6.227 9.226 -11.673 1.00 98.19 356 LEU A C 1
ATOM 2842 O O . LEU A 1 356 ? 6.220 10.460 -11.631 1.00 98.19 356 LEU A O 1
ATOM 2846 N N . ASP A 1 357 ? 6.096 8.457 -10.596 1.00 97.38 357 ASP A N 1
ATOM 2847 C CA . ASP A 1 357 ? 5.918 8.916 -9.217 1.00 97.38 357 ASP A CA 1
ATOM 2848 C C . ASP A 1 357 ? 7.271 8.936 -8.490 1.00 97.38 357 ASP A C 1
ATOM 2850 O O . ASP A 1 357 ? 7.830 7.892 -8.151 1.00 97.38 357 ASP A O 1
ATOM 2854 N N . LEU A 1 358 ? 7.818 10.132 -8.275 1.00 97.12 358 LEU A N 1
ATOM 2855 C CA . LEU A 1 358 ? 9.082 10.357 -7.577 1.00 97.12 358 LEU A CA 1
ATOM 2856 C C . LEU A 1 358 ? 8.814 10.595 -6.088 1.00 97.12 358 LEU A C 1
ATOM 2858 O O . LEU A 1 358 ? 8.603 11.737 -5.669 1.00 97.12 358 LEU A O 1
ATOM 2862 N N . GLU A 1 359 ? 8.858 9.546 -5.269 1.00 95.06 359 GLU A N 1
ATOM 2863 C CA . GLU A 1 359 ? 8.619 9.658 -3.827 1.00 95.06 359 GLU A CA 1
ATOM 2864 C C . GLU A 1 359 ? 9.923 9.926 -3.064 1.00 95.06 359 GLU A C 1
ATOM 2866 O O . GLU A 1 359 ? 10.900 9.197 -3.195 1.00 95.06 359 GLU A O 1
ATOM 2871 N N . PHE A 1 360 ? 9.976 10.966 -2.228 1.00 94.19 360 PHE A N 1
ATOM 2872 C CA . PHE A 1 360 ? 11.192 11.267 -1.468 1.00 94.19 360 PHE A CA 1
ATOM 2873 C C . PHE A 1 360 ? 11.341 10.354 -0.246 1.00 94.19 360 PHE A C 1
ATOM 2875 O O . PHE A 1 360 ? 10.455 10.287 0.611 1.00 94.19 360 PHE A O 1
ATOM 2882 N N . ALA A 1 361 ? 12.495 9.691 -0.138 1.00 91.00 361 ALA A N 1
ATOM 2883 C CA . ALA A 1 361 ? 12.764 8.731 0.922 1.00 91.00 361 ALA A CA 1
ATOM 2884 C C . ALA A 1 361 ? 12.705 9.360 2.323 1.00 91.00 361 ALA A C 1
ATOM 2886 O O . ALA A 1 361 ? 13.416 10.318 2.638 1.00 91.00 361 ALA A O 1
ATOM 2887 N N . SER A 1 362 ? 11.904 8.756 3.202 1.00 80.75 362 SER A N 1
ATOM 2888 C CA . SER A 1 362 ? 11.931 9.014 4.650 1.00 80.75 362 SER A CA 1
ATOM 2889 C C . SER A 1 362 ? 12.691 7.947 5.438 1.00 80.75 362 SER A C 1
ATOM 2891 O O . SER A 1 362 ? 13.079 8.182 6.579 1.00 80.75 362 SER A O 1
ATOM 2893 N N . THR A 1 363 ? 12.861 6.766 4.847 1.00 80.25 363 THR A N 1
ATOM 2894 C CA . THR A 1 363 ? 13.522 5.603 5.443 1.00 80.25 363 THR A CA 1
ATOM 2895 C C . THR A 1 363 ? 14.280 4.840 4.353 1.00 80.25 363 THR A C 1
ATOM 2897 O O . THR A 1 363 ? 13.703 4.647 3.283 1.00 80.25 363 THR A O 1
ATOM 2900 N N . PRO A 1 364 ? 15.513 4.383 4.609 1.00 83.94 364 PRO A N 1
ATOM 2901 C CA . PRO A 1 364 ? 16.254 4.575 5.850 1.00 83.94 364 PRO A CA 1
ATOM 2902 C C . PRO A 1 364 ? 16.749 6.019 5.993 1.00 83.94 364 PRO A C 1
ATOM 2904 O O . PRO A 1 364 ? 16.818 6.764 5.016 1.00 83.94 364 PRO A O 1
ATOM 2907 N N . PHE A 1 365 ? 17.081 6.445 7.213 1.00 81.38 365 PHE A N 1
ATOM 2908 C CA . PHE A 1 365 ? 17.452 7.844 7.474 1.00 81.38 365 PHE A CA 1
ATOM 2909 C C . PHE A 1 365 ? 18.708 8.272 6.695 1.00 81.38 365 PHE A C 1
ATOM 2911 O O . PHE A 1 365 ? 18.792 9.410 6.235 1.00 81.38 365 PHE A O 1
ATOM 2918 N N . TYR A 1 366 ? 19.660 7.355 6.489 1.00 84.69 366 TYR A N 1
ATOM 2919 C CA . TYR A 1 366 ? 20.869 7.598 5.700 1.00 84.69 366 TYR A CA 1
ATOM 2920 C C . TYR A 1 366 ? 20.595 7.663 4.192 1.00 84.69 366 TYR A C 1
ATOM 2922 O O . TYR A 1 366 ? 21.463 8.088 3.438 1.00 84.69 366 TYR A O 1
ATOM 2930 N N . GLY A 1 367 ? 19.401 7.267 3.742 1.00 90.00 367 GLY A N 1
ATOM 2931 C CA . GLY A 1 367 ? 18.948 7.432 2.365 1.00 90.00 367 GLY A CA 1
ATOM 2932 C C . GLY A 1 367 ? 18.337 8.802 2.078 1.00 90.00 367 GLY A C 1
ATOM 2933 O O . GLY A 1 367 ? 18.013 9.088 0.930 1.00 90.00 367 GLY A O 1
ATOM 2934 N N . TYR A 1 368 ? 18.191 9.672 3.080 1.00 90.19 368 TYR A N 1
ATOM 2935 C CA . TYR A 1 368 ? 17.530 10.965 2.922 1.00 90.19 368 TYR A CA 1
ATOM 2936 C C . TYR A 1 368 ? 18.242 11.884 1.912 1.00 90.19 368 TYR A C 1
ATOM 2938 O O . TYR A 1 368 ? 19.418 12.224 2.077 1.00 90.19 368 TYR A O 1
ATOM 2946 N N . SER A 1 369 ? 17.513 12.345 0.888 1.00 92.62 369 SER A N 1
ATOM 2947 C CA . SER A 1 369 ? 18.034 13.260 -0.135 1.00 92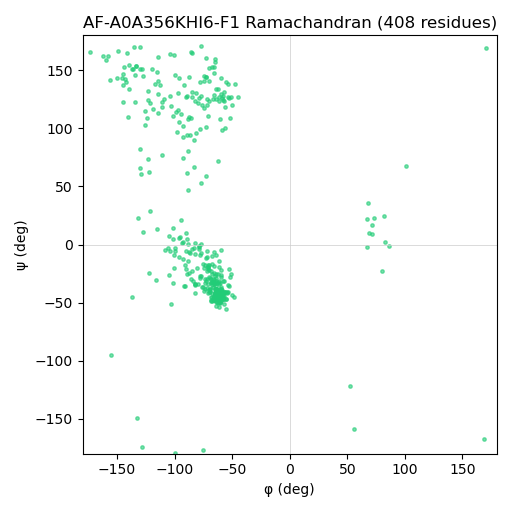.62 369 SER A CA 1
ATOM 2948 C C . SER A 1 369 ? 17.941 14.732 0.292 1.00 92.62 369 SER A C 1
ATOM 2950 O O . SER A 1 369 ? 16.879 15.362 0.286 1.00 92.62 369 SER A O 1
ATOM 2952 N N . TRP A 1 370 ? 19.094 15.342 0.576 1.00 90.44 370 TRP A N 1
ATOM 2953 C CA . TRP A 1 370 ? 19.187 16.795 0.760 1.00 90.44 370 TRP A CA 1
ATOM 2954 C C . TRP A 1 370 ? 18.989 17.572 -0.548 1.00 90.44 370 TRP A C 1
ATOM 2956 O O . TRP A 1 370 ? 18.503 18.708 -0.511 1.00 90.44 370 TRP A O 1
ATOM 2966 N N . ARG A 1 371 ? 19.317 16.972 -1.704 1.00 92.19 371 ARG A N 1
ATOM 2967 C CA . ARG A 1 371 ? 19.118 17.609 -3.016 1.00 92.19 371 ARG A CA 1
ATOM 2968 C C . ARG A 1 371 ? 17.638 17.790 -3.307 1.00 92.19 371 ARG A C 1
ATOM 2970 O O . ARG A 1 371 ? 17.249 18.908 -3.639 1.00 92.19 371 ARG A O 1
ATOM 2977 N N . ALA A 1 372 ? 16.820 16.766 -3.065 1.00 88.12 372 ALA A N 1
ATOM 2978 C CA . ALA A 1 372 ? 15.369 16.845 -3.214 1.00 88.12 372 ALA A CA 1
ATOM 2979 C C . ALA A 1 372 ? 14.763 18.013 -2.423 1.00 88.12 372 ALA A C 1
ATOM 2981 O O . ALA A 1 372 ? 13.836 18.687 -2.873 1.00 88.12 372 ALA A O 1
ATOM 2982 N N . ARG A 1 373 ? 15.336 18.314 -1.250 1.00 83.56 373 ARG A N 1
ATOM 2983 C CA . ARG A 1 373 ? 14.826 19.359 -0.361 1.00 83.56 373 ARG A CA 1
ATOM 2984 C C . ARG A 1 373 ? 15.263 20.779 -0.724 1.00 83.56 373 ARG A C 1
ATOM 2986 O O . ARG A 1 373 ? 14.511 21.723 -0.445 1.00 83.56 373 ARG A O 1
ATOM 2993 N N . LEU A 1 374 ? 16.480 20.937 -1.241 1.00 88.25 374 LEU A N 1
ATOM 2994 C CA . LEU A 1 374 ? 17.162 22.233 -1.351 1.00 88.25 374 LEU A CA 1
ATOM 2995 C C . LEU A 1 374 ? 17.420 22.664 -2.796 1.00 88.25 374 LEU A C 1
ATOM 2997 O O . LEU A 1 374 ? 17.443 23.863 -3.074 1.00 88.25 374 LEU A O 1
ATOM 3001 N N . HIS A 1 375 ? 17.613 21.716 -3.710 1.00 90.44 375 HIS A N 1
ATOM 3002 C CA . HIS A 1 375 ? 18.068 22.012 -5.058 1.00 90.44 375 HIS A CA 1
ATOM 3003 C C . HIS A 1 375 ? 16.903 22.478 -5.959 1.00 90.44 375 HIS A C 1
ATOM 3005 O O . HIS A 1 375 ? 15.875 21.799 -6.028 1.00 90.44 375 HIS A O 1
ATOM 3011 N N . PRO A 1 376 ? 17.034 23.602 -6.699 1.00 89.81 376 PRO A N 1
ATOM 3012 C CA . PRO A 1 376 ? 15.947 24.149 -7.519 1.00 89.81 376 PRO A CA 1
ATOM 3013 C C . PRO A 1 376 ? 15.429 23.208 -8.610 1.00 89.81 376 PRO A C 1
ATOM 3015 O O . PRO A 1 376 ? 14.255 23.292 -8.961 1.00 89.81 376 PRO A O 1
ATOM 3018 N N . TYR A 1 377 ? 16.275 22.301 -9.116 1.00 90.56 377 TYR A N 1
ATOM 3019 C CA . TYR A 1 377 ? 15.898 21.293 -10.117 1.00 90.56 377 TYR A CA 1
ATOM 3020 C C . TYR A 1 377 ? 14.616 20.547 -9.738 1.00 90.56 377 TYR A C 1
ATOM 3022 O O . TYR A 1 377 ? 13.698 20.467 -10.548 1.00 90.56 377 TYR A O 1
ATOM 3030 N N . PHE A 1 378 ? 14.501 20.116 -8.479 1.00 89.62 378 PHE A N 1
ATOM 3031 C CA . PHE A 1 378 ? 13.351 19.349 -8.013 1.00 89.62 378 PHE A CA 1
ATOM 3032 C C . PHE A 1 378 ? 12.047 20.132 -8.080 1.00 89.62 378 PHE A C 1
ATOM 3034 O O . PHE A 1 378 ? 11.001 19.528 -8.251 1.00 89.62 378 PHE A O 1
ATOM 3041 N N . ARG A 1 379 ? 12.077 21.469 -8.022 1.00 86.75 379 ARG A N 1
ATOM 3042 C CA . ARG A 1 379 ? 10.861 22.289 -8.166 1.00 86.75 379 ARG A CA 1
ATOM 3043 C C . ARG A 1 379 ? 10.292 22.274 -9.586 1.00 86.75 379 ARG A C 1
ATOM 3045 O O . ARG A 1 379 ? 9.140 22.659 -9.758 1.00 86.75 379 ARG A O 1
ATOM 3052 N N . ARG A 1 380 ? 11.095 21.857 -10.570 1.00 88.38 380 ARG A N 1
ATOM 3053 C CA . ARG A 1 380 ? 10.723 21.757 -11.988 1.00 88.38 380 ARG A CA 1
ATOM 3054 C C . ARG A 1 380 ? 10.277 20.346 -12.395 1.00 88.38 380 ARG A C 1
ATOM 3056 O O . ARG A 1 380 ? 9.778 20.178 -13.498 1.00 88.38 380 ARG A O 1
ATOM 3063 N N . LEU A 1 381 ? 10.465 19.344 -11.533 1.00 89.56 381 LEU A N 1
ATOM 3064 C CA . LEU A 1 381 ? 10.124 17.948 -11.817 1.00 89.56 381 LEU A CA 1
ATOM 3065 C C . LEU A 1 381 ? 8.635 17.680 -11.599 1.00 89.56 381 LEU A C 1
ATOM 3067 O O . LEU A 1 381 ? 8.239 17.438 -10.465 1.00 89.56 381 LEU A O 1
ATOM 3071 N N . GLY A 1 382 ? 7.812 17.726 -12.641 1.00 91.19 382 GLY A N 1
ATOM 3072 C CA . GLY A 1 382 ? 6.384 17.409 -12.519 1.00 91.19 382 GLY A CA 1
ATOM 3073 C C . GLY A 1 382 ? 5.636 18.253 -11.476 1.00 91.19 382 GLY A C 1
ATOM 3074 O O . GLY A 1 382 ? 6.085 19.334 -11.075 1.00 91.19 382 GLY A O 1
ATOM 3075 N N . GLU A 1 383 ? 4.500 17.734 -11.020 1.00 93.50 383 GLU A N 1
ATOM 3076 C CA . GLU A 1 383 ? 3.630 18.393 -10.041 1.00 93.50 383 GLU A CA 1
ATOM 3077 C C . GLU A 1 383 ? 3.850 17.837 -8.625 1.00 93.50 383 GLU A C 1
ATOM 3079 O O . GLU A 1 383 ? 4.124 16.645 -8.482 1.00 93.50 383 GLU A O 1
ATOM 3084 N N . PRO A 1 384 ? 3.740 18.652 -7.559 1.00 92.69 384 PRO A N 1
ATOM 3085 C CA . PRO A 1 384 ? 3.759 18.145 -6.187 1.00 92.69 384 PRO A CA 1
ATOM 3086 C C . PRO A 1 384 ? 2.642 17.117 -5.949 1.00 92.69 384 PRO A C 1
ATOM 3088 O O . PRO A 1 384 ? 1.477 17.414 -6.197 1.00 92.69 384 PRO A O 1
ATOM 3091 N N . GLU A 1 385 ? 2.989 15.942 -5.424 1.00 89.50 385 GLU A N 1
ATOM 3092 C CA . GLU A 1 385 ? 2.039 14.865 -5.117 1.00 89.50 385 GLU A CA 1
ATOM 3093 C C . GLU A 1 385 ? 2.505 14.142 -3.845 1.00 89.50 385 GLU A C 1
ATOM 3095 O O . GLU A 1 385 ? 3.642 13.673 -3.763 1.00 89.50 385 GLU A O 1
ATOM 3100 N N . GLY A 1 386 ? 1.659 14.094 -2.813 1.00 84.75 386 GLY A N 1
ATOM 3101 C CA . GLY A 1 386 ? 2.019 13.503 -1.521 1.00 84.75 386 GLY A CA 1
ATOM 3102 C C . GLY A 1 386 ? 3.328 14.064 -0.940 1.00 84.75 386 GLY A C 1
ATOM 3103 O O . GLY A 1 386 ? 3.457 15.264 -0.688 1.00 84.75 386 GLY A O 1
ATOM 3104 N N . ARG A 1 387 ? 4.305 13.179 -0.698 1.00 85.69 387 ARG A N 1
ATOM 3105 C CA . ARG A 1 387 ? 5.654 13.534 -0.208 1.00 85.69 387 ARG A CA 1
ATOM 3106 C C . ARG A 1 387 ? 6.677 13.726 -1.329 1.00 85.69 387 ARG A C 1
ATOM 3108 O O . ARG A 1 387 ? 7.845 13.968 -1.036 1.00 85.69 387 ARG A O 1
ATOM 3115 N N . GLY A 1 388 ? 6.251 13.591 -2.575 1.00 93.06 388 GLY A N 1
ATOM 3116 C CA . GLY A 1 388 ? 7.093 13.513 -3.751 1.00 93.06 388 GLY A CA 1
ATOM 3117 C C . GLY A 1 388 ? 6.608 14.423 -4.869 1.00 93.06 388 GLY A C 1
ATOM 3118 O O . GLY A 1 388 ? 6.057 15.508 -4.629 1.00 93.06 388 GLY A O 1
ATOM 3119 N N . ARG A 1 389 ? 6.864 13.996 -6.105 1.00 95.00 389 ARG A N 1
ATOM 3120 C CA . ARG A 1 389 ? 6.438 14.692 -7.319 1.00 95.00 389 ARG A CA 1
ATOM 3121 C C . ARG A 1 389 ? 6.031 13.707 -8.403 1.00 95.00 389 ARG A C 1
ATOM 3123 O O . ARG A 1 389 ? 6.686 12.693 -8.595 1.00 95.00 389 ARG A O 1
ATOM 3130 N N . MET A 1 390 ? 4.991 14.053 -9.147 1.00 96.25 390 MET A N 1
ATOM 3131 C CA . MET A 1 390 ? 4.399 13.216 -10.182 1.00 96.25 390 MET A CA 1
ATOM 3132 C C . MET A 1 390 ? 4.660 13.811 -11.566 1.00 96.25 390 MET A C 1
ATOM 3134 O O . MET A 1 390 ? 4.246 14.939 -11.855 1.00 96.25 390 MET A O 1
ATOM 3138 N N . VAL A 1 391 ? 5.299 13.045 -12.447 1.00 96.56 391 VAL A N 1
ATOM 3139 C CA . VAL A 1 391 ? 5.449 13.376 -13.870 1.00 96.56 391 VAL A CA 1
ATOM 3140 C C . VAL A 1 391 ? 4.435 12.554 -14.654 1.00 96.56 391 VAL A C 1
ATOM 3142 O O . VAL A 1 391 ? 4.551 11.338 -14.743 1.00 96.56 391 VAL A O 1
ATOM 3145 N N . ARG A 1 392 ? 3.420 13.210 -15.218 1.00 95.81 392 ARG A N 1
ATOM 3146 C CA . ARG A 1 392 ? 2.358 12.538 -15.979 1.00 95.81 392 ARG A CA 1
ATOM 3147 C C . ARG A 1 392 ? 2.715 12.488 -17.460 1.00 95.81 392 ARG A C 1
ATOM 3149 O O . ARG A 1 392 ? 3.133 13.499 -18.023 1.00 95.81 392 ARG A O 1
ATOM 3156 N N . PHE A 1 393 ? 2.479 11.345 -18.091 1.00 93.88 393 PHE A N 1
ATOM 3157 C CA . PHE A 1 393 ? 2.618 11.148 -19.532 1.00 93.88 393 PHE A CA 1
ATOM 3158 C C . PHE A 1 393 ? 1.219 10.952 -20.123 1.00 93.88 393 PHE A C 1
ATOM 3160 O O . PHE A 1 393 ? 0.788 9.822 -20.354 1.00 93.88 393 PHE A O 1
ATOM 3167 N N . PRO A 1 394 ? 0.439 12.039 -20.295 1.00 78.88 394 PRO A N 1
ATOM 3168 C CA . PRO A 1 394 ? -0.894 11.920 -20.853 1.00 78.88 394 PRO A CA 1
ATOM 3169 C C . PRO A 1 394 ? -0.793 11.277 -22.232 1.00 78.88 394 PRO A C 1
ATOM 3171 O O . PRO A 1 394 ? -0.094 11.777 -23.111 1.00 78.88 394 PRO A O 1
ATOM 3174 N N . ARG A 1 395 ? -1.519 10.174 -22.420 1.00 70.25 395 ARG A N 1
ATOM 3175 C CA . ARG A 1 395 ? -1.738 9.610 -23.747 1.00 70.25 395 ARG A CA 1
ATOM 3176 C C . ARG A 1 395 ? -2.352 10.717 -24.590 1.00 70.25 395 ARG A C 1
ATOM 3178 O O . ARG A 1 395 ? -3.443 11.194 -24.259 1.00 70.25 395 ARG A O 1
ATOM 3185 N N . GLU A 1 396 ? -1.677 11.134 -25.659 1.00 59.75 396 GLU A N 1
ATOM 3186 C CA . GLU A 1 396 ? -2.362 11.834 -26.738 1.00 59.75 396 GLU A CA 1
ATOM 3187 C C . GLU A 1 396 ? -3.533 10.931 -27.100 1.00 59.75 396 GLU A C 1
ATOM 3189 O O . GLU A 1 396 ? -3.335 9.798 -27.547 1.00 59.75 396 GLU A O 1
ATOM 3194 N N . ARG A 1 397 ? -4.759 11.355 -26.760 1.00 45.06 397 ARG A N 1
ATOM 3195 C CA . ARG A 1 397 ? -5.950 10.573 -27.073 1.00 45.06 397 ARG A CA 1
ATOM 3196 C C . ARG A 1 397 ? -5.816 10.253 -28.550 1.00 45.06 397 ARG A C 1
ATOM 3198 O O . ARG A 1 397 ? -5.781 11.182 -29.355 1.00 45.06 397 ARG A O 1
ATOM 3205 N N . GLN A 1 398 ? -5.765 8.973 -28.907 1.00 42.06 398 GLN A N 1
ATOM 3206 C CA . GLN A 1 398 ? -6.054 8.539 -30.263 1.00 42.06 398 GLN A CA 1
ATOM 3207 C C . GLN A 1 398 ? -7.521 8.908 -30.549 1.00 42.06 398 GLN A C 1
ATOM 3209 O O . GLN A 1 398 ? -8.409 8.071 -30.633 1.00 42.06 398 GLN A O 1
ATOM 3214 N N . GLN A 1 399 ? -7.799 10.201 -30.720 1.00 37.84 399 GLN A N 1
ATOM 3215 C CA . GLN A 1 399 ? -8.905 10.733 -31.493 1.00 37.84 399 GLN A CA 1
ATOM 3216 C C . GLN A 1 399 ? -8.560 10.523 -32.966 1.00 37.84 399 GLN A C 1
ATOM 3218 O O . GLN A 1 399 ? -8.468 11.443 -33.768 1.00 37.84 399 GLN A O 1
ATOM 3223 N N . ARG A 1 400 ? -8.351 9.266 -33.330 1.00 38.59 400 ARG A N 1
ATOM 3224 C CA . ARG A 1 400 ? -8.587 8.785 -34.674 1.00 38.59 400 ARG A CA 1
ATOM 3225 C C . ARG A 1 400 ? -9.432 7.548 -34.477 1.00 38.59 400 ARG A C 1
ATOM 3227 O O . ARG A 1 400 ? -8.933 6.431 -34.479 1.00 38.59 400 ARG A O 1
ATOM 3234 N N . ARG A 1 401 ? -10.741 7.770 -34.296 1.00 37.91 401 ARG A N 1
ATOM 3235 C CA . ARG A 1 401 ? -11.707 6.773 -34.764 1.00 37.91 401 ARG A CA 1
ATOM 3236 C C . ARG A 1 401 ? -11.233 6.381 -36.169 1.00 37.91 401 ARG A C 1
ATOM 3238 O O . ARG A 1 401 ? -11.003 7.305 -36.960 1.00 37.91 401 ARG A O 1
ATOM 3245 N N . PRO A 1 402 ? -11.033 5.096 -36.494 1.00 40.03 402 PRO A N 1
ATOM 3246 C CA . PRO A 1 402 ? -10.830 4.731 -37.884 1.00 40.03 402 PRO A CA 1
ATOM 3247 C C . PRO A 1 402 ? -12.006 5.327 -38.663 1.00 40.03 402 PRO A C 1
ATOM 3249 O O . PRO A 1 402 ? -13.163 5.161 -38.267 1.00 40.03 402 PRO A O 1
ATOM 3252 N N . ARG A 1 403 ? -11.714 6.119 -39.706 1.00 41.44 403 ARG A N 1
ATOM 3253 C CA . ARG A 1 403 ? -12.751 6.520 -40.664 1.00 41.44 403 ARG A CA 1
ATOM 3254 C C . ARG A 1 403 ? -13.434 5.218 -41.091 1.00 41.44 403 ARG A C 1
ATOM 3256 O O . ARG A 1 403 ? -12.704 4.302 -41.476 1.00 41.44 403 ARG A O 1
ATOM 3263 N N . PRO A 1 404 ? -14.770 5.097 -41.003 1.00 41.91 404 PRO A N 1
ATOM 3264 C CA . PRO A 1 404 ? -15.432 3.952 -41.600 1.00 41.91 404 PRO A CA 1
ATOM 3265 C C . PRO A 1 404 ? -14.993 3.896 -43.063 1.00 41.91 404 PRO A C 1
ATOM 3267 O O . PRO A 1 404 ? -15.012 4.915 -43.761 1.00 41.91 404 PRO A O 1
ATOM 3270 N N . LEU A 1 405 ? -14.495 2.731 -43.480 1.00 45.88 405 LEU A N 1
ATOM 3271 C CA . LEU A 1 405 ? -14.181 2.478 -44.879 1.00 45.88 405 LEU A CA 1
ATOM 3272 C C . LEU A 1 405 ? -15.438 2.803 -45.700 1.00 45.88 405 LEU A C 1
ATOM 3274 O O . LEU A 1 405 ? -16.541 2.480 -45.246 1.00 45.88 405 LEU A O 1
ATOM 3278 N N . PRO A 1 406 ? -15.307 3.471 -46.860 1.00 41.03 406 PRO A N 1
ATOM 3279 C CA . PRO A 1 406 ? -16.456 3.729 -47.707 1.00 41.03 406 PRO A CA 1
ATOM 3280 C C . PRO A 1 406 ? -17.101 2.388 -48.046 1.00 41.03 406 PRO A C 1
ATOM 3282 O O . PRO A 1 406 ? -16.442 1.473 -48.541 1.00 41.03 406 PRO A O 1
ATOM 3285 N N . VAL A 1 407 ? -18.385 2.273 -47.718 1.00 49.09 407 VAL A N 1
ATOM 3286 C CA . VAL A 1 407 ? -19.221 1.161 -48.153 1.00 49.09 407 VAL A CA 1
ATOM 3287 C C . VAL A 1 407 ? -19.224 1.214 -49.674 1.00 49.09 407 VAL A C 1
ATOM 3289 O O . VAL A 1 407 ? -19.793 2.131 -50.262 1.00 49.09 407 VAL A O 1
ATOM 3292 N N . VAL A 1 408 ? -18.530 0.272 -50.307 1.00 46.69 408 VAL A N 1
ATOM 3293 C CA . VAL A 1 408 ? -18.663 0.044 -51.742 1.00 46.69 408 VAL A CA 1
ATOM 3294 C C . VAL A 1 408 ? -20.027 -0.610 -51.922 1.00 46.69 408 VAL A C 1
ATOM 3296 O O . VAL A 1 408 ? -20.213 -1.780 -51.596 1.00 46.69 408 VAL A O 1
ATOM 3299 N N . SER A 1 409 ? -21.014 0.181 -52.336 1.00 47.94 409 SER A N 1
ATOM 3300 C CA . SER A 1 409 ? -22.268 -0.345 -52.862 1.00 47.94 409 SER A CA 1
ATOM 3301 C C . SER A 1 409 ? -21.972 -1.062 -54.180 1.00 47.94 409 SER A C 1
ATOM 3303 O O . SER A 1 409 ? -21.346 -0.452 -55.045 1.00 47.94 409 SER A O 1
ATOM 3305 N N . SER A 1 410 ? -22.399 -2.328 -54.242 1.00 46.34 410 SER A N 1
ATOM 3306 C CA . SER A 1 410 ? -22.566 -3.233 -55.399 1.00 46.34 410 SER A CA 1
ATOM 3307 C C . SER A 1 410 ? -22.167 -2.723 -56.780 1.00 46.34 410 SER A C 1
ATOM 3309 O O . SER A 1 410 ? -22.792 -1.727 -57.218 1.00 46.34 410 SER A O 1
#